Protein 5TT5 (pdb70)

InterPro domains:
  IPR001357 BRCT domain [PF00533] (596-668)
  IPR001357 BRCT domain [PS50172] (593-671)
  IPR001357 BRCT domain [SM00292] (595-670)
  IPR001679 NAD-dependent DNA ligase [MF_01588] (2-669)
  IPR001679 NAD-dependent DNA ligase [PIRSF001604] (2-669)
  IPR001679 NAD-dependent DNA ligase [TIGR00575] (11-665)
  IPR003583 Helix-hairpin-helix DNA-binding motif, class 1 [SM00278] (446-465)
  IPR003583 Helix-hairpin-helix DNA-binding motif, class 1 [SM00278] (480-499)
  IPR003583 Helix-hairpin-helix DNA-binding motif, class 1 [SM00278] (512-531)
  IPR003583 Helix-hairpin-helix DNA-binding motif, class 1 [SM00278] (544-563)
  IPR004149 Zinc-finger, NAD-dependent DNA ligase C4-type [PF03119] (407-434)
  IPR004150 NAD-dependent DNA ligase, OB-fold [PF03120] (322-398)
  IPR010994 RuvA domain 2-like [SSF47781] (403-583)
  IPR012340 Nucleic acid-binding, OB-fold [G3DSA:2.40.50.140] (317-390)
  IPR012340 Nucleic acid-binding, OB-fold [SSF50249] (318-400)
  IPR013839 NAD-dependent DNA ligase, adenylation [PF01653] (68-318)
  IPR013839 NAD-dependent DNA ligase, adenylation [cd00114] (6-317)
  IPR013840 NAD-dependent DNA ligase, N-terminal [SM00532] (3-448)
  IPR018239 NAD-dependent DNA ligase, active site [PS01055] (115-144)
  IPR033136 NAD-dependent DNA ligase, conserved site [PS01056] (331-346)

CATH classification: 1.10.287.610 (+3 more: 3.30.470.30, 1.10.150.20, 1.10.150.20)

Structure (mmCIF, N/CA/C/O backbone):
data_5TT5
#
_entry.id   5TT5
#
_cell.length_a   40.907
_cell.length_b   94.312
_cell.length_c   150.927
_cell.angle_alpha   90.00
_cell.angle_beta   90.00
_cell.angle_gamma   90.00
#
_symmetry.space_group_name_H-M   'P 21 21 21'
#
loop_
_entity.id
_entity.type
_entity.pdbx_description
1 polymer 'DNA ligase'
2 non-polymer NICOTINAMIDE-ADENINE-DINUCLEOTIDE
3 non-polymer 'ZINC ION'
4 non-polymer 'MAGNESIUM ION'
5 water water
#
loop_
_atom_site.group_PDB
_atom_site.id
_atom_site.type_symbol
_atom_site.label_atom_id
_atom_site.label_alt_id
_atom_site.label_comp_id
_atom_site.label_asym_id
_atom_site.label_entity_id
_atom_site.label_seq_id
_atom_site.pdbx_PDB_ins_code
_atom_site.Cartn_x
_atom_site.Cartn_y
_atom_site.Cartn_z
_atom_site.occupancy
_atom_site.B_iso_or_equiv
_atom_site.auth_seq_id
_atom_site.auth_comp_id
_atom_site.auth_asym_id
_atom_site.auth_atom_id
_atom_site.pdbx_PDB_model_num
ATOM 1 N N . MET A 1 21 ? -16.119 6.855 6.201 1.00 48.38 1 MET A N 1
ATOM 2 C CA . MET A 1 21 ? -17.280 7.626 6.636 1.00 48.40 1 MET A CA 1
ATOM 3 C C . MET A 1 21 ? -18.582 7.030 6.094 1.00 37.01 1 MET A C 1
ATOM 4 O O . MET A 1 21 ? -19.200 6.182 6.741 1.00 39.12 1 MET A O 1
ATOM 9 N N . GLU A 1 22 ? -19.005 7.476 4.915 1.00 33.67 2 GLU A N 1
ATOM 10 C CA . GLU A 1 22 ? -20.191 6.901 4.299 1.00 27.06 2 GLU A CA 1
ATOM 11 C C . GLU A 1 22 ? -19.916 5.457 3.880 1.00 26.21 2 GLU A C 1
ATOM 12 O O . GLU A 1 22 ? -18.764 5.018 3.797 1.00 28.92 2 GLU A O 1
ATOM 18 N N . SER A 1 23 ? -20.992 4.705 3.655 1.00 23.44 3 SER A N 1
ATOM 19 C CA . SER A 1 23 ? -20.857 3.334 3.174 1.00 22.48 3 SER A CA 1
ATOM 20 C C . SER A 1 23 ? -20.081 3.325 1.862 1.00 23.62 3 SER A C 1
ATOM 21 O O . SER A 1 23 ? -20.108 4.295 1.104 1.00 22.51 3 SER A O 1
ATOM 24 N N . ILE A 1 24 ? -19.363 2.224 1.607 1.00 24.91 4 ILE A N 1
ATOM 25 C CA . ILE A 1 24 ? -18.607 2.137 0.359 1.00 24.35 4 ILE A CA 1
ATOM 26 C C . ILE A 1 24 ? -19.546 2.207 -0.834 1.00 22.44 4 ILE A C 1
ATOM 27 O O . ILE A 1 24 ? -19.207 2.805 -1.862 1.00 21.04 4 ILE A O 1
ATOM 32 N N . GLU A 1 25 ? -20.751 1.641 -0.709 1.00 22.00 5 GLU A N 1
ATOM 33 C CA . GLU A 1 25 ? -21.724 1.718 -1.794 1.00 21.48 5 GLU A CA 1
ATOM 34 C C . GLU A 1 25 ? -22.152 3.155 -2.057 1.00 20.33 5 GLU A C 1
ATOM 35 O O . GLU A 1 25 ? -22.331 3.547 -3.218 1.00 21.73 5 GLU A O 1
ATOM 41 N N . GLN A 1 26 ? -22.351 3.948 -0.998 1.00 18.77 6 GLN A N 1
ATOM 42 C CA . GLN A 1 26 ? -22.705 5.348 -1.207 1.00 19.91 6 GLN A CA 1
ATOM 43 C C . GLN A 1 26 ? -21.529 6.124 -1.777 1.00 20.35 6 GLN A C 1
ATOM 44 O O . GLN A 1 26 ? -21.707 6.967 -2.665 1.00 19.49 6 GLN A O 1
ATOM 50 N N . GLN A 1 27 ? -20.323 5.868 -1.268 1.00 17.95 7 GLN A N 1
ATOM 51 C CA . GLN A 1 27 ? -19.141 6.539 -1.808 1.00 18.17 7 GLN A CA 1
ATOM 52 C C . GLN A 1 27 ? -18.994 6.270 -3.296 1.00 20.96 7 GLN A C 1
ATOM 53 O O . GLN A 1 27 ? -18.647 7.175 -4.068 1.00 20.40 7 GLN A O 1
ATOM 59 N N . LEU A 1 28 ? -19.247 5.022 -3.714 1.00 18.78 8 LEU A N 1
ATOM 60 C CA . LEU A 1 28 ? -19.076 4.662 -5.121 1.00 20.86 8 LEU A CA 1
ATOM 61 C C . LEU A 1 28 ? -20.084 5.379 -6.007 1.00 19.42 8 LEU A C 1
ATOM 62 O O . LEU A 1 28 ? -19.713 5.952 -7.041 1.00 19.78 8 LEU A O 1
ATOM 67 N N . THR A 1 29 ? -21.367 5.361 -5.630 1.00 18.62 9 THR A N 1
ATOM 68 C CA . THR A 1 29 ? -22.363 6.023 -6.469 1.00 18.29 9 THR A CA 1
ATOM 69 C C . THR A 1 29 ? -22.122 7.528 -6.523 1.00 21.07 9 THR A C 1
ATOM 70 O O . THR A 1 29 ? -22.290 8.155 -7.580 1.00 19.17 9 THR A O 1
ATOM 74 N N . GLU A 1 30 ? -21.690 8.123 -5.410 1.00 17.50 10 GLU A N 1
ATOM 75 C CA . GLU A 1 30 ? -21.407 9.552 -5.422 1.00 16.32 10 GLU A CA 1
ATOM 76 C C . GLU A 1 30 ? -20.236 9.867 -6.343 1.00 16.92 10 GLU A C 1
ATOM 77 O O . GLU A 1 30 ? -20.303 10.808 -7.137 1.00 16.85 10 GLU A O 1
ATOM 83 N N . LEU A 1 31 ? -19.161 9.083 -6.266 1.00 16.48 11 LEU A N 1
ATOM 84 C CA . LEU A 1 31 ? -18.008 9.371 -7.119 1.00 16.65 11 LEU A CA 1
ATOM 85 C C . LEU A 1 31 ? -18.327 9.140 -8.591 1.00 14.63 11 LEU A C 1
ATOM 86 O O . LEU A 1 31 ? -17.955 9.952 -9.444 1.00 15.18 11 LEU A O 1
ATOM 91 N N . ARG A 1 32 ? -19.014 8.041 -8.916 1.00 13.63 12 ARG A N 1
ATOM 92 C CA . ARG A 1 32 ? -19.325 7.774 -10.318 1.00 13.22 12 ARG A CA 1
ATOM 93 C C . ARG A 1 32 ? -20.229 8.853 -10.892 1.00 15.95 12 ARG A C 1
ATOM 94 O O . ARG A 1 32 ? -20.042 9.289 -12.037 1.00 13.95 12 ARG A O 1
ATOM 102 N N . THR A 1 33 ? -21.207 9.302 -10.104 1.00 14.36 13 THR A N 1
ATOM 103 C CA . THR A 1 33 ? -22.116 10.352 -10.554 1.00 12.39 13 THR A CA 1
ATOM 104 C C . THR A 1 33 ? -21.367 11.655 -10.773 1.00 12.93 13 THR A C 1
ATOM 105 O O . THR A 1 33 ? -21.524 12.312 -11.811 1.00 13.43 13 THR A O 1
ATOM 109 N N . THR A 1 34 ? -20.507 12.023 -9.821 1.00 14.83 14 THR A N 1
ATOM 110 C CA . THR A 1 34 ? -19.749 13.262 -9.952 1.00 13.06 14 THR A CA 1
ATOM 111 C C . THR A 1 34 ? -18.800 13.212 -11.140 1.00 13.48 14 THR A C 1
ATOM 112 O O . THR A 1 34 ? -18.680 14.192 -11.892 1.00 11.58 14 THR A O 1
ATOM 116 N N . LEU A 1 35 ? -18.120 12.085 -11.338 1.00 12.33 15 LEU A N 1
ATOM 117 C CA . LEU A 1 35 ? -17.170 12.011 -12.448 1.00 11.04 15 LEU A CA 1
ATOM 118 C C . LEU A 1 35 ? -17.880 12.123 -13.789 1.00 11.94 15 LEU A C 1
ATOM 119 O O . LEU A 1 35 ? -17.432 12.858 -14.677 1.00 11.87 15 LEU A O 1
ATOM 124 N N . ARG A 1 36 ? -19.005 11.426 -13.952 1.00 11.13 16 ARG A N 1
ATOM 125 C CA . ARG A 1 36 ? -19.740 11.549 -15.209 1.00 11.02 16 ARG A CA 1
ATOM 126 C C . ARG A 1 36 ? -20.294 12.955 -15.408 1.00 11.17 16 ARG A C 1
ATOM 127 O O . ARG A 1 36 ? -20.392 13.436 -16.552 1.00 11.46 16 ARG A O 1
ATOM 135 N N . HIS A 1 37 ? -20.724 13.603 -14.325 1.00 11.15 17 HIS A N 1
ATOM 136 C CA . HIS A 1 37 ? -21.218 14.970 -14.424 1.00 13.27 17 HIS A CA 1
ATOM 137 C C . HIS A 1 37 ? -20.181 15.865 -15.087 1.00 13.06 17 HIS A C 1
ATOM 138 O O . HIS A 1 37 ? -20.477 16.590 -16.044 1.00 13.19 17 HIS A O 1
ATOM 145 N N . HIS A 1 38 ? -18.947 15.812 -14.595 1.00 13.00 18 HIS A N 1
ATOM 146 C CA . HIS A 1 38 ? -17.919 16.701 -15.114 1.00 10.39 18 HIS A CA 1
ATOM 147 C C . HIS A 1 38 ? -17.375 16.231 -16.454 1.00 10.37 18 HIS A C 1
ATOM 148 O O . HIS A 1 38 ? -17.005 17.073 -17.280 1.00 13.29 18 HIS A O 1
ATOM 155 N N . GLU A 1 39 ? -17.346 14.919 -16.703 1.00 11.32 19 GLU A N 1
ATOM 156 C CA . GLU A 1 39 ? -16.999 14.432 -18.035 1.00 11.90 19 GLU A CA 1
ATOM 157 C C . GLU A 1 39 ? -17.931 15.011 -19.087 1.00 11.10 19 GLU A C 1
ATOM 158 O O . GLU A 1 39 ? -17.496 15.328 -20.204 1.00 11.97 19 GLU A O 1
ATOM 164 N N . TYR A 1 40 ? -19.227 15.122 -18.771 1.00 10.74 20 TYR A N 1
ATOM 165 C CA . TYR A 1 40 ? -20.166 15.705 -19.730 1.00 11.80 20 TYR A CA 1
ATOM 166 C C . TYR A 1 40 ? -19.814 17.158 -20.016 1.00 13.33 20 TYR A C 1
ATOM 167 O O . TYR A 1 40 ? -19.742 17.579 -21.178 1.00 13.00 20 TYR A O 1
ATOM 176 N N . LEU A 1 41 ? -19.577 17.939 -18.960 1.00 10.44 21 LEU A N 1
ATOM 177 C CA . LEU A 1 41 ? -19.253 19.346 -19.147 1.00 10.90 21 LEU A CA 1
ATOM 178 C C . LEU A 1 41 ? -17.951 19.517 -19.914 1.00 10.61 21 LEU A C 1
ATOM 179 O O . LEU A 1 41 ? -17.840 20.405 -20.758 1.00 12.34 21 LEU A O 1
ATOM 184 N N . TYR A 1 42 ? -16.974 18.652 -19.665 1.00 11.40 22 TYR A N 1
ATOM 185 C CA . TYR A 1 42 ? -15.671 18.789 -20.317 1.00 10.88 22 TYR A CA 1
ATOM 186 C C . TYR A 1 42 ? -15.668 18.213 -21.737 1.00 10.64 22 TYR A C 1
ATOM 187 O O . TYR A 1 42 ? -15.456 18.950 -22.709 1.00 11.75 22 TYR A O 1
ATOM 196 N N . HIS A 1 43 ? -15.922 16.905 -21.881 1.00 11.18 23 HIS A N 1
ATOM 197 C CA . HIS A 1 43 ? -15.802 16.263 -23.193 1.00 10.97 23 HIS A CA 1
ATOM 198 C C . HIS A 1 43 ? -16.937 16.635 -24.137 1.00 12.32 23 HIS A C 1
ATOM 199 O O . HIS A 1 43 ? -16.728 16.731 -25.355 1.00 13.10 23 HIS A O 1
ATOM 206 N N . VAL A 1 44 ? -18.157 16.776 -23.629 1.00 10.81 24 VAL A N 1
ATOM 207 C CA . VAL A 1 44 ? -19.270 17.062 -24.536 1.00 11.92 24 VAL A CA 1
ATOM 208 C C . VAL A 1 44 ? -19.434 18.556 -24.757 1.00 13.42 24 VAL A C 1
ATOM 209 O O . VAL A 1 44 ? -19.578 19.003 -25.902 1.00 14.52 24 VAL A O 1
ATOM 213 N N . MET A 1 45 ? -19.404 19.355 -23.684 1.00 12.82 25 MET A N 1
ATOM 214 C CA . MET A 1 45 ? -19.713 20.778 -23.801 1.00 14.92 25 MET A CA 1
ATOM 215 C C . MET A 1 45 ? -18.495 21.687 -23.914 1.00 12.15 25 MET A C 1
ATOM 216 O O . MET A 1 45 ? -18.678 22.881 -24.183 1.00 13.82 25 MET A O 1
ATOM 221 N N . ASP A 1 46 ? -17.275 21.180 -23.708 1.00 11.35 26 ASP A N 1
ATOM 222 C CA . ASP A 1 46 ? -16.083 22.043 -23.681 1.00 11.20 26 ASP A CA 1
ATOM 223 C C . ASP A 1 46 ? -16.287 23.231 -22.739 1.00 12.61 26 ASP A C 1
ATOM 224 O O . ASP A 1 46 ? -15.908 24.370 -23.032 1.00 13.56 26 ASP A O 1
ATOM 229 N N . ALA A 1 47 ? -16.899 22.955 -21.587 1.00 12.52 27 ALA A N 1
ATOM 230 C CA . ALA A 1 47 ? -17.272 23.983 -20.618 1.00 13.86 27 ALA A CA 1
ATOM 231 C C . ALA A 1 47 ? -17.225 23.417 -19.202 1.00 14.37 27 ALA A C 1
ATOM 232 O O . ALA A 1 47 ? -18.236 23.438 -18.478 1.00 14.00 27 ALA A O 1
ATOM 234 N N . PRO A 1 48 ? -16.067 22.940 -18.760 1.00 13.91 28 PRO A N 1
ATOM 235 C CA . PRO A 1 48 ? -15.959 22.411 -17.398 1.00 14.02 28 PRO A CA 1
ATOM 236 C C . PRO A 1 48 ? -16.167 23.498 -16.361 1.00 13.67 28 PRO A C 1
ATOM 237 O O . PRO A 1 48 ? -15.912 24.685 -16.599 1.00 15.03 28 PRO A O 1
ATOM 241 N N . GLU A 1 49 ? -16.648 23.067 -15.199 1.00 12.70 29 GLU A N 1
ATOM 242 C CA . GLU A 1 49 ? -16.830 23.923 -14.036 1.00 14.02 29 GLU A CA 1
ATOM 243 C C . GLU A 1 49 ? -15.715 23.786 -13.013 1.00 14.11 29 GLU A C 1
ATOM 244 O O . GLU A 1 49 ? -15.405 24.766 -12.318 1.00 14.13 29 GLU A O 1
ATOM 250 N N . ILE A 1 50 ? -15.107 22.609 -12.889 1.00 13.58 30 ILE A N 1
ATOM 251 C CA . ILE A 1 50 ? -14.026 22.380 -11.928 1.00 12.21 30 ILE A CA 1
ATOM 252 C C . ILE A 1 50 ? -12.698 22.277 -12.667 1.00 13.47 30 ILE A C 1
ATOM 253 O O . ILE A 1 50 ? -12.676 22.000 -13.876 1.00 14.11 30 ILE A O 1
ATOM 258 N N . PRO A 1 51 ? -11.575 22.490 -11.988 1.00 12.84 31 PRO A N 1
ATOM 259 C CA . PRO A 1 51 ? -10.271 22.333 -12.641 1.00 12.64 31 PRO A CA 1
ATOM 260 C C . PRO A 1 51 ? -10.014 20.881 -12.973 1.00 12.53 31 PRO A C 1
ATOM 261 O O . PRO A 1 51 ? -10.514 19.977 -12.302 1.00 12.57 31 PRO A O 1
ATOM 265 N N . ASP A 1 52 ? -9.208 20.672 -14.016 1.00 12.86 32 ASP A N 1
ATOM 266 C CA . ASP A 1 52 ? -8.729 19.328 -14.331 1.00 12.42 32 ASP A CA 1
ATOM 267 C C . ASP A 1 52 ? -8.142 18.644 -13.103 1.00 14.09 32 ASP A C 1
ATOM 268 O O . ASP A 1 52 ? -8.352 17.440 -12.890 1.00 13.53 32 ASP A O 1
ATOM 273 N N . ALA A 1 53 ? -7.399 19.399 -12.279 1.00 12.01 33 ALA A N 1
ATOM 274 C CA . ALA A 1 53 ? -6.784 18.807 -11.091 1.00 13.52 33 ALA A CA 1
ATOM 275 C C . ALA A 1 53 ? -7.820 18.257 -10.129 1.00 14.26 33 ALA A C 1
ATOM 276 O O . ALA A 1 53 ? -7.565 17.246 -9.463 1.00 15.31 33 ALA A O 1
ATOM 278 N N . GLU A 1 54 ? -8.991 18.892 -10.043 1.00 13.79 34 GLU A N 1
ATOM 279 C CA . GLU A 1 54 ? -10.029 18.353 -9.167 1.00 14.55 34 GLU A CA 1
ATOM 280 C C . GLU A 1 54 ? -10.647 17.087 -9.752 1.00 14.31 34 GLU A C 1
ATOM 281 O O . GLU A 1 54 ? -10.907 16.124 -9.026 1.00 13.40 34 GLU A O 1
ATOM 287 N N . TYR A 1 55 ? -10.898 17.063 -11.065 1.00 12.74 35 TYR A N 1
ATOM 288 C CA . TYR A 1 55 ? -11.346 15.825 -11.686 1.00 12.82 35 TYR A CA 1
ATOM 289 C C . TYR A 1 55 ? -10.331 14.713 -11.466 1.00 14.19 35 TYR A C 1
ATOM 290 O O . TYR A 1 55 ? -10.703 13.583 -11.122 1.00 13.11 35 TYR A O 1
ATOM 299 N N . ASP A 1 56 ? -9.040 15.014 -11.636 1.00 12.87 36 ASP A N 1
ATOM 300 C CA . ASP A 1 56 ? -8.023 13.985 -11.436 1.00 12.31 36 ASP A CA 1
ATOM 301 C C . ASP A 1 56 ? -8.022 13.485 -9.997 1.00 14.51 36 ASP A C 1
ATOM 302 O O . ASP A 1 56 ? -7.798 12.295 -9.755 1.00 16.19 36 ASP A O 1
ATOM 307 N N . ARG A 1 57 ? -8.260 14.384 -9.036 1.00 12.11 37 ARG A N 1
ATOM 308 C CA . ARG A 1 57 ? -8.352 13.988 -7.631 1.00 14.47 37 ARG A CA 1
ATOM 309 C C . ARG A 1 57 ? -9.509 13.023 -7.409 1.00 15.86 37 ARG A C 1
ATOM 310 O O . ARG A 1 57 ? -9.359 11.997 -6.731 1.00 17.26 37 ARG A O 1
ATOM 318 N N . LEU A 1 58 ? -10.675 13.332 -7.983 1.00 14.60 38 LEU A N 1
ATOM 319 C CA . LEU A 1 58 ? -11.835 12.459 -7.823 1.00 14.37 38 LEU A CA 1
ATOM 320 C C . LEU A 1 58 ? -11.601 11.103 -8.474 1.00 16.00 38 LEU A C 1
ATOM 321 O O . LEU A 1 58 ? -11.998 10.067 -7.929 1.00 16.14 38 LEU A O 1
ATOM 326 N N . MET A 1 59 ? -10.982 11.092 -9.655 1.00 14.12 39 MET A N 1
ATOM 327 C CA . MET A 1 59 ? -10.686 9.831 -10.323 1.00 13.22 39 MET A CA 1
ATOM 328 C C . MET A 1 59 ? -9.730 8.987 -9.491 1.00 16.69 39 MET A C 1
ATOM 329 O O . MET A 1 59 ? -9.930 7.776 -9.360 1.00 17.25 39 MET A O 1
ATOM 334 N N . ARG A 1 60 ? -8.710 9.614 -8.890 1.00 18.05 40 ARG A N 1
ATOM 335 C CA . ARG A 1 60 ? -7.809 8.869 -8.009 1.00 17.85 40 ARG A CA 1
ATOM 336 C C . ARG A 1 60 ? -8.568 8.267 -6.834 1.00 21.11 40 ARG A C 1
ATOM 337 O O . ARG A 1 60 ? -8.313 7.117 -6.449 1.00 21.90 40 ARG A O 1
ATOM 345 N N . GLU A 1 61 ? -9.506 9.025 -6.257 1.00 18.81 41 GLU A N 1
ATOM 346 C CA . GLU A 1 61 ? -10.296 8.507 -5.143 1.00 20.73 41 GLU A CA 1
ATOM 347 C C . GLU A 1 61 ? -11.113 7.295 -5.570 1.00 20.69 41 GLU A C 1
ATOM 348 O O . GLU A 1 61 ? -11.177 6.292 -4.847 1.00 19.73 41 GLU A O 1
ATOM 354 N N . LEU A 1 62 ? -11.760 7.369 -6.736 1.00 15.57 42 LEU A N 1
ATOM 355 C CA . LEU A 1 62 ? -12.513 6.217 -7.220 1.00 17.79 42 LEU A CA 1
ATOM 356 C C . LEU A 1 62 ? -11.597 5.026 -7.475 1.00 18.49 42 LEU A C 1
ATOM 357 O O . LEU A 1 62 ? -11.938 3.888 -7.129 1.00 19.21 42 LEU A O 1
ATOM 362 N N . ARG A 1 63 ? -10.431 5.264 -8.083 1.00 18.88 43 ARG A N 1
ATOM 363 C CA . ARG A 1 63 ? -9.500 4.169 -8.338 1.00 18.47 43 ARG A CA 1
ATOM 364 C C . ARG A 1 63 ? -9.068 3.494 -7.040 1.00 20.01 43 ARG A C 1
ATOM 365 O O . ARG A 1 63 ? -8.988 2.261 -6.975 1.00 21.56 43 ARG A O 1
ATOM 373 N N . GLU A 1 64 ? -8.804 4.289 -5.997 1.00 22.30 44 GLU A N 1
ATOM 374 C CA . GLU A 1 64 ? -8.400 3.727 -4.710 1.00 23.95 44 GLU A CA 1
ATOM 375 C C . GLU A 1 64 ? -9.512 2.890 -4.101 1.00 23.55 44 GLU A C 1
ATOM 376 O O . GLU A 1 64 ? -9.257 1.806 -3.557 1.00 24.06 44 GLU A O 1
ATOM 382 N N . LEU A 1 65 ? -10.748 3.382 -4.171 1.00 22.66 45 LEU A N 1
ATOM 383 C CA . LEU A 1 65 ? -11.879 2.625 -3.653 1.00 18.68 45 LEU A CA 1
ATOM 384 C C . LEU A 1 65 ? -12.046 1.310 -4.403 1.00 22.45 45 LEU A C 1
ATOM 385 O O . LEU A 1 65 ? -12.268 0.259 -3.788 1.00 22.31 45 LEU A O 1
ATOM 390 N N . GLU A 1 66 ? -11.957 1.348 -5.735 1.00 19.48 46 GLU A N 1
ATOM 391 C CA . GLU A 1 66 ? -12.127 0.133 -6.522 1.00 18.55 46 GLU A CA 1
ATOM 392 C C . GLU A 1 66 ? -10.968 -0.835 -6.325 1.00 22.82 46 GLU A C 1
ATOM 393 O O . GLU A 1 66 ? -11.154 -2.051 -6.450 1.00 24.85 46 GLU A O 1
ATOM 399 N N . THR A 1 67 ? -9.771 -0.324 -6.036 1.00 20.11 47 THR A N 1
ATOM 400 C CA . THR A 1 67 ? -8.649 -1.217 -5.749 1.00 24.10 47 THR A CA 1
ATOM 401 C C . THR A 1 67 ? -8.850 -1.936 -4.419 1.00 27.24 47 THR A C 1
ATOM 402 O O . THR A 1 67 ? -8.510 -3.119 -4.291 1.00 24.88 47 THR A O 1
ATOM 406 N N . LYS A 1 68 ? -9.424 -1.247 -3.430 1.00 24.39 48 LYS A N 1
ATOM 407 C CA . LYS A 1 68 ? -9.732 -1.890 -2.156 1.00 25.66 48 LYS A CA 1
ATOM 408 C C . LYS A 1 68 ? -10.935 -2.815 -2.250 1.00 28.02 48 LYS A C 1
ATOM 409 O O . LYS A 1 68 ? -11.017 -3.786 -1.490 1.00 30.62 48 LYS A O 1
ATOM 415 N N . HIS A 1 69 ? -11.866 -2.549 -3.164 1.00 23.56 49 HIS A N 1
ATOM 416 C CA . HIS A 1 69 ? -13.084 -3.349 -3.309 1.00 26.03 49 HIS A CA 1
ATOM 417 C C . HIS A 1 69 ? -13.299 -3.685 -4.780 1.00 27.24 49 HIS A C 1
ATOM 418 O O . HIS A 1 69 ? -14.239 -3.191 -5.415 1.00 24.63 49 HIS A O 1
ATOM 425 N N . PRO A 1 70 ? -12.448 -4.542 -5.351 1.00 27.48 50 PRO A N 1
ATOM 426 C CA . PRO A 1 70 ? -12.539 -4.819 -6.793 1.00 25.62 50 PRO A CA 1
ATOM 427 C C . PRO A 1 70 ? -13.849 -5.456 -7.209 1.00 27.41 50 PRO A C 1
ATOM 428 O O . PRO A 1 70 ? -14.243 -5.326 -8.375 1.00 27.37 50 PRO A O 1
ATOM 432 N N . GLU A 1 71 ? -14.539 -6.140 -6.296 1.00 30.41 51 GLU A N 1
ATOM 433 C CA . GLU A 1 71 ? -15.831 -6.725 -6.614 1.00 30.18 51 GLU A CA 1
ATOM 434 C C . GLU A 1 71 ? -16.885 -5.677 -6.927 1.00 27.39 51 GLU A C 1
ATOM 435 O O . GLU A 1 71 ? -17.956 -6.032 -7.430 1.00 32.88 51 GLU A O 1
ATOM 441 N N . LEU A 1 72 ? -16.612 -4.405 -6.641 1.00 26.05 52 LEU A N 1
ATOM 442 C CA . LEU A 1 72 ? -17.555 -3.323 -6.864 1.00 28.30 52 LEU A CA 1
ATOM 443 C C . LEU A 1 72 ? -17.276 -2.544 -8.147 1.00 25.10 52 LEU A C 1
ATOM 444 O O . LEU A 1 72 ? -18.009 -1.598 -8.459 1.00 22.66 52 LEU A O 1
ATOM 449 N N . ILE A 1 73 ? -16.258 -2.939 -8.912 1.00 21.71 53 ILE A N 1
ATOM 450 C CA . ILE A 1 73 ? -16.044 -2.376 -10.240 1.00 20.37 53 ILE A CA 1
ATOM 451 C C . ILE A 1 73 ? -17.120 -2.894 -11.186 1.00 23.19 53 ILE A C 1
ATOM 452 O O . ILE A 1 73 ? -17.383 -4.100 -11.250 1.00 25.02 53 ILE A O 1
ATOM 457 N N . THR A 1 74 ? -17.750 -1.988 -11.927 1.00 21.97 54 THR A N 1
ATOM 458 C CA . THR A 1 74 ? -18.706 -2.352 -12.959 1.00 19.99 54 THR A CA 1
ATOM 459 C C . THR A 1 74 ? -18.113 -2.094 -14.336 1.00 20.14 54 THR A C 1
ATOM 460 O O . THR A 1 74 ? -17.159 -1.320 -14.473 1.00 19.41 54 THR A O 1
ATOM 464 N N . PRO A 1 75 ? -18.625 -2.745 -15.384 1.00 20.95 55 PRO A N 1
ATOM 465 C CA . PRO A 1 75 ? -18.069 -2.503 -16.719 1.00 20.35 55 PRO A CA 1
ATOM 466 C C . PRO A 1 75 ? -18.246 -1.077 -17.181 1.00 18.38 55 PRO A C 1
ATOM 467 O O . PRO A 1 75 ? -17.502 -0.629 -18.059 1.00 20.53 55 PRO A O 1
ATOM 471 N N . ASP A 1 76 ? -19.207 -0.342 -16.623 1.00 16.74 56 ASP A N 1
ATOM 472 C CA . ASP A 1 76 ? -19.429 1.035 -17.044 1.00 12.97 56 ASP A CA 1
ATOM 473 C C . ASP A 1 76 ? -18.963 2.036 -15.995 1.00 14.53 56 ASP A C 1
ATOM 474 O O . ASP A 1 76 ? -19.402 3.192 -16.006 1.00 15.62 56 ASP A O 1
ATOM 479 N N . SER A 1 77 ? -18.058 1.622 -15.106 1.00 15.61 57 SER A N 1
ATOM 480 C CA . SER A 1 77 ? -17.422 2.566 -14.198 1.00 16.47 57 SER A CA 1
ATOM 481 C C . SER A 1 77 ? -16.574 3.550 -15.000 1.00 13.18 57 SER A C 1
ATOM 482 O O . SER A 1 77 ? -16.052 3.194 -16.055 1.00 13.73 57 SER A O 1
ATOM 485 N N . PRO A 1 78 ? -16.425 4.789 -14.519 1.00 13.69 58 PRO A N 1
ATOM 486 C CA . PRO A 1 78 ? -15.524 5.735 -15.206 1.00 13.69 58 PRO A CA 1
ATOM 487 C C . PRO A 1 78 ? -14.112 5.206 -15.376 1.00 14.67 58 PRO A C 1
ATOM 488 O O . PRO A 1 78 ? -13.415 5.620 -16.310 1.00 16.00 58 PRO A O 1
ATOM 492 N N . THR A 1 79 ? -13.652 4.312 -14.497 1.00 14.78 59 THR A N 1
ATOM 493 C CA . THR A 1 79 ? -12.307 3.762 -14.641 1.00 16.50 59 THR A CA 1
ATOM 494 C C . THR A 1 79 ? -12.197 2.759 -15.784 1.00 16.02 59 THR A C 1
ATOM 495 O O . THR A 1 79 ? -11.083 2.336 -16.122 1.00 17.34 59 THR A O 1
ATOM 499 N N . GLN A 1 80 ? -13.320 2.357 -16.378 1.00 14.26 60 GLN A N 1
ATOM 500 C CA . GLN A 1 80 ? -13.342 1.369 -17.446 1.00 15.42 60 GLN A CA 1
ATOM 501 C C . GLN A 1 80 ? -13.734 1.968 -18.787 1.00 14.86 60 GLN A C 1
ATOM 502 O O . GLN A 1 80 ? -13.913 1.228 -19.761 1.00 16.47 60 GLN A O 1
ATOM 508 N N . ARG A 1 81 ? -13.910 3.282 -18.855 1.00 11.61 61 ARG A N 1
ATOM 509 C CA . ARG A 1 81 ? -14.522 3.928 -20.001 1.00 13.11 61 ARG A CA 1
ATOM 510 C C . ARG A 1 81 ? -13.699 5.144 -20.399 1.00 13.26 61 ARG A C 1
ATOM 511 O O . ARG A 1 81 ? -12.846 5.617 -19.645 1.00 15.21 61 ARG A O 1
ATOM 519 N N . VAL A 1 82 ? -13.965 5.643 -21.607 1.00 12.85 62 VAL A N 1
ATOM 520 C CA . VAL A 1 82 ? -13.156 6.669 -22.257 1.00 14.72 62 VAL A CA 1
ATOM 521 C C . VAL A 1 82 ? -14.058 7.800 -22.729 1.00 12.26 62 VAL A C 1
ATOM 522 O O . VAL A 1 82 ? -15.080 7.553 -23.370 1.00 13.79 62 VAL A O 1
ATOM 526 N N . GLY A 1 83 ? -13.675 9.038 -22.434 1.00 12.49 63 GLY A N 1
ATOM 527 C CA . GLY A 1 83 ? -14.329 10.189 -23.050 1.00 14.35 63 GLY A CA 1
ATOM 528 C C . GLY A 1 83 ? -15.806 10.309 -22.730 1.00 14.85 63 GLY A C 1
ATOM 529 O O . GLY A 1 83 ? -16.233 10.206 -21.576 1.00 16.27 63 GLY A O 1
ATOM 530 N N . ALA A 1 84 ? -16.603 10.545 -23.775 1.00 13.23 64 ALA A N 1
ATOM 531 C CA . ALA A 1 84 ? -18.045 10.696 -23.635 1.00 12.33 64 ALA A CA 1
ATOM 532 C C . ALA A 1 84 ? -18.673 10.462 -24.996 1.00 15.70 64 ALA A C 1
ATOM 533 O O . ALA A 1 84 ? -18.016 10.597 -26.025 1.00 14.52 64 ALA A O 1
ATOM 535 N N . ALA A 1 85 ? -19.955 10.133 -24.997 1.00 13.80 65 ALA A N 1
ATOM 536 C CA . ALA A 1 85 ? -20.597 9.758 -26.246 1.00 15.52 65 ALA A CA 1
ATOM 537 C C . ALA A 1 85 ? -20.544 10.909 -27.252 1.00 13.69 65 ALA A C 1
ATOM 538 O O . ALA A 1 85 ? -20.715 12.077 -26.877 1.00 14.28 65 ALA A O 1
ATOM 540 N N . PRO A 1 86 ? -20.337 10.618 -28.532 1.00 14.65 66 PRO A N 1
ATOM 541 C CA . PRO A 1 86 ? -20.235 11.693 -29.525 1.00 13.18 66 PRO A CA 1
ATOM 542 C C . PRO A 1 86 ? -21.559 12.412 -29.712 1.00 14.61 66 PRO A C 1
ATOM 543 O O . PRO A 1 86 ? -22.638 11.825 -29.579 1.00 16.57 66 PRO A O 1
ATOM 547 N N . LEU A 1 87 ? -21.459 13.699 -30.040 1.00 14.90 67 LEU A N 1
ATOM 548 C CA . LEU A 1 87 ? -22.642 14.499 -30.324 1.00 14.61 67 LEU A CA 1
ATOM 549 C C . LEU A 1 87 ? -23.341 13.997 -31.581 1.00 18.12 67 LEU A C 1
ATOM 550 O O . LEU A 1 87 ? -22.725 13.868 -32.645 1.00 17.47 67 LEU A O 1
ATOM 555 N N . ALA A 1 88 ? -24.636 13.695 -31.452 1.00 14.36 68 ALA A N 1
ATOM 556 C CA . ALA A 1 88 ? -25.391 13.160 -32.580 1.00 15.66 68 ALA A CA 1
ATOM 557 C C . ALA A 1 88 ? -25.660 14.206 -33.653 1.00 17.36 68 ALA A C 1
ATOM 558 O O . ALA A 1 88 ? -26.051 13.839 -34.771 1.00 19.35 68 ALA A O 1
ATOM 560 N N . ALA A 1 89 ? -25.456 15.487 -33.351 1.00 16.25 69 ALA A N 1
ATOM 561 C CA . ALA A 1 89 ? -25.583 16.527 -34.368 1.00 19.76 69 ALA A CA 1
ATOM 562 C C . ALA A 1 89 ? -24.491 16.448 -35.431 1.00 17.40 69 ALA A C 1
ATOM 563 O O . ALA A 1 89 ? -24.653 17.033 -36.511 1.00 19.86 69 ALA A O 1
ATOM 565 N N . PHE A 1 90 ? -23.381 15.768 -35.144 1.00 17.09 70 PHE A N 1
ATOM 566 C CA . PHE A 1 90 ? -22.311 15.520 -36.101 1.00 15.92 70 PHE A CA 1
ATOM 567 C C . PHE A 1 90 ? -22.493 14.150 -36.735 1.00 16.36 70 PHE A C 1
ATOM 568 O O . PHE A 1 90 ? -23.022 13.224 -36.112 1.00 19.41 70 PHE A O 1
ATOM 576 N N . SER A 1 91 ? -22.058 14.016 -37.987 1.00 16.17 71 SER A N 1
ATOM 577 C CA . SER A 1 91 ? -21.904 12.673 -38.511 1.00 19.49 71 SER A CA 1
ATOM 578 C C . SER A 1 91 ? -20.858 11.956 -37.674 1.00 19.68 71 SER A C 1
ATOM 579 O O . SER A 1 91 ? -20.039 12.579 -36.988 1.00 19.59 71 SER A O 1
ATOM 582 N N . GLN A 1 92 ? -20.903 10.644 -37.697 1.00 21.65 72 GLN A N 1
ATOM 583 C CA . GLN A 1 92 ? -20.087 9.903 -36.759 1.00 22.99 72 GLN A CA 1
ATOM 584 C C . GLN A 1 92 ? -19.231 8.877 -37.466 1.00 24.08 72 GLN A C 1
ATOM 585 O O . GLN A 1 92 ? -19.633 8.295 -38.479 1.00 25.36 72 GLN A O 1
ATOM 591 N N . ILE A 1 93 ? -18.045 8.669 -36.912 1.00 16.43 73 ILE A N 1
ATOM 592 C CA . ILE A 1 93 ? -17.022 7.826 -37.503 1.00 17.20 73 ILE A CA 1
ATOM 593 C C . ILE A 1 93 ? -16.638 6.786 -36.467 1.00 18.05 73 ILE A C 1
ATOM 594 O O . ILE A 1 93 ? -16.264 7.133 -35.337 1.00 16.96 73 ILE A O 1
ATOM 599 N N . ARG A 1 94 ? -16.747 5.517 -36.839 1.00 17.68 74 ARG A N 1
ATOM 600 C CA . ARG A 1 94 ? -16.282 4.430 -35.986 1.00 18.00 74 ARG A CA 1
ATOM 601 C C . ARG A 1 94 ? -14.786 4.242 -36.193 1.00 17.70 74 ARG A C 1
ATOM 602 O O . ARG A 1 94 ? -14.344 3.877 -37.286 1.00 19.29 74 ARG A O 1
ATOM 610 N N . HIS A 1 95 ? -13.997 4.491 -35.149 1.00 17.59 75 HIS A N 1
ATOM 611 C CA . HIS A 1 95 ? -12.553 4.328 -35.295 1.00 16.42 75 HIS A CA 1
ATOM 612 C C . HIS A 1 95 ? -12.228 2.888 -35.671 1.00 17.46 75 HIS A C 1
ATOM 613 O O . HIS A 1 95 ? -12.824 1.944 -35.154 1.00 18.23 75 HIS A O 1
ATOM 620 N N . GLU A 1 96 ? -11.271 2.719 -36.578 1.00 19.09 76 GLU A N 1
ATOM 621 C CA . GLU A 1 96 ? -10.989 1.366 -37.041 1.00 18.59 76 GLU A CA 1
ATOM 622 C C . GLU A 1 96 ? -10.138 0.580 -36.058 1.00 20.67 76 GLU A C 1
ATOM 623 O O . GLU A 1 96 ? -10.102 -0.655 -36.140 1.00 19.40 76 GLU A O 1
ATOM 629 N N . VAL A 1 97 ? -9.463 1.265 -35.138 1.00 19.03 77 VAL A N 1
ATOM 630 C CA . VAL A 1 97 ? -8.887 0.692 -33.926 1.00 17.10 77 VAL A CA 1
ATOM 631 C C . VAL A 1 97 ? -9.385 1.574 -32.788 1.00 19.17 77 VAL A C 1
ATOM 632 O O . VAL A 1 97 ? -9.462 2.796 -32.960 1.00 18.71 77 VAL A O 1
ATOM 636 N N . PRO A 1 98 ? -9.742 1.010 -31.635 1.00 19.68 78 PRO A N 1
ATOM 637 C CA . PRO A 1 98 ? -10.228 1.836 -30.525 1.00 21.94 78 PRO A CA 1
ATOM 638 C C . PRO A 1 98 ? -9.238 2.923 -30.151 1.00 18.37 78 PRO A C 1
ATOM 639 O O . PRO A 1 98 ? -8.025 2.741 -30.222 1.00 21.03 78 PRO A O 1
ATOM 643 N N . MET A 1 99 ? -9.783 4.062 -29.739 1.00 13.74 79 MET A N 1
ATOM 644 C CA . MET A 1 99 ? -9.017 5.155 -29.161 1.00 16.71 79 MET A CA 1
ATOM 645 C C . MET A 1 99 ? -9.216 5.116 -27.655 1.00 22.76 79 MET A C 1
ATOM 646 O O . MET A 1 99 ? -10.317 4.844 -27.172 1.00 28.70 79 MET A O 1
ATOM 651 N N . LEU A 1 100 ? -8.152 5.329 -26.914 1.00 16.26 80 LEU A N 1
ATOM 652 C CA . LEU A 1 100 ? -8.261 5.167 -25.476 1.00 16.28 80 LEU A CA 1
ATOM 653 C C . LEU A 1 100 ? -7.797 6.428 -24.759 1.00 14.15 80 LEU A C 1
ATOM 654 O O . LEU A 1 100 ? -7.644 7.499 -25.350 1.00 15.14 80 LEU A O 1
ATOM 659 N N . SER A 1 101 ? -7.603 6.293 -23.458 1.00 13.75 81 SER A N 1
ATOM 660 C CA . SER A 1 101 ? -7.086 7.357 -22.627 1.00 12.58 81 SER A CA 1
ATOM 661 C C . SER A 1 101 ? -5.664 6.965 -22.207 1.00 12.50 81 SER A C 1
ATOM 662 O O . SER A 1 101 ? -5.027 6.125 -22.859 1.00 13.49 81 SER A O 1
ATOM 665 N N . LEU A 1 102 ? -5.163 7.591 -21.146 1.00 11.84 82 LEU A N 1
ATOM 666 C CA . LEU A 1 102 ? -3.876 7.254 -20.545 1.00 12.82 82 LEU A CA 1
ATOM 667 C C . LEU A 1 102 ? -4.053 7.213 -19.038 1.00 14.04 82 LEU A C 1
ATOM 668 O O . LEU A 1 102 ? -4.659 8.117 -18.459 1.00 14.35 82 LEU A O 1
ATOM 673 N N . ASP A 1 103 ? -3.505 6.193 -18.396 1.00 12.51 83 ASP A N 1
ATOM 674 C CA . ASP A 1 103 ? -3.427 6.258 -16.950 1.00 14.99 83 ASP A CA 1
ATOM 675 C C . ASP A 1 103 ? -2.294 7.203 -16.563 1.00 16.97 83 ASP A C 1
ATOM 676 O O . ASP A 1 103 ? -1.395 7.480 -17.364 1.00 15.96 83 ASP A O 1
ATOM 681 N N . ASN A 1 104 ? -2.359 7.753 -15.349 1.00 16.48 84 ASN A N 1
ATOM 682 C CA . ASN A 1 104 ? -1.458 8.851 -15.029 1.00 14.19 84 ASN A CA 1
ATOM 683 C C . ASN A 1 104 ? -0.778 8.654 -13.683 1.00 16.80 84 ASN A C 1
ATOM 684 O O . ASN A 1 104 ? -1.200 7.846 -12.848 1.00 17.29 84 ASN A O 1
ATOM 689 N N . VAL A 1 105 ? 0.334 9.372 -13.522 1.00 15.20 85 VAL A N 1
ATOM 690 C CA . VAL A 1 105 ? 1.027 9.489 -12.247 1.00 18.13 85 VAL A CA 1
ATOM 691 C C . VAL A 1 105 ? 1.384 10.952 -12.031 1.00 17.92 85 VAL A C 1
ATOM 692 O O . VAL A 1 105 ? 1.439 11.758 -12.968 1.00 15.30 85 VAL A O 1
ATOM 696 N N . PHE A 1 106 ? 1.612 11.292 -10.764 1.00 17.22 86 PHE A N 1
ATOM 697 C CA . PHE A 1 106 ? 1.810 12.673 -10.372 1.00 18.92 86 PHE A CA 1
ATOM 698 C C . PHE A 1 106 ? 3.116 12.910 -9.626 1.00 19.72 86 PHE A C 1
ATOM 699 O O . PHE A 1 106 ? 3.395 14.053 -9.255 1.00 21.54 86 PHE A O 1
ATOM 707 N N . ASP A 1 107 ? 3.941 11.882 -9.419 1.00 17.81 87 ASP A N 1
ATOM 708 C CA . ASP A 1 107 ? 5.213 12.077 -8.729 1.00 19.67 87 ASP A CA 1
ATOM 709 C C . ASP A 1 107 ? 6.242 11.074 -9.242 1.00 18.50 87 ASP A C 1
ATOM 710 O O . ASP A 1 107 ? 5.897 10.055 -9.850 1.00 17.90 87 ASP A O 1
ATOM 715 N N . GLU A 1 108 ? 7.524 11.386 -8.981 1.00 19.73 88 GLU A N 1
ATOM 716 C CA . GLU A 1 108 ? 8.625 10.533 -9.433 1.00 21.14 88 GLU A CA 1
ATOM 717 C C . GLU A 1 108 ? 8.497 9.114 -8.900 1.00 19.20 88 GLU A C 1
ATOM 718 O O . GLU A 1 108 ? 8.748 8.149 -9.628 1.00 19.31 88 GLU A O 1
ATOM 724 N N . GLU A 1 109 ? 8.141 8.964 -7.623 1.00 20.78 89 GLU A N 1
ATOM 725 C CA . GLU A 1 109 ? 8.052 7.633 -7.024 1.00 21.47 89 GLU A CA 1
ATOM 726 C C . GLU A 1 109 ? 7.030 6.766 -7.750 1.00 20.96 89 GLU A C 1
ATOM 727 O O . GLU A 1 109 ? 7.261 5.566 -7.978 1.00 19.56 89 GLU A O 1
ATOM 733 N N . SER A 1 110 ? 5.897 7.362 -8.137 1.00 18.65 90 SER A N 1
ATOM 734 C CA . SER A 1 110 ? 4.875 6.623 -8.865 1.00 18.50 90 SER A CA 1
ATOM 735 C C . SER A 1 110 ? 5.317 6.300 -10.284 1.00 18.77 90 SER A C 1
ATOM 736 O O . SER A 1 110 ? 4.958 5.238 -10.803 1.00 18.40 90 SER A O 1
ATOM 739 N N . PHE A 1 111 ? 6.079 7.188 -10.935 1.00 16.37 91 PHE A N 1
ATOM 740 C CA . PHE A 1 111 ? 6.613 6.806 -12.237 1.00 15.32 91 PHE A CA 1
ATOM 741 C C . PHE A 1 111 ? 7.569 5.628 -12.102 1.00 15.26 91 PHE A C 1
ATOM 742 O O . PHE A 1 111 ? 7.549 4.709 -12.928 1.00 16.83 91 PHE A O 1
ATOM 750 N N . LEU A 1 112 ? 8.441 5.660 -11.090 1.00 19.35 92 LEU A N 1
ATOM 751 C CA . LEU A 1 112 ? 9.392 4.566 -10.926 1.00 19.61 92 LEU A CA 1
ATOM 752 C C . LEU A 1 112 ? 8.668 3.255 -10.674 1.00 17.99 92 LEU A C 1
ATOM 753 O O . LEU A 1 112 ? 9.109 2.197 -11.140 1.00 19.98 92 LEU A O 1
ATOM 758 N N . ALA A 1 113 ? 7.550 3.306 -9.947 1.00 19.93 93 ALA A N 1
ATOM 759 C CA . ALA A 1 113 ? 6.764 2.099 -9.714 1.00 18.81 93 ALA A CA 1
ATOM 760 C C . ALA A 1 113 ? 6.210 1.552 -11.025 1.00 21.12 93 ALA A C 1
ATOM 761 O O . ALA A 1 113 ? 6.203 0.336 -11.248 1.00 19.60 93 ALA A O 1
ATOM 763 N N . PHE A 1 114 ? 5.738 2.440 -11.899 1.00 17.49 94 PHE A N 1
ATOM 764 C CA . PHE A 1 114 ? 5.297 2.031 -13.228 1.00 17.02 94 PHE A CA 1
ATOM 765 C C . PHE A 1 114 ? 6.442 1.420 -14.021 1.00 17.70 94 PHE A C 1
ATOM 766 O O . PHE A 1 114 ? 6.274 0.368 -14.658 1.00 18.35 94 PHE A O 1
ATOM 774 N N . ASN A 1 115 ? 7.620 2.057 -13.984 1.00 16.23 95 ASN A N 1
ATOM 775 C CA . ASN A 1 115 ? 8.782 1.505 -14.673 1.00 16.55 95 ASN A CA 1
ATOM 776 C C . ASN A 1 115 ? 9.060 0.080 -14.213 1.00 19.45 95 ASN A C 1
ATOM 777 O O . ASN A 1 115 ? 9.291 -0.810 -15.034 1.00 19.58 95 ASN A O 1
ATOM 782 N N . LYS A 1 116 ? 9.020 -0.153 -12.899 1.00 18.13 96 LYS A N 1
ATOM 783 C CA . LYS A 1 116 ? 9.288 -1.485 -12.362 1.00 18.76 96 LYS A CA 1
ATOM 784 C C . LYS A 1 116 ? 8.222 -2.490 -12.791 1.00 20.48 96 LYS A C 1
ATOM 785 O O . LYS A 1 116 ? 8.546 -3.637 -13.127 1.00 22.88 96 LYS A O 1
ATOM 791 N N . ARG A 1 117 ? 6.946 -2.098 -12.764 1.00 21.26 97 ARG A N 1
ATOM 792 C CA . ARG A 1 117 ? 5.898 -3.009 -13.222 1.00 20.46 97 ARG A CA 1
ATOM 793 C C . ARG A 1 117 ? 6.130 -3.426 -14.667 1.00 25.47 97 ARG A C 1
ATOM 794 O O . ARG A 1 117 ? 5.967 -4.601 -15.017 1.00 23.03 97 ARG A O 1
ATOM 802 N N . VAL A 1 118 ? 6.518 -2.472 -15.518 1.00 19.03 98 VAL A N 1
ATOM 803 C CA . VAL A 1 118 ? 6.735 -2.769 -16.930 1.00 18.31 98 VAL A CA 1
ATOM 804 C C . VAL A 1 118 ? 7.927 -3.695 -17.102 1.00 22.78 98 VAL A C 1
ATOM 805 O O . VAL A 1 118 ? 7.858 -4.690 -17.835 1.00 22.42 98 VAL A O 1
ATOM 809 N N . GLN A 1 119 ? 9.045 -3.370 -16.449 1.00 19.53 99 GLN A N 1
ATOM 810 C CA . GLN A 1 119 ? 10.237 -4.205 -16.564 1.00 25.30 99 GLN A CA 1
ATOM 811 C C . GLN A 1 119 ? 9.941 -5.632 -16.135 1.00 24.73 99 GLN A C 1
ATOM 812 O O . GLN A 1 119 ? 10.407 -6.589 -16.765 1.00 25.68 99 GLN A O 1
ATOM 818 N N . ASP A 1 120 ? 9.166 -5.799 -15.068 1.00 25.03 100 ASP A N 1
ATOM 819 C CA . ASP A 1 120 ? 8.940 -7.132 -14.528 1.00 26.40 100 ASP A CA 1
ATOM 820 C C . ASP A 1 120 ? 7.953 -7.958 -15.342 1.00 28.10 100 ASP A C 1
ATOM 821 O O . ASP A 1 120 ? 7.863 -9.171 -15.117 1.00 26.62 100 ASP A O 1
ATOM 826 N N . ARG A 1 121 ? 7.214 -7.357 -16.273 1.00 24.00 101 ARG A N 1
ATOM 827 C CA . ARG A 1 121 ? 6.253 -8.105 -17.076 1.00 23.94 101 ARG A CA 1
ATOM 828 C C . ARG A 1 121 ? 6.707 -8.326 -18.513 1.00 29.24 101 ARG A C 1
ATOM 829 O O . ARG A 1 121 ? 6.006 -9.012 -19.267 1.00 29.68 101 ARG A O 1
ATOM 837 N N . LEU A 1 122 ? 7.842 -7.768 -18.920 1.00 25.77 102 LEU A N 1
ATOM 838 C CA . LEU A 1 122 ? 8.339 -7.977 -20.279 1.00 29.62 102 LEU A CA 1
ATOM 839 C C . LEU A 1 122 ? 9.225 -9.219 -20.356 1.00 30.47 102 LEU A C 1
ATOM 840 O O . LEU A 1 122 ? 10.067 -9.439 -19.487 1.00 32.27 102 LEU A O 1
ATOM 845 N N . VAL A 1 128 ? 14.068 -2.360 -22.326 1.00 34.38 108 VAL A N 1
ATOM 846 C CA . VAL A 1 128 ? 13.056 -1.310 -22.439 1.00 26.16 108 VAL A CA 1
ATOM 847 C C . VAL A 1 128 ? 13.697 0.041 -22.707 1.00 23.19 108 VAL A C 1
ATOM 848 O O . VAL A 1 128 ? 14.614 0.462 -21.995 1.00 26.89 108 VAL A O 1
ATOM 852 N N . THR A 1 129 ? 13.220 0.698 -23.757 1.00 21.02 109 THR A N 1
ATOM 853 C CA . THR A 1 129 ? 13.561 2.071 -24.092 1.00 20.63 109 THR A CA 1
ATOM 854 C C . THR A 1 129 ? 12.269 2.869 -24.026 1.00 16.11 109 THR A C 1
ATOM 855 O O . THR A 1 129 ? 11.201 2.353 -24.372 1.00 19.65 109 THR A O 1
ATOM 859 N N . TRP A 1 130 ? 12.354 4.105 -23.555 1.00 14.73 110 TRP A N 1
ATOM 860 C CA . TRP A 1 130 ? 11.177 4.956 -23.420 1.00 14.81 110 TRP A CA 1
ATOM 861 C C . TRP A 1 130 ? 11.168 6.017 -24.508 1.00 16.87 110 TRP A C 1
ATOM 862 O O . TRP A 1 130 ? 12.162 6.729 -24.695 1.00 16.57 110 TRP A O 1
ATOM 873 N N . CYS A 1 131 ? 10.041 6.133 -25.213 1.00 11.99 111 CYS A N 1
ATOM 874 C CA . CYS A 1 131 ? 9.789 7.263 -26.099 1.00 12.67 111 CYS A CA 1
ATOM 875 C C . CYS A 1 131 ? 8.979 8.271 -25.296 1.00 13.94 111 CYS A C 1
ATOM 876 O O . CYS A 1 131 ? 7.900 7.939 -24.795 1.00 13.72 111 CYS A O 1
ATOM 879 N N . CYS A 1 132 ? 9.518 9.482 -25.140 1.00 13.13 112 CYS A N 1
ATOM 880 C CA . CYS A 1 132 ? 8.999 10.482 -24.213 1.00 13.66 112 CYS A CA 1
ATOM 881 C C . CYS A 1 132 ? 8.603 11.724 -24.985 1.00 13.92 112 CYS A C 1
ATOM 882 O O . CYS A 1 132 ? 9.390 12.235 -25.788 1.00 14.44 112 CYS A O 1
ATOM 885 N N . GLU A 1 133 ? 7.382 12.206 -24.745 1.00 12.96 113 GLU A N 1
ATOM 886 C CA . GLU A 1 133 ? 6.788 13.257 -25.553 1.00 13.12 113 GLU A CA 1
ATOM 887 C C . GLU A 1 133 ? 6.114 14.284 -24.658 1.00 12.56 113 GLU A C 1
ATOM 888 O O . GLU A 1 133 ? 5.597 13.938 -23.597 1.00 13.09 113 GLU A O 1
ATOM 894 N N . LEU A 1 134 ? 6.117 15.543 -25.090 1.00 12.51 114 LEU A N 1
ATOM 895 C CA . LEU A 1 134 ? 5.223 16.526 -24.492 1.00 10.95 114 LEU A CA 1
ATOM 896 C C . LEU A 1 134 ? 3.794 16.006 -24.503 1.00 12.18 114 LEU A C 1
ATOM 897 O O . LEU A 1 134 ? 3.305 15.515 -25.524 1.00 12.64 114 LEU A O 1
ATOM 902 N N . MET A 1 135 ? 3.121 16.130 -23.363 1.00 12.04 115 MET A N 1
ATOM 903 C CA . MET A 1 135 ? 1.692 15.830 -23.305 1.00 10.84 115 MET A CA 1
ATOM 904 C C . MET A 1 135 ? 0.948 17.110 -23.633 1.00 11.24 115 MET A C 1
ATOM 905 O O . MET A 1 135 ? 0.911 18.042 -22.825 1.00 12.77 115 MET A O 1
ATOM 910 N N . LEU A 1 136 ? 0.398 17.175 -24.844 1.00 11.27 116 LEU A N 1
ATOM 911 C CA . LEU A 1 136 ? -0.276 18.376 -25.325 1.00 9.99 116 LEU A CA 1
ATOM 912 C C . LEU A 1 136 ? -1.657 18.469 -24.703 1.00 11.85 116 LEU A C 1
ATOM 913 O O . LEU A 1 136 ? -2.394 17.481 -24.683 1.00 11.44 116 LEU A O 1
ATOM 918 N N . ASP A 1 137 ? -2.002 19.647 -24.178 1.00 12.42 117 ASP A N 1
ATOM 919 C CA . ASP A 1 137 ? -3.306 19.855 -23.542 1.00 11.77 117 ASP A CA 1
ATOM 920 C C . ASP A 1 137 ? -4.272 20.422 -24.586 1.00 11.56 117 ASP A C 1
ATOM 921 O O . ASP A 1 137 ? -4.552 21.623 -24.663 1.00 11.96 117 ASP A O 1
ATOM 926 N N . GLY A 1 138 ? -4.796 19.524 -25.413 1.00 9.78 118 GLY A N 1
ATOM 927 C CA . GLY A 1 138 ? -5.755 19.894 -26.446 1.00 10.67 118 GLY A CA 1
ATOM 928 C C . GLY A 1 138 ? -6.842 18.838 -26.522 1.00 9.76 118 GLY A C 1
ATOM 929 O O . GLY A 1 138 ? -7.304 18.368 -25.484 1.00 11.31 118 GLY A O 1
ATOM 930 N N . LEU A 1 139 ? -7.252 18.436 -27.723 1.00 10.02 119 LEU A N 1
ATOM 931 C CA . LEU A 1 139 ? -8.165 17.302 -27.837 1.00 10.59 119 LEU A CA 1
ATOM 932 C C . LEU A 1 139 ? -7.663 16.335 -28.900 1.00 11.92 119 LEU A C 1
ATOM 933 O O . LEU A 1 139 ? -6.959 16.721 -29.844 1.00 11.23 119 LEU A O 1
ATOM 938 N N . ALA A 1 140 ? -8.006 15.061 -28.704 1.00 10.55 120 ALA A N 1
ATOM 939 C CA . ALA A 1 140 ? -7.515 13.984 -29.554 1.00 11.42 120 ALA A CA 1
ATOM 940 C C . ALA A 1 140 ? -8.232 13.968 -30.893 1.00 9.95 120 ALA A C 1
ATOM 941 O O . ALA A 1 140 ? -9.444 14.173 -30.972 1.00 12.08 120 ALA A O 1
ATOM 943 N N . VAL A 1 141 ? -7.485 13.672 -31.950 1.00 9.70 121 VAL A N 1
ATOM 944 C CA . VAL A 1 141 ? -8.083 13.495 -33.265 1.00 11.40 121 VAL A CA 1
ATOM 945 C C . VAL A 1 141 ? -7.455 12.294 -33.952 1.00 12.67 121 VAL A C 1
ATOM 946 O O . VAL A 1 141 ? -6.273 11.988 -33.768 1.00 13.25 121 VAL A O 1
ATOM 950 N N . SER A 1 142 ? -8.266 11.624 -34.770 1.00 12.75 122 SER A N 1
ATOM 951 C CA . SER A 1 142 ? -7.846 10.480 -35.571 1.00 12.90 122 SER A CA 1
ATOM 952 C C . SER A 1 142 ? -8.075 10.813 -37.040 1.00 12.34 122 SER A C 1
ATOM 953 O O . SER A 1 142 ? -9.212 11.077 -37.439 1.00 13.13 122 SER A O 1
ATOM 956 N N . ILE A 1 143 ? -7.004 10.808 -37.835 1.00 12.97 123 ILE A N 1
ATOM 957 C CA . ILE A 1 143 ? -7.042 11.263 -39.224 1.00 12.97 123 ILE A CA 1
ATOM 958 C C . ILE A 1 143 ? -6.750 10.078 -40.134 1.00 12.22 123 ILE A C 1
ATOM 959 O O . ILE A 1 143 ? -5.673 9.486 -40.057 1.00 12.91 123 ILE A O 1
ATOM 964 N N . LEU A 1 144 ? -7.698 9.727 -40.992 1.00 13.45 124 LEU A N 1
ATOM 965 C CA . LEU A 1 144 ? -7.509 8.592 -41.894 1.00 13.47 124 LEU A CA 1
ATOM 966 C C . LEU A 1 144 ? -6.910 9.061 -43.213 1.00 12.88 124 LEU A C 1
ATOM 967 O O . LEU A 1 144 ? -7.495 9.909 -43.895 1.00 13.53 124 LEU A O 1
ATOM 972 N N . TYR A 1 145 ? -5.766 8.496 -43.575 1.00 13.32 125 TYR A N 1
ATOM 973 C CA . TYR A 1 145 ? -5.180 8.681 -44.899 1.00 14.50 125 TYR A CA 1
ATOM 974 C C . TYR A 1 145 ? -5.329 7.389 -45.692 1.00 16.46 125 TYR A C 1
ATOM 975 O O . TYR A 1 145 ? -4.931 6.318 -45.224 1.00 15.37 125 TYR A O 1
ATOM 984 N N . GLU A 1 146 ? -5.895 7.489 -46.889 1.00 16.39 126 GLU A N 1
ATOM 985 C CA . GLU A 1 146 ? -5.996 6.353 -47.801 1.00 16.79 126 GLU A CA 1
ATOM 986 C C . GLU A 1 146 ? -5.156 6.678 -49.023 1.00 17.37 126 GLU A C 1
ATOM 987 O O . GLU A 1 146 ? -5.376 7.712 -49.664 1.00 17.79 126 GLU A O 1
ATOM 993 N N . ASN A 1 147 ? -4.186 5.809 -49.325 1.00 18.00 127 ASN A N 1
ATOM 994 C CA . ASN A 1 147 ? -3.241 6.049 -50.417 1.00 22.00 127 ASN A CA 1
ATOM 995 C C . ASN A 1 147 ? -2.585 7.419 -50.266 1.00 20.96 127 ASN A C 1
ATOM 996 O O . ASN A 1 147 ? -2.393 8.151 -51.241 1.00 21.27 127 ASN A O 1
ATOM 1001 N N . GLY A 1 148 ? -2.301 7.795 -49.018 1.00 16.99 128 GLY A N 1
ATOM 1002 C CA . GLY A 1 148 ? -1.648 9.053 -48.720 1.00 17.43 128 GLY A CA 1
ATOM 1003 C C . GLY A 1 148 ? -2.511 10.293 -48.796 1.00 18.15 128 GLY A C 1
ATOM 1004 O O . GLY A 1 148 ? -1.969 11.397 -48.696 1.00 20.03 128 GLY A O 1
ATOM 1005 N N . VAL A 1 149 ? -3.826 10.153 -48.953 1.00 15.54 129 VAL A N 1
ATOM 1006 C CA . VAL A 1 149 ? -4.748 11.278 -49.099 1.00 17.77 129 VAL A CA 1
ATOM 1007 C C . VAL A 1 149 ? -5.609 11.350 -47.848 1.00 17.62 129 VAL A C 1
ATOM 1008 O O . VAL A 1 149 ? -6.201 10.345 -47.446 1.00 16.31 129 VAL A O 1
ATOM 1012 N N . LEU A 1 150 ? -5.700 12.531 -47.240 1.00 15.02 130 LEU A N 1
ATOM 1013 C CA . LEU A 1 150 ? -6.597 12.684 -46.095 1.00 15.03 130 LEU A CA 1
ATOM 1014 C C . LEU A 1 150 ? -8.034 12.500 -46.563 1.00 15.76 130 LEU A C 1
ATOM 1015 O O . LEU A 1 150 ? -8.497 13.234 -47.443 1.00 15.87 130 LEU A O 1
ATOM 1020 N N . VAL A 1 151 ? -8.751 11.538 -45.964 1.00 15.03 131 VAL A N 1
ATOM 1021 C CA . VAL A 1 151 ? -10.125 11.264 -46.383 1.00 14.35 131 VAL A CA 1
ATOM 1022 C C . VAL A 1 151 ? -11.146 11.484 -45.265 1.00 16.04 131 VAL A C 1
ATOM 1023 O O . VAL A 1 151 ? -12.317 11.759 -45.550 1.00 18.88 131 VAL A O 1
ATOM 1027 N N . SER A 1 152 ? -10.731 11.379 -43.998 1.00 15.41 132 SER A N 1
ATOM 1028 C CA . SER A 1 152 ? -11.643 11.705 -42.904 1.00 14.26 132 SER A CA 1
ATOM 1029 C C . SER A 1 152 ? -10.848 12.070 -41.657 1.00 12.21 132 SER A C 1
ATOM 1030 O O . SER A 1 152 ? -9.669 11.750 -41.533 1.00 14.33 132 SER A O 1
ATOM 1033 N N . ALA A 1 153 ? -11.528 12.720 -40.714 1.00 12.36 133 ALA A N 1
ATOM 1034 C CA . ALA A 1 153 ? -10.912 12.978 -39.417 1.00 12.44 133 ALA A CA 1
ATOM 1035 C C . ALA A 1 153 ? -12.015 12.998 -38.376 1.00 13.25 133 ALA A C 1
ATOM 1036 O O . ALA A 1 153 ? -13.125 13.471 -38.647 1.00 13.48 133 ALA A O 1
ATOM 1038 N N . ALA A 1 154 ? -11.706 12.477 -37.187 1.00 12.35 134 ALA A N 1
ATOM 1039 C CA . ALA A 1 154 ? -12.709 12.348 -36.139 1.00 13.00 134 ALA A CA 1
ATOM 1040 C C . ALA A 1 154 ? -12.130 12.766 -34.796 1.00 10.94 134 ALA A C 1
ATOM 1041 O O . ALA A 1 154 ? -10.944 12.554 -34.516 1.00 12.22 134 ALA A O 1
ATOM 1043 N N . THR A 1 155 ? -12.993 13.326 -33.948 1.00 10.68 135 THR A N 1
ATOM 1044 C CA . THR A 1 155 ? -12.674 13.402 -32.523 1.00 11.41 135 THR A CA 1
ATOM 1045 C C . THR A 1 155 ? -12.723 12.002 -31.913 1.00 11.73 135 THR A C 1
ATOM 1046 O O . THR A 1 155 ? -13.150 11.034 -32.543 1.00 12.35 135 THR A O 1
ATOM 1050 N N . ARG A 1 156 ? -12.322 11.897 -30.646 1.00 10.89 136 ARG A N 1
ATOM 1051 C CA . ARG A 1 156 ? -12.307 10.590 -30.004 1.00 12.14 136 ARG A CA 1
ATOM 1052 C C . ARG A 1 156 ? -13.703 10.114 -29.613 1.00 12.66 136 ARG A C 1
ATOM 1053 O O . ARG A 1 156 ? -13.975 8.910 -29.676 1.00 13.14 136 ARG A O 1
ATOM 1061 N N . GLY A 1 157 ? -14.584 11.017 -29.207 1.00 12.15 137 GLY A N 1
ATOM 1062 C CA . GLY A 1 157 ? -15.894 10.586 -28.740 1.00 12.58 137 GLY A CA 1
ATOM 1063 C C . GLY A 1 157 ? -15.751 9.714 -27.507 1.00 12.87 137 GLY A C 1
ATOM 1064 O O . GLY A 1 157 ? -15.118 10.096 -26.517 1.00 13.04 137 GLY A O 1
ATOM 1065 N N . ASP A 1 158 ? -16.333 8.516 -27.565 1.00 13.20 138 ASP A N 1
ATOM 1066 C CA . ASP A 1 158 ? -16.272 7.577 -26.457 1.00 13.27 138 ASP A CA 1
ATOM 1067 C C . ASP A 1 158 ? -15.185 6.526 -26.647 1.00 14.11 138 ASP A C 1
ATOM 1068 O O . ASP A 1 158 ? -15.190 5.509 -25.951 1.00 15.44 138 ASP A O 1
ATOM 1073 N N . GLY A 1 159 ? -14.267 6.739 -27.597 1.00 13.12 139 GLY A N 1
ATOM 1074 C CA . GLY A 1 159 ? -13.212 5.789 -27.877 1.00 15.04 139 GLY A CA 1
ATOM 1075 C C . GLY A 1 159 ? -13.564 4.777 -28.946 1.00 14.51 139 GLY A C 1
ATOM 1076 O O . GLY A 1 159 ? -12.662 4.179 -29.543 1.00 16.46 139 GLY A O 1
ATOM 1077 N N . THR A 1 160 ? -14.851 4.576 -29.196 1.00 13.03 140 THR A N 1
ATOM 1078 C CA . THR A 1 160 ? -15.336 3.704 -30.255 1.00 14.28 140 THR A CA 1
ATOM 1079 C C . THR A 1 160 ? -15.883 4.487 -31.436 1.00 15.64 140 THR A C 1
ATOM 1080 O O . THR A 1 160 ? -15.564 4.168 -32.585 1.00 16.24 140 THR A O 1
ATOM 1084 N N . THR A 1 161 ? -16.645 5.545 -31.161 1.00 13.74 141 THR A N 1
ATOM 1085 C CA . THR A 1 161 ? -17.264 6.385 -32.178 1.00 15.16 141 THR A CA 1
ATOM 1086 C C . THR A 1 161 ? -16.965 7.844 -31.876 1.00 13.87 141 THR A C 1
ATOM 1087 O O . THR A 1 161 ? -17.180 8.300 -30.750 1.00 12.44 141 THR A O 1
ATOM 1091 N N . GLY A 1 162 ? -16.476 8.573 -32.881 1.00 13.41 142 GLY A N 1
ATOM 1092 C CA . GLY A 1 162 ? -16.168 9.978 -32.746 1.00 14.29 142 GLY A CA 1
ATOM 1093 C C . GLY A 1 162 ? -17.028 10.836 -33.660 1.00 14.37 142 GLY A C 1
ATOM 1094 O O . GLY A 1 162 ? -17.837 10.336 -34.450 1.00 16.73 142 GLY A O 1
ATOM 1095 N N . GLU A 1 163 ? -16.833 12.150 -33.534 1.00 13.90 143 GLU A N 1
ATOM 1096 C CA . GLU A 1 163 ? -17.543 13.132 -34.345 1.00 12.93 143 GLU A CA 1
ATOM 1097 C C . GLU A 1 163 ? -16.735 13.429 -35.600 1.00 14.08 143 GLU A C 1
ATOM 1098 O O . GLU A 1 163 ? -15.525 13.663 -35.519 1.00 13.48 143 GLU A O 1
ATOM 1104 N N . ASP A 1 164 ? -17.405 13.417 -36.757 1.00 13.58 144 ASP A N 1
ATOM 1105 C CA . ASP A 1 164 ? -16.752 13.731 -38.032 1.00 14.67 144 ASP A CA 1
ATOM 1106 C C . ASP A 1 164 ? -16.420 15.220 -38.079 1.00 14.44 144 ASP A C 1
ATOM 1107 O O . ASP A 1 164 ? -17.323 16.067 -38.099 1.00 14.75 144 ASP A O 1
ATOM 1112 N N . ILE A 1 165 ? -15.120 15.531 -38.089 1.00 14.25 145 ILE A N 1
ATOM 1113 C CA . ILE A 1 165 ? -14.604 16.898 -38.149 1.00 14.33 145 ILE A CA 1
ATOM 1114 C C . ILE A 1 165 ? -13.680 17.037 -39.355 1.00 15.07 145 ILE A C 1
ATOM 1115 O O . ILE A 1 165 ? -12.721 17.816 -39.336 1.00 13.80 145 ILE A O 1
ATOM 1120 N N . THR A 1 166 ? -13.971 16.289 -40.418 1.00 13.65 146 THR A N 1
ATOM 1121 C CA . THR A 1 166 ? -13.117 16.316 -41.606 1.00 12.22 146 THR A CA 1
ATOM 1122 C C . THR A 1 166 ? -12.968 17.727 -42.172 1.00 14.55 146 THR A C 1
ATOM 1123 O O . THR A 1 166 ? -11.847 18.190 -42.409 1.00 14.14 146 THR A O 1
ATOM 1127 N N . SER A 1 167 ? -14.087 18.411 -42.433 1.00 15.26 147 SER A N 1
ATOM 1128 C CA . SER A 1 167 ? -14.005 19.751 -43.018 1.00 16.16 147 SER A CA 1
ATOM 1129 C C . SER A 1 167 ? -13.249 20.705 -42.099 1.00 14.25 147 SER A C 1
ATOM 1130 O O . SER A 1 167 ? -12.481 21.560 -42.563 1.00 15.23 147 SER A O 1
ATOM 1133 N N . ASN A 1 168 ? -13.443 20.565 -40.788 1.00 15.21 148 ASN A N 1
ATOM 1134 C CA . ASN A 1 168 ? -12.751 21.433 -39.844 1.00 14.17 148 ASN A CA 1
ATOM 1135 C C . ASN A 1 168 ? -11.251 21.192 -39.879 1.00 12.84 148 ASN A C 1
ATOM 1136 O O . ASN A 1 168 ? -10.459 22.141 -39.821 1.00 13.79 148 ASN A O 1
ATOM 1141 N N . VAL A 1 169 ? -10.844 19.925 -39.975 1.00 14.03 149 VAL A N 1
ATOM 1142 C CA . VAL A 1 169 ? -9.427 19.589 -39.954 1.00 14.68 149 VAL A CA 1
ATOM 1143 C C . VAL A 1 169 ? -8.716 20.102 -41.205 1.00 14.29 149 VAL A C 1
ATOM 1144 O O . VAL A 1 169 ? -7.537 20.458 -41.147 1.00 15.09 149 VAL A O 1
ATOM 1148 N N . ARG A 1 170 ? -9.408 20.174 -42.344 1.00 13.71 150 ARG A N 1
ATOM 1149 C CA . ARG A 1 170 ? -8.759 20.682 -43.549 1.00 15.42 150 ARG A CA 1
ATOM 1150 C C . ARG A 1 170 ? -8.433 22.166 -43.457 1.00 17.83 150 ARG A C 1
ATOM 1151 O O . ARG A 1 170 ? -7.641 22.658 -44.272 1.00 16.42 150 ARG A O 1
ATOM 1159 N N . THR A 1 171 ? -9.008 22.891 -42.488 1.00 14.94 151 THR A N 1
ATOM 1160 C CA . THR A 1 171 ? -8.651 24.291 -42.266 1.00 15.53 151 THR A CA 1
ATOM 1161 C C . THR A 1 171 ? -7.384 24.448 -41.431 1.00 16.25 151 THR A C 1
ATOM 1162 O O . THR A 1 171 ? -6.907 25.576 -41.266 1.00 17.09 151 THR A O 1
ATOM 1166 N N . ILE A 1 172 ? -6.821 23.359 -40.920 1.00 14.11 152 ILE A N 1
ATOM 1167 C CA . ILE A 1 172 ? -5.658 23.415 -40.047 1.00 14.42 152 ILE A CA 1
ATOM 1168 C C . ILE A 1 172 ? -4.415 23.204 -40.908 1.00 15.79 152 ILE A C 1
ATOM 1169 O O . ILE A 1 172 ? -4.149 22.080 -41.344 1.00 15.35 152 ILE A O 1
ATOM 1174 N N . ARG A 1 173 ? -3.641 24.285 -41.122 1.00 16.91 153 ARG A N 1
ATOM 1175 C CA . ARG A 1 173 ? -2.484 24.247 -42.025 1.00 20.32 153 ARG A CA 1
ATOM 1176 C C . ARG A 1 173 ? -1.450 23.217 -41.611 1.00 17.68 153 ARG A C 1
ATOM 1177 O O . ARG A 1 173 ? -0.769 22.645 -42.466 1.00 18.05 153 ARG A O 1
ATOM 1185 N N . ALA A 1 174 ? -1.289 22.990 -40.307 1.00 13.67 154 ALA A N 1
ATOM 1186 C CA . ALA A 1 174 ? -0.269 22.070 -39.842 1.00 17.80 154 ALA A CA 1
ATOM 1187 C C . ALA A 1 174 ? -0.579 20.622 -40.212 1.00 14.21 154 ALA A C 1
ATOM 1188 O O . ALA A 1 174 ? 0.341 19.797 -40.208 1.00 16.89 154 ALA A O 1
ATOM 1190 N N . ILE A 1 175 ? -1.824 20.299 -40.527 1.00 12.64 155 ILE A N 1
ATOM 1191 C CA . ILE A 1 175 ? -2.219 18.926 -40.889 1.00 12.36 155 ILE A CA 1
ATOM 1192 C C . ILE A 1 175 ? -2.139 18.803 -42.402 1.00 14.01 155 ILE A C 1
ATOM 1193 O O . ILE A 1 175 ? -2.929 19.453 -43.108 1.00 14.98 155 ILE A O 1
ATOM 1198 N N . PRO A 1 176 ? -1.244 17.979 -42.950 1.00 15.35 156 PRO A N 1
ATOM 1199 C CA . PRO A 1 176 ? -1.148 17.850 -44.408 1.00 14.31 156 PRO A CA 1
ATOM 1200 C C . PRO A 1 176 ? -2.333 17.102 -44.996 1.00 16.08 156 PRO A C 1
ATOM 1201 O O . PRO A 1 176 ? -2.880 16.180 -44.382 1.00 16.52 156 PRO A O 1
ATOM 1205 N N . LEU A 1 177 ? -2.730 17.516 -46.202 1.00 14.23 157 LEU A N 1
ATOM 1206 C CA . LEU A 1 177 ? -3.799 16.838 -46.916 1.00 13.59 157 LEU A CA 1
ATOM 1207 C C . LEU A 1 177 ? -3.285 15.659 -47.723 1.00 14.68 157 LEU A C 1
ATOM 1208 O O . LEU A 1 177 ? -4.080 14.795 -48.111 1.00 16.22 157 LEU A O 1
ATOM 1213 N N . LYS A 1 178 ? -1.976 15.601 -47.963 1.00 15.24 158 LYS A N 1
ATOM 1214 C CA . LYS A 1 178 ? -1.354 14.492 -48.668 1.00 16.72 158 LYS A CA 1
ATOM 1215 C C . LYS A 1 178 ? -0.051 14.138 -47.975 1.00 16.20 158 LYS A C 1
ATOM 1216 O O . LYS A 1 178 ? 0.658 15.021 -47.488 1.00 19.30 158 LYS A O 1
ATOM 1222 N N . LEU A 1 179 ? 0.267 12.848 -47.936 1.00 16.54 159 LEU A N 1
ATOM 1223 C CA . LEU A 1 179 ? 1.550 12.384 -47.438 1.00 17.40 159 LEU A CA 1
ATOM 1224 C C . LEU A 1 179 ? 2.469 12.129 -48.625 1.00 16.26 159 LEU A C 1
ATOM 1225 O O . LEU A 1 179 ? 2.022 11.644 -49.669 1.00 18.66 159 LEU A O 1
ATOM 1230 N N . HIS A 1 180 ? 3.744 12.472 -48.469 1.00 17.65 160 HIS A N 1
ATOM 1231 C CA . HIS A 1 180 ? 4.707 12.408 -49.566 1.00 18.44 160 HIS A CA 1
ATOM 1232 C C . HIS A 1 180 ? 5.911 11.567 -49.186 1.00 18.81 160 HIS A C 1
ATOM 1233 O O . HIS A 1 180 ? 6.634 11.902 -48.244 1.00 21.73 160 HIS A O 1
ATOM 1240 N N . GLY A 1 181 ? 6.148 10.513 -49.950 1.00 21.89 161 GLY A N 1
ATOM 1241 C CA . GLY A 1 181 ? 7.259 9.628 -49.686 1.00 26.86 161 GLY A CA 1
ATOM 1242 C C . GLY A 1 181 ? 7.002 8.261 -50.287 1.00 24.86 161 GLY A C 1
ATOM 1243 O O . GLY A 1 181 ? 6.008 8.030 -50.980 1.00 24.09 161 GLY A O 1
ATOM 1244 N N . GLU A 1 182 ? 7.939 7.368 -50.021 1.00 30.00 162 GLU A N 1
ATOM 1245 C CA . GLU A 1 182 ? 7.776 5.977 -50.391 1.00 29.13 162 GLU A CA 1
ATOM 1246 C C . GLU A 1 182 ? 7.275 5.203 -49.179 1.00 28.43 162 GLU A C 1
ATOM 1247 O O . GLU A 1 182 ? 7.357 5.667 -48.035 1.00 32.98 162 GLU A O 1
ATOM 1253 N N . ASN A 1 183 ? 6.734 4.023 -49.452 1.00 28.02 163 ASN A N 1
ATOM 1254 C CA . ASN A 1 183 ? 6.307 3.086 -48.423 1.00 26.97 163 ASN A CA 1
ATOM 1255 C C . ASN A 1 183 ? 5.096 3.579 -47.647 1.00 24.82 163 ASN A C 1
ATOM 1256 O O . ASN A 1 183 ? 4.854 3.119 -46.530 1.00 25.36 163 ASN A O 1
ATOM 1261 N N . ILE A 1 184 ? 4.328 4.513 -48.199 1.00 20.92 164 ILE A N 1
ATOM 1262 C CA . ILE A 1 184 ? 3.129 4.980 -47.502 1.00 23.98 164 ILE A CA 1
ATOM 1263 C C . ILE A 1 184 ? 2.099 3.858 -47.518 1.00 23.38 164 ILE A C 1
ATOM 1264 O O . ILE A 1 184 ? 1.727 3.366 -48.596 1.00 22.35 164 ILE A O 1
ATOM 1269 N N . PRO A 1 185 ? 1.614 3.422 -46.358 1.00 21.86 165 PRO A N 1
ATOM 1270 C CA . PRO A 1 185 ? 0.634 2.334 -46.341 1.00 20.63 165 PRO A CA 1
ATOM 1271 C C . PRO A 1 185 ? -0.663 2.731 -47.030 1.00 22.70 165 PRO A C 1
ATOM 1272 O O . PRO A 1 185 ? -1.033 3.907 -47.094 1.00 22.03 165 PRO A O 1
ATOM 1276 N N . ALA A 1 186 ? -1.367 1.724 -47.546 1.00 20.70 166 ALA A N 1
ATOM 1277 C CA . ALA A 1 186 ? -2.611 1.990 -48.254 1.00 20.83 166 ALA A CA 1
ATOM 1278 C C . ALA A 1 186 ? -3.644 2.649 -47.346 1.00 18.31 166 ALA A C 1
ATOM 1279 O O . ALA A 1 186 ? -4.446 3.474 -47.804 1.00 19.32 166 ALA A O 1
ATOM 1281 N N . ARG A 1 187 ? -3.678 2.261 -46.071 1.00 18.74 167 ARG A N 1
ATOM 1282 C CA . ARG A 1 187 ? -4.650 2.804 -45.124 1.00 19.43 167 ARG A CA 1
ATOM 1283 C C . ARG A 1 187 ? -3.967 3.047 -43.786 1.00 16.70 167 ARG A C 1
ATOM 1284 O O . ARG A 1 187 ? -3.336 2.143 -43.232 1.00 16.97 167 ARG A O 1
ATOM 1292 N N . LEU A 1 188 ? -4.099 4.270 -43.263 1.00 17.27 168 LEU A N 1
ATOM 1293 C CA . LEU A 1 188 ? -3.386 4.662 -42.050 1.00 17.49 168 LEU A CA 1
ATOM 1294 C C . LEU A 1 188 ? -4.213 5.674 -41.274 1.00 16.17 168 LEU A C 1
ATOM 1295 O O . LEU A 1 188 ? -4.576 6.714 -41.825 1.00 17.30 168 LEU A O 1
ATOM 1300 N N . GLU A 1 189 ? -4.518 5.382 -40.005 1.00 17.20 169 GLU A N 1
ATOM 1301 C CA . GLU A 1 189 ? -5.027 6.397 -39.087 1.00 15.43 169 GLU A CA 1
ATOM 1302 C C . GLU A 1 189 ? -3.850 7.021 -38.336 1.00 15.79 169 GLU A C 1
ATOM 1303 O O . GLU A 1 189 ? -3.093 6.319 -37.651 1.00 15.14 169 GLU A O 1
ATOM 1309 N N . VAL A 1 190 ? -3.666 8.328 -38.504 1.00 12.94 170 VAL A N 1
ATOM 1310 C CA . VAL A 1 190 ? -2.700 9.097 -37.729 1.00 14.04 170 VAL A CA 1
ATOM 1311 C C . VAL A 1 190 ? -3.439 9.729 -36.557 1.00 11.80 170 VAL A C 1
ATOM 1312 O O . VAL A 1 190 ? -4.483 10.363 -36.745 1.00 14.14 170 VAL A O 1
ATOM 1316 N N . ARG A 1 191 ? -2.912 9.550 -35.345 1.00 12.75 171 ARG A N 1
ATOM 1317 C CA . ARG A 1 191 ? -3.520 10.127 -34.154 1.00 13.15 171 ARG A CA 1
ATOM 1318 C C . ARG A 1 191 ? -2.630 11.224 -33.596 1.00 13.61 171 ARG A C 1
ATOM 1319 O O . ARG A 1 191 ? -1.403 11.126 -33.633 1.00 13.71 171 ARG A O 1
ATOM 1327 N N . GLY A 1 192 ? -3.262 12.267 -33.089 1.00 11.97 172 GLY A N 1
ATOM 1328 C CA . GLY A 1 192 ? -2.501 13.361 -32.528 1.00 13.32 172 GLY A CA 1
ATOM 1329 C C . GLY A 1 192 ? -3.411 14.296 -31.771 1.00 12.42 172 GLY A C 1
ATOM 1330 O O . GLY A 1 192 ? -4.601 14.027 -31.596 1.00 12.49 172 GLY A O 1
ATOM 1331 N N . GLU A 1 193 ? -2.830 15.397 -31.309 1.00 10.31 173 GLU A N 1
ATOM 1332 C CA . GLU A 1 193 ? -3.553 16.388 -30.529 1.00 9.95 173 GLU A CA 1
ATOM 1333 C C . GLU A 1 193 ? -3.720 17.653 -31.352 1.00 11.86 173 GLU A C 1
ATOM 1334 O O . GLU A 1 193 ? -2.724 18.220 -31.821 1.00 12.28 173 GLU A O 1
ATOM 1340 N N . VAL A 1 194 ? -4.965 18.096 -31.517 1.00 11.27 174 VAL A N 1
ATOM 1341 C CA . VAL A 1 194 ? -5.231 19.458 -31.976 1.00 11.09 174 VAL A CA 1
ATOM 1342 C C . VAL A 1 194 ? -5.194 20.368 -30.755 1.00 10.46 174 VAL A C 1
ATOM 1343 O O . VAL A 1 194 ? -5.759 20.042 -29.706 1.00 11.43 174 VAL A O 1
ATOM 1347 N N . PHE A 1 195 ? -4.543 21.525 -30.884 1.00 11.30 175 PHE A N 1
ATOM 1348 C CA . PHE A 1 195 ? -4.430 22.434 -29.756 1.00 12.54 175 PHE A CA 1
ATOM 1349 C C . PHE A 1 195 ? -4.331 23.851 -30.277 1.00 13.70 175 PHE A C 1
ATOM 1350 O O . PHE A 1 195 ? -4.136 24.086 -31.467 1.00 13.18 175 PHE A O 1
ATOM 1358 N N . LEU A 1 196 ? -4.483 24.797 -29.354 1.00 12.91 176 LEU A N 1
ATOM 1359 C CA . LEU A 1 196 ? -4.574 26.217 -29.664 1.00 14.61 176 LEU A CA 1
ATOM 1360 C C . LEU A 1 196 ? -3.533 26.924 -28.812 1.00 15.22 176 LEU A C 1
ATOM 1361 O O . LEU A 1 196 ? -3.645 26.898 -27.568 1.00 17.15 176 LEU A O 1
ATOM 1366 N N . PRO A 1 197 ? -2.525 27.565 -29.411 1.00 16.59 177 PRO A N 1
ATOM 1367 C CA . PRO A 1 197 ? -1.494 28.233 -28.606 1.00 14.48 177 PRO A CA 1
ATOM 1368 C C . PRO A 1 197 ? -2.078 29.305 -27.700 1.00 14.13 177 PRO A C 1
ATOM 1369 O O . PRO A 1 197 ? -3.159 29.848 -27.938 1.00 14.64 177 PRO A O 1
ATOM 1373 N N . GLN A 1 198 ? -1.307 29.605 -26.647 1.00 14.79 178 GLN A N 1
ATOM 1374 C CA . GLN A 1 198 ? -1.770 30.481 -25.579 1.00 15.53 178 GLN A CA 1
ATOM 1375 C C . GLN A 1 198 ? -2.144 31.857 -26.106 1.00 16.60 178 GLN A C 1
ATOM 1376 O O . GLN A 1 198 ? -3.171 32.411 -25.706 1.00 17.91 178 GLN A O 1
ATOM 1382 N N . ALA A 1 199 ? -1.345 32.414 -27.023 1.00 17.71 179 ALA A N 1
ATOM 1383 C CA . ALA A 1 199 ? -1.662 33.746 -27.535 1.00 19.92 179 ALA A CA 1
ATOM 1384 C C . ALA A 1 199 ? -3.001 33.752 -28.262 1.00 19.53 179 ALA A C 1
ATOM 1385 O O . ALA A 1 199 ? -3.796 34.692 -28.106 1.00 21.13 179 ALA A O 1
ATOM 1387 N N . GLY A 1 200 ? -3.283 32.694 -29.036 1.00 19.61 180 GLY A N 1
ATOM 1388 C CA . GLY A 1 200 ? -4.575 32.594 -29.698 1.00 19.35 180 GLY A CA 1
ATOM 1389 C C . GLY A 1 200 ? -5.720 32.446 -28.713 1.00 19.04 180 GLY A C 1
ATOM 1390 O O . GLY A 1 200 ? -6.791 33.029 -28.896 1.00 22.01 180 GLY A O 1
ATOM 1391 N N . PHE A 1 201 ? -5.506 31.649 -27.663 1.00 16.45 181 PHE A N 1
ATOM 1392 C CA . PHE A 1 201 ? -6.486 31.521 -26.585 1.00 16.45 181 PHE A CA 1
ATOM 1393 C C . PHE A 1 201 ? -6.802 32.866 -25.938 1.00 19.19 181 PHE A C 1
ATOM 1394 O O . PHE A 1 201 ? -7.973 33.191 -25.704 1.00 17.81 181 PHE A O 1
ATOM 1402 N N . GLU A 1 202 ? -5.766 33.637 -25.582 1.00 19.05 182 GLU A N 1
ATOM 1403 C CA . GLU A 1 202 ? -6.005 34.889 -24.858 1.00 19.82 182 GLU A CA 1
ATOM 1404 C C . GLU A 1 202 ? -6.779 35.869 -25.724 1.00 24.21 182 GLU A C 1
ATOM 1405 O O . GLU A 1 202 ? -7.626 36.626 -25.228 1.00 24.64 182 GLU A O 1
ATOM 1411 N N . LYS A 1 203 ? -6.501 35.865 -27.025 1.00 20.76 183 LYS A N 1
ATOM 1412 C CA . LYS A 1 203 ? -7.229 36.725 -27.946 1.00 24.64 183 LYS A CA 1
ATOM 1413 C C . LYS A 1 203 ? -8.697 36.326 -28.004 1.00 26.89 183 LYS A C 1
ATOM 1414 O O . LYS A 1 203 ? -9.588 37.175 -27.891 1.00 24.42 183 LYS A O 1
ATOM 1420 N N . ILE A 1 204 ? -8.964 35.026 -28.133 1.00 20.87 184 ILE A N 1
ATOM 1421 C CA . ILE A 1 204 ? -10.343 34.548 -28.193 1.00 21.99 184 ILE A CA 1
ATOM 1422 C C . ILE A 1 204 ? -11.114 34.965 -26.947 1.00 21.21 184 ILE A C 1
ATOM 1423 O O . ILE A 1 204 ? -12.274 35.391 -27.032 1.00 24.56 184 ILE A O 1
ATOM 1428 N N . ASN A 1 205 ? -10.484 34.870 -25.775 1.00 21.71 185 ASN A N 1
ATOM 1429 C CA . ASN A 1 205 ? -11.193 35.170 -24.533 1.00 19.35 185 ASN A CA 1
ATOM 1430 C C . ASN A 1 205 ? -11.365 36.668 -24.312 1.00 24.11 185 ASN A C 1
ATOM 1431 O O . ASN A 1 205 ? -12.408 37.103 -23.805 1.00 24.70 185 ASN A O 1
ATOM 1436 N N . GLU A 1 206 ? -10.348 37.466 -24.655 1.00 23.77 186 GLU A N 1
ATOM 1437 C CA . GLU A 1 206 ? -10.486 38.918 -24.562 1.00 25.55 186 GLU A CA 1
ATOM 1438 C C . GLU A 1 206 ? -11.594 39.414 -25.478 1.00 27.33 186 GLU A C 1
ATOM 1439 O O . GLU A 1 206 ? -12.422 40.241 -25.074 1.00 27.79 186 GLU A O 1
ATOM 1445 N N . ASP A 1 207 ? -11.629 38.915 -26.717 1.00 23.11 187 ASP A N 1
ATOM 1446 C CA . ASP A 1 207 ? -12.733 39.240 -27.615 1.00 24.81 187 ASP A CA 1
ATOM 1447 C C . ASP A 1 207 ? -14.073 38.799 -27.043 1.00 30.04 187 ASP A C 1
ATOM 1448 O O . ASP A 1 207 ? -15.060 39.539 -27.117 1.00 28.78 187 ASP A O 1
ATOM 1453 N N . ALA A 1 208 ? -14.137 37.588 -26.484 1.00 26.02 188 ALA A N 1
ATOM 1454 C CA . ALA A 1 208 ? -15.418 37.080 -25.998 1.00 26.32 188 ALA A CA 1
ATOM 1455 C C . ALA A 1 208 ? -15.912 37.883 -24.802 1.00 25.99 188 ALA A C 1
ATOM 1456 O O . ALA A 1 208 ? -17.116 38.144 -24.676 1.00 30.09 188 ALA A O 1
ATOM 1458 N N . ARG A 1 209 ? -15.000 38.289 -23.916 1.00 25.98 189 ARG A N 1
ATOM 1459 C CA . ARG A 1 209 ? -15.403 39.104 -22.777 1.00 26.55 189 ARG A CA 1
ATOM 1460 C C . ARG A 1 209 ? -16.011 40.427 -23.227 1.00 32.95 189 ARG A C 1
ATOM 1461 O O . ARG A 1 209 ? -16.923 40.942 -22.570 1.00 34.77 189 ARG A O 1
ATOM 1469 N N . ARG A 1 210 ? -15.550 40.976 -24.347 1.00 31.88 190 ARG A N 1
ATOM 1470 C CA . ARG A 1 210 ? -16.050 42.270 -24.790 1.00 34.53 190 ARG A CA 1
ATOM 1471 C C . ARG A 1 210 ? -17.195 42.178 -25.793 1.00 36.79 190 ARG A C 1
ATOM 1472 O O . ARG A 1 210 ? -17.830 43.203 -26.063 1.00 43.54 190 ARG A O 1
ATOM 1480 N N . THR A 1 211 ? -17.493 40.995 -26.342 1.00 34.53 191 THR A N 1
ATOM 1481 C CA . THR A 1 211 ? -18.578 40.859 -27.311 1.00 31.70 191 THR A CA 1
ATOM 1482 C C . THR A 1 211 ? -19.734 39.977 -26.854 1.00 34.76 191 THR A C 1
ATOM 1483 O O . THR A 1 211 ? -20.738 39.888 -27.570 1.00 38.69 191 THR A O 1
ATOM 1487 N N . GLY A 1 212 ? -19.636 39.324 -25.702 1.00 35.11 192 GLY A N 1
ATOM 1488 C CA . GLY A 1 212 ? -20.705 38.455 -25.252 1.00 32.91 192 GLY A CA 1
ATOM 1489 C C . GLY A 1 212 ? -20.662 37.036 -25.776 1.00 33.21 192 GLY A C 1
ATOM 1490 O O . GLY A 1 212 ? -21.657 36.312 -25.636 1.00 31.68 192 GLY A O 1
ATOM 1491 N N . GLY A 1 213 ? -19.553 36.613 -26.377 1.00 28.20 193 GLY A N 1
ATOM 1492 C CA . GLY A 1 213 ? -19.406 35.245 -26.823 1.00 25.20 193 GLY A CA 1
ATOM 1493 C C . GLY A 1 213 ? -18.978 34.325 -25.694 1.00 22.59 193 GLY A C 1
ATOM 1494 O O . GLY A 1 213 ? -18.906 34.706 -24.525 1.00 23.97 193 GLY A O 1
ATOM 1495 N N . LYS A 1 214 ? -18.687 33.080 -26.062 1.00 21.33 194 LYS A N 1
ATOM 1496 C CA . LYS A 1 214 ? -18.274 32.101 -25.062 1.00 18.08 194 LYS A CA 1
ATOM 1497 C C . LYS A 1 214 ? -16.844 32.367 -24.613 1.00 19.11 194 LYS A C 1
ATOM 1498 O O . LYS A 1 214 ? -15.928 32.447 -25.436 1.00 20.60 194 LYS A O 1
ATOM 1504 N N . VAL A 1 215 ? -16.655 32.475 -23.300 1.00 18.22 195 VAL A N 1
ATOM 1505 C CA . VAL A 1 215 ? -15.342 32.636 -22.685 1.00 16.38 195 VAL A CA 1
ATOM 1506 C C . VAL A 1 215 ? -14.890 31.257 -22.220 1.00 16.83 195 VAL A C 1
ATOM 1507 O O . VAL A 1 215 ? -15.567 30.619 -21.403 1.00 17.79 195 VAL A O 1
ATOM 1511 N N . PHE A 1 216 ? -13.757 30.792 -22.743 1.00 15.54 196 PHE A N 1
ATOM 1512 C CA . PHE A 1 216 ? -13.296 29.431 -22.486 1.00 14.31 196 PHE A CA 1
ATOM 1513 C C . PHE A 1 216 ? -12.450 29.347 -21.218 1.00 15.41 196 PHE A C 1
ATOM 1514 O O . PHE A 1 216 ? -11.753 30.290 -20.836 1.00 16.26 196 PHE A O 1
ATOM 1522 N N . ALA A 1 217 ? -12.493 28.182 -20.574 1.00 14.26 197 ALA A N 1
ATOM 1523 C CA . ALA A 1 217 ? -11.721 28.008 -19.348 1.00 13.84 197 ALA A CA 1
ATOM 1524 C C . ALA A 1 217 ? -10.225 28.084 -19.607 1.00 14.86 197 ALA A C 1
ATOM 1525 O O . ALA A 1 217 ? -9.474 28.634 -18.792 1.00 14.46 197 ALA A O 1
ATOM 1527 N N . ASN A 1 218 ? -9.769 27.527 -20.712 1.00 11.40 198 ASN A N 1
ATOM 1528 C CA . ASN A 1 218 ? -8.340 27.385 -20.964 1.00 13.04 198 ASN A CA 1
ATOM 1529 C C . ASN A 1 218 ? -8.123 27.028 -22.430 1.00 12.98 198 ASN A C 1
ATOM 1530 O O . ASN A 1 218 ? -9.104 26.802 -23.164 1.00 12.53 198 ASN A O 1
ATOM 1535 N N . PRO A 1 219 ? -6.867 26.986 -22.899 1.00 12.28 199 PRO A N 1
ATOM 1536 C CA . PRO A 1 219 ? -6.618 26.597 -24.296 1.00 11.13 199 PRO A CA 1
ATOM 1537 C C . PRO A 1 219 ? -7.220 25.253 -24.688 1.00 12.29 199 PRO A C 1
ATOM 1538 O O . PRO A 1 219 ? -7.669 25.122 -25.827 1.00 12.79 199 PRO A O 1
ATOM 1542 N N . ARG A 1 220 ? -7.238 24.249 -23.803 1.00 11.26 200 ARG A N 1
ATOM 1543 C CA . ARG A 1 220 ? -7.833 22.975 -24.196 1.00 9.77 200 ARG A CA 1
ATOM 1544 C C . ARG A 1 220 ? -9.263 23.179 -24.652 1.00 10.61 200 ARG A C 1
ATOM 1545 O O . ARG A 1 220 ? -9.678 22.684 -25.707 1.00 11.70 200 ARG A O 1
ATOM 1553 N N . ASN A 1 221 ? -10.039 23.897 -23.857 1.00 11.46 201 ASN A N 1
ATOM 1554 C CA . ASN A 1 221 ? -11.447 24.014 -24.177 1.00 11.25 201 ASN A CA 1
ATOM 1555 C C . ASN A 1 221 ? -11.687 24.962 -25.344 1.00 11.67 201 ASN A C 1
ATOM 1556 O O . ASN A 1 221 ? -12.602 24.724 -26.141 1.00 11.88 201 ASN A O 1
ATOM 1561 N N . ALA A 1 222 ? -10.874 26.015 -25.479 1.00 13.20 202 ALA A N 1
ATOM 1562 C CA . ALA A 1 222 ? -10.964 26.859 -26.661 1.00 12.13 202 ALA A CA 1
ATOM 1563 C C . ALA A 1 222 ? -10.619 26.082 -27.930 1.00 13.38 202 ALA A C 1
ATOM 1564 O O . ALA A 1 222 ? -11.239 26.298 -28.977 1.00 14.17 202 ALA A O 1
ATOM 1566 N N . ALA A 1 223 ? -9.629 25.183 -27.866 1.00 12.10 203 ALA A N 1
ATOM 1567 C CA . ALA A 1 223 ? -9.299 24.378 -29.047 1.00 11.03 203 ALA A CA 1
ATOM 1568 C C . ALA A 1 223 ? -10.457 23.455 -29.400 1.00 12.03 203 ALA A C 1
ATOM 1569 O O . ALA A 1 223 ? -10.871 23.363 -30.563 1.00 11.56 203 ALA A O 1
ATOM 1571 N N . ALA A 1 224 ? -11.004 22.779 -28.388 1.00 11.86 204 ALA A N 1
ATOM 1572 C CA . ALA A 1 224 ? -12.104 21.844 -28.605 1.00 12.01 204 ALA A CA 1
ATOM 1573 C C . ALA A 1 224 ? -13.334 22.545 -29.163 1.00 12.63 204 ALA A C 1
ATOM 1574 O O . ALA A 1 224 ? -13.966 22.057 -30.109 1.00 13.20 204 ALA A O 1
ATOM 1576 N N . GLY A 1 225 ? -13.700 23.688 -28.578 1.00 12.97 205 GLY A N 1
ATOM 1577 C CA . GLY A 1 225 ? -14.853 24.416 -29.073 1.00 13.62 205 GLY A CA 1
ATOM 1578 C C . GLY A 1 225 ? -14.633 24.959 -30.462 1.00 14.59 205 GLY A C 1
ATOM 1579 O O . GLY A 1 225 ? -15.570 25.039 -31.261 1.00 15.10 205 GLY A O 1
ATOM 1580 N N . SER A 1 226 ? -13.399 25.349 -30.764 1.00 12.37 206 SER A N 1
ATOM 1581 C CA . SER A 1 226 ? -13.085 25.859 -32.093 1.00 14.10 206 SER A CA 1
ATOM 1582 C C . SER A 1 226 ? -13.143 24.758 -33.137 1.00 15.44 206 SER A C 1
ATOM 1583 O O . SER A 1 226 ? -13.556 24.999 -34.279 1.00 14.51 206 SER A O 1
ATOM 1586 N N . LEU A 1 227 ? -12.703 23.552 -32.774 1.00 13.26 207 LEU A N 1
ATOM 1587 C CA . LEU A 1 227 ? -12.658 22.447 -33.722 1.00 12.68 207 LEU A CA 1
ATOM 1588 C C . LEU A 1 227 ? -14.028 21.826 -33.948 1.00 12.57 207 LEU A C 1
ATOM 1589 O O . LEU A 1 227 ? -14.366 21.470 -35.086 1.00 13.32 207 LEU A O 1
ATOM 1594 N N . ARG A 1 228 ? -14.818 21.680 -32.881 1.00 13.02 208 ARG A N 1
ATOM 1595 C CA . ARG A 1 228 ? -16.080 20.935 -32.927 1.00 12.80 208 ARG A CA 1
ATOM 1596 C C . ARG A 1 228 ? -17.213 21.887 -33.308 1.00 14.68 208 ARG A C 1
ATOM 1597 O O . ARG A 1 228 ? -18.127 22.183 -32.539 1.00 15.62 208 ARG A O 1
ATOM 1605 N N . GLN A 1 229 ? -17.137 22.357 -34.550 1.00 14.70 209 GLN A N 1
ATOM 1606 C CA . GLN A 1 229 ? -18.111 23.284 -35.112 1.00 16.24 209 GLN A CA 1
ATOM 1607 C C . GLN A 1 229 ? -18.812 22.607 -36.283 1.00 17.11 209 GLN A C 1
ATOM 1608 O O . GLN A 1 229 ? -18.156 22.015 -37.145 1.00 16.16 209 GLN A O 1
ATOM 1614 N N . LEU A 1 230 ? -20.144 22.686 -36.316 1.00 15.82 210 LEU A N 1
ATOM 1615 C CA . LEU A 1 230 ? -20.854 22.210 -37.499 1.00 16.78 210 LEU A CA 1
ATOM 1616 C C . LEU A 1 230 ? -20.445 23.001 -38.736 1.00 18.05 210 LEU A C 1
ATOM 1617 O O . LEU A 1 230 ? -20.356 22.441 -39.835 1.00 16.85 210 LEU A O 1
ATOM 1622 N N . ASP A 1 231 ? -20.182 24.301 -38.574 1.00 18.65 211 ASP A N 1
ATOM 1623 C CA . ASP A 1 231 ? -19.795 25.170 -39.680 1.00 18.06 211 ASP A CA 1
ATOM 1624 C C . ASP A 1 231 ? -18.280 25.285 -39.691 1.00 15.57 211 ASP A C 1
ATOM 1625 O O . ASP A 1 231 ? -17.717 25.968 -38.817 1.00 19.23 211 ASP A O 1
ATOM 1630 N N . PRO A 1 232 ? -17.576 24.648 -40.629 1.00 15.60 212 PRO A N 1
ATOM 1631 C CA . PRO A 1 232 ? -16.107 24.681 -40.589 1.00 16.26 212 PRO A CA 1
ATOM 1632 C C . PRO A 1 232 ? -15.526 26.043 -40.880 1.00 16.35 212 PRO A C 1
ATOM 1633 O O . PRO A 1 232 ? -14.326 26.244 -40.649 1.00 15.71 212 PRO A O 1
ATOM 1637 N N . ARG A 1 233 ? -16.323 26.974 -41.404 1.00 16.76 213 ARG A N 1
ATOM 1638 C CA . ARG A 1 233 ? -15.815 28.317 -41.617 1.00 16.74 213 ARG A CA 1
ATOM 1639 C C . ARG A 1 233 ? -15.491 28.988 -40.294 1.00 16.80 213 ARG A C 1
ATOM 1640 O O . ARG A 1 233 ? -14.614 29.860 -40.239 1.00 19.64 213 ARG A O 1
ATOM 1648 N N . ILE A 1 234 ? -16.160 28.573 -39.218 1.00 14.63 214 ILE A N 1
ATOM 1649 C CA . ILE A 1 234 ? -15.834 29.104 -37.898 1.00 15.76 214 ILE A CA 1
ATOM 1650 C C . ILE A 1 234 ? -14.478 28.580 -37.443 1.00 15.99 214 ILE A C 1
ATOM 1651 O O . ILE A 1 234 ? -13.622 29.346 -36.979 1.00 17.14 214 ILE A O 1
ATOM 1656 N N . THR A 1 235 ? -14.255 27.271 -37.599 1.00 14.81 215 THR A N 1
ATOM 1657 C CA . THR A 1 235 ? -12.960 26.681 -37.273 1.00 15.13 215 THR A CA 1
ATOM 1658 C C . THR A 1 235 ? -11.832 27.369 -38.025 1.00 13.60 215 THR A C 1
ATOM 1659 O O . THR A 1 235 ? -10.747 27.582 -37.470 1.00 15.04 215 THR A O 1
ATOM 1663 N N . ALA A 1 236 ? -12.068 27.726 -39.292 1.00 13.50 216 ALA A N 1
ATOM 1664 C CA . ALA A 1 236 ? -10.979 28.242 -40.117 1.00 14.43 216 ALA A CA 1
ATOM 1665 C C . ALA A 1 236 ? -10.431 29.557 -39.594 1.00 15.61 216 ALA A C 1
ATOM 1666 O O . ALA A 1 236 ? -9.275 29.887 -39.868 1.00 17.95 216 ALA A O 1
ATOM 1668 N N . LYS A 1 237 ? -11.224 30.305 -38.837 1.00 16.41 217 LYS A N 1
ATOM 1669 C CA . LYS A 1 237 ? -10.777 31.577 -38.292 1.00 17.23 217 LYS A CA 1
ATOM 1670 C C . LYS A 1 237 ? -10.049 31.440 -36.965 1.00 19.94 217 LYS A C 1
ATOM 1671 O O . LYS A 1 237 ? -9.614 32.453 -36.405 1.00 23.98 217 LYS A O 1
ATOM 1677 N N . ARG A 1 238 ? -9.906 30.220 -36.450 1.00 18.25 218 ARG A N 1
ATOM 1678 C CA . ARG A 1 238 ? -9.237 29.981 -35.182 1.00 16.83 218 ARG A CA 1
ATOM 1679 C C . ARG A 1 238 ? -7.868 29.373 -35.439 1.00 17.49 218 ARG A C 1
ATOM 1680 O O . ARG A 1 238 ? -7.758 28.458 -36.265 1.00 17.95 218 ARG A O 1
ATOM 1688 N N . PRO A 1 239 ? -6.773 29.865 -34.762 1.00 17.11 219 PRO A N 1
ATOM 1689 C CA . PRO A 1 239 ? -5.404 29.431 -35.099 1.00 18.00 219 PRO A CA 1
ATOM 1690 C C . PRO A 1 239 ? -5.029 28.076 -34.501 1.00 16.22 219 PRO A C 1
ATOM 1691 O O . PRO A 1 239 ? -4.033 27.928 -33.788 1.00 18.15 219 PRO A O 1
ATOM 1695 N N . LEU A 1 240 ? -5.825 27.065 -34.828 1.00 13.51 220 LEU A N 1
ATOM 1696 C CA . LEU A 1 240 ? -5.551 25.703 -34.390 1.00 13.27 220 LEU A CA 1
ATOM 1697 C C . LEU A 1 240 ? -4.291 25.139 -35.048 1.00 14.26 220 LEU A C 1
ATOM 1698 O O . LEU A 1 240 ? -3.935 25.498 -36.175 1.00 13.85 220 LEU A O 1
ATOM 1703 N N . THR A 1 241 ? -3.609 24.248 -34.326 1.00 13.82 221 THR A N 1
ATOM 1704 C CA . THR A 1 241 ? -2.460 23.534 -34.860 1.00 15.37 221 THR A CA 1
ATOM 1705 C C . THR A 1 241 ? -2.520 22.101 -34.331 1.00 13.75 221 THR A C 1
ATOM 1706 O O . THR A 1 241 ? -3.496 21.706 -33.688 1.00 12.80 221 THR A O 1
ATOM 1710 N N . PHE A 1 242 ? -1.488 21.315 -34.625 1.00 12.64 222 PHE A N 1
ATOM 1711 C CA . PHE A 1 242 ? -1.543 19.873 -34.428 1.00 12.44 222 PHE A CA 1
ATOM 1712 C C . PHE A 1 242 ? -0.132 19.322 -34.316 1.00 14.53 222 PHE A C 1
ATOM 1713 O O . PHE A 1 242 ? 0.790 19.810 -34.979 1.00 13.77 222 PHE A O 1
ATOM 1721 N N . PHE A 1 243 ? 0.022 18.291 -33.477 1.00 12.69 223 PHE A N 1
ATOM 1722 C CA . PHE A 1 243 ? 1.188 17.413 -33.488 1.00 11.57 223 PHE A CA 1
ATOM 1723 C C . PHE A 1 243 ? 0.703 15.973 -33.503 1.00 15.34 223 PHE A C 1
ATOM 1724 O O . PHE A 1 243 ? -0.260 15.633 -32.801 1.00 13.47 223 PHE A O 1
ATOM 1732 N N . CYS A 1 244 ? 1.391 15.124 -34.265 1.00 15.65 224 CYS A N 1
ATOM 1733 C CA . CYS A 1 244 ? 1.154 13.684 -34.209 1.00 15.19 224 CYS A CA 1
ATOM 1734 C C . CYS A 1 244 ? 1.656 13.084 -32.909 1.00 15.51 224 CYS A C 1
ATOM 1735 O O . CYS A 1 244 ? 2.646 13.539 -32.327 1.00 14.64 224 CYS A O 1
ATOM 1738 N N . TYR A 1 245 ? 1.009 11.999 -32.483 1.00 12.58 225 TYR A N 1
ATOM 1739 C CA . TYR A 1 245 ? 1.582 11.230 -31.383 1.00 13.26 225 TYR A CA 1
ATOM 1740 C C . TYR A 1 245 ? 1.418 9.725 -31.511 1.00 14.41 225 TYR A C 1
ATOM 1741 O O . TYR A 1 245 ? 1.992 9.008 -30.686 1.00 14.92 225 TYR A O 1
ATOM 1750 N N . GLY A 1 246 ? 0.671 9.212 -32.483 1.00 13.94 226 GLY A N 1
ATOM 1751 C CA . GLY A 1 246 ? 0.464 7.778 -32.497 1.00 14.90 226 GLY A CA 1
ATOM 1752 C C . GLY A 1 246 ? -0.283 7.313 -33.725 1.00 12.46 226 GLY A C 1
ATOM 1753 O O . GLY A 1 246 ? -0.485 8.067 -34.680 1.00 14.88 226 GLY A O 1
ATOM 1754 N N . VAL A 1 247 ? -0.673 6.035 -33.692 1.00 14.90 227 VAL A N 1
ATOM 1755 C CA . VAL A 1 247 ? -1.196 5.333 -34.861 1.00 14.84 227 VAL A CA 1
ATOM 1756 C C . VAL A 1 247 ? -2.489 4.620 -34.490 1.00 16.03 227 VAL A C 1
ATOM 1757 O O . VAL A 1 247 ? -2.596 4.041 -33.403 1.00 19.00 227 VAL A O 1
ATOM 1761 N N . GLY A 1 248 ? -3.457 4.655 -35.399 1.00 14.65 228 GLY A N 1
ATOM 1762 C CA . GLY A 1 248 ? -4.620 3.794 -35.286 1.00 15.40 228 GLY A CA 1
ATOM 1763 C C . GLY A 1 248 ? -4.495 2.608 -36.227 1.00 16.35 228 GLY A C 1
ATOM 1764 O O . GLY A 1 248 ? -3.540 1.822 -36.128 1.00 16.23 228 GLY A O 1
ATOM 1765 N N . VAL A 1 249 ? -5.457 2.463 -37.137 1.00 15.66 229 VAL A N 1
ATOM 1766 C CA . VAL A 1 249 ? -5.424 1.349 -38.076 1.00 17.30 229 VAL A CA 1
ATOM 1767 C C . VAL A 1 249 ? -4.223 1.462 -39.016 1.00 16.65 229 VAL A C 1
ATOM 1768 O O . VAL A 1 249 ? -3.735 2.554 -39.339 1.00 17.21 229 VAL A O 1
ATOM 1772 N N . LEU A 1 250 ? -3.720 0.307 -39.436 1.00 18.11 230 LEU A N 1
ATOM 1773 C CA . LEU A 1 250 ? -2.628 0.228 -40.395 1.00 15.74 230 LEU A CA 1
ATOM 1774 C C . LEU A 1 250 ? -2.910 -0.961 -41.291 1.00 18.04 230 LEU A C 1
ATOM 1775 O O . LEU A 1 250 ? -2.957 -2.097 -40.808 1.00 21.21 230 LEU A O 1
ATOM 1780 N N . GLU A 1 251 ? -3.131 -0.704 -42.576 1.00 20.63 231 GLU A N 1
ATOM 1781 C CA . GLU A 1 251 ? -3.440 -1.765 -43.522 1.00 20.15 231 GLU A CA 1
ATOM 1782 C C . GLU A 1 251 ? -2.703 -1.504 -44.823 1.00 20.97 231 GLU A C 1
ATOM 1783 O O . GLU A 1 251 ? -2.455 -0.355 -45.195 1.00 21.53 231 GLU A O 1
ATOM 1789 N N . GLY A 1 252 ? -2.355 -2.585 -45.517 1.00 18.51 232 GLY A N 1
ATOM 1790 C CA . GLY A 1 252 ? -1.720 -2.431 -46.818 1.00 22.33 232 GLY A CA 1
ATOM 1791 C C . GLY A 1 252 ? -0.369 -1.751 -46.767 1.00 18.35 232 GLY A C 1
ATOM 1792 O O . GLY A 1 252 ? -0.063 -0.911 -47.621 1.00 20.59 232 GLY A O 1
ATOM 1793 N N . GLY A 1 253 ? 0.443 -2.097 -45.786 1.00 22.79 233 GLY A N 1
ATOM 1794 C CA . GLY A 1 253 ? 1.754 -1.506 -45.643 1.00 22.32 233 GLY A CA 1
ATOM 1795 C C . GLY A 1 253 ? 2.290 -1.764 -44.252 1.00 23.93 233 GLY A C 1
ATOM 1796 O O . GLY A 1 253 ? 1.632 -2.373 -43.408 1.00 25.39 233 GLY A O 1
ATOM 1797 N N . GLU A 1 254 ? 3.507 -1.272 -44.035 1.00 24.30 234 GLU A N 1
ATOM 1798 C CA . GLU A 1 254 ? 4.241 -1.470 -42.793 1.00 25.95 234 GLU A CA 1
ATOM 1799 C C . GLU A 1 254 ? 4.694 -0.130 -42.228 1.00 22.81 234 GLU A C 1
ATOM 1800 O O . GLU A 1 254 ? 4.782 0.874 -42.938 1.00 24.36 234 GLU A O 1
ATOM 1806 N N . LEU A 1 255 ? 4.989 -0.127 -40.939 1.00 21.24 235 LEU A N 1
ATOM 1807 C CA . LEU A 1 255 ? 5.571 1.015 -40.251 1.00 21.50 235 LEU A CA 1
ATOM 1808 C C . LEU A 1 255 ? 6.805 0.559 -39.492 1.00 18.77 235 LEU A C 1
ATOM 1809 O O . LEU A 1 255 ? 6.992 -0.643 -39.269 1.00 22.52 235 LEU A O 1
ATOM 1814 N N . PRO A 1 256 ? 7.666 1.491 -39.069 1.00 19.86 236 PRO A N 1
ATOM 1815 C CA . PRO A 1 256 ? 8.836 1.112 -38.265 1.00 18.49 236 PRO A CA 1
ATOM 1816 C C . PRO A 1 256 ? 8.460 0.356 -36.996 1.00 18.69 236 PRO A C 1
ATOM 1817 O O . PRO A 1 256 ? 7.317 0.384 -36.534 1.00 20.17 236 PRO A O 1
ATOM 1821 N N . ASP A 1 257 ? 9.448 -0.342 -36.430 1.00 17.48 237 ASP A N 1
ATOM 1822 C CA . ASP A 1 257 ? 9.198 -1.217 -35.287 1.00 18.17 237 ASP A CA 1
ATOM 1823 C C . ASP A 1 257 ? 9.437 -0.553 -33.937 1.00 16.74 237 ASP A C 1
ATOM 1824 O O . ASP A 1 257 ? 9.421 -1.248 -32.915 1.00 18.25 237 ASP A O 1
ATOM 1829 N N . THR A 1 258 ? 9.640 0.766 -33.897 1.00 16.74 238 THR A N 1
ATOM 1830 C CA . THR A 1 258 ? 9.655 1.495 -32.638 1.00 17.04 238 THR A CA 1
ATOM 1831 C C . THR A 1 258 ? 8.731 2.694 -32.752 1.00 15.60 238 THR A C 1
ATOM 1832 O O . THR A 1 258 ? 8.472 3.204 -33.845 1.00 16.09 238 THR A O 1
ATOM 1836 N N . HIS A 1 259 ? 8.246 3.151 -31.598 1.00 15.24 239 HIS A N 1
ATOM 1837 C CA . HIS A 1 259 ? 7.337 4.289 -31.605 1.00 15.48 239 HIS A CA 1
ATOM 1838 C C . HIS A 1 259 ? 8.020 5.549 -32.136 1.00 16.04 239 HIS A C 1
ATOM 1839 O O . HIS A 1 259 ? 7.463 6.261 -32.975 1.00 15.82 239 HIS A O 1
ATOM 1846 N N . LEU A 1 260 ? 9.229 5.849 -31.654 1.00 15.81 240 LEU A N 1
ATOM 1847 C CA . LEU A 1 260 ? 9.933 7.010 -32.186 1.00 17.01 240 LEU A CA 1
ATOM 1848 C C . LEU A 1 260 ? 10.198 6.849 -33.677 1.00 18.73 240 LEU A C 1
ATOM 1849 O O . LEU A 1 260 ? 10.030 7.800 -34.448 1.00 17.80 240 LEU A O 1
ATOM 1854 N N . GLY A 1 261 ? 10.599 5.641 -34.103 1.00 15.74 241 GLY A N 1
ATOM 1855 C CA . GLY A 1 261 ? 10.752 5.374 -35.529 1.00 17.28 241 GLY A CA 1
ATOM 1856 C C . GLY A 1 261 ? 9.511 5.710 -36.335 1.00 17.28 241 GLY A C 1
ATOM 1857 O O . GLY A 1 261 ? 9.602 6.253 -37.438 1.00 20.33 241 GLY A O 1
ATOM 1858 N N . ARG A 1 262 ? 8.332 5.394 -35.794 1.00 17.03 242 ARG A N 1
ATOM 1859 C CA . ARG A 1 262 ? 7.090 5.740 -36.472 1.00 14.98 242 ARG A CA 1
ATOM 1860 C C . ARG A 1 262 ? 6.896 7.245 -36.542 1.00 16.45 242 ARG A C 1
ATOM 1861 O O . ARG A 1 262 ? 6.490 7.775 -37.583 1.00 17.36 242 ARG A O 1
ATOM 1869 N N . LEU A 1 263 ? 7.140 7.949 -35.434 1.00 17.29 243 LEU A N 1
ATOM 1870 C CA . LEU A 1 263 ? 6.991 9.399 -35.454 1.00 15.47 243 LEU A CA 1
ATOM 1871 C C . LEU A 1 263 ? 7.941 10.037 -36.461 1.00 16.83 243 LEU A C 1
ATOM 1872 O O . LEU A 1 263 ? 7.550 10.954 -37.195 1.00 16.10 243 LEU A O 1
ATOM 1877 N N . LEU A 1 264 ? 9.186 9.542 -36.526 1.00 18.21 244 LEU A N 1
ATOM 1878 C CA . LEU A 1 264 ? 10.155 10.108 -37.465 1.00 17.47 244 LEU A CA 1
ATOM 1879 C C . LEU A 1 264 ? 9.782 9.808 -38.911 1.00 22.11 244 LEU A C 1
ATOM 1880 O O . LEU A 1 264 ? 10.035 10.636 -39.798 1.00 19.55 244 LEU A O 1
ATOM 1885 N N . GLN A 1 265 ? 9.176 8.644 -39.168 1.00 16.00 245 GLN A N 1
ATOM 1886 C CA . GLN A 1 265 ? 8.622 8.372 -40.488 1.00 20.04 245 GLN A CA 1
ATOM 1887 C C . GLN A 1 265 ? 7.466 9.317 -40.807 1.00 20.01 245 GLN A C 1
ATOM 1888 O O . GLN A 1 265 ? 7.365 9.826 -41.926 1.00 19.33 245 GLN A O 1
ATOM 1894 N N . PHE A 1 266 ? 6.576 9.557 -39.837 1.00 17.34 246 PHE A N 1
ATOM 1895 C CA . PHE A 1 266 ? 5.495 10.509 -40.054 1.00 15.97 246 PHE A CA 1
ATOM 1896 C C . PHE A 1 266 ? 6.050 11.880 -40.414 1.00 16.20 246 PHE A C 1
ATOM 1897 O O . PHE A 1 266 ? 5.509 12.574 -41.283 1.00 16.46 246 PHE A O 1
ATOM 1905 N N . LYS A 1 267 ? 7.118 12.287 -39.735 1.00 16.99 247 LYS A N 1
ATOM 1906 C CA . LYS A 1 267 ? 7.748 13.573 -40.012 1.00 16.65 247 LYS A CA 1
ATOM 1907 C C . LYS A 1 267 ? 8.246 13.634 -41.448 1.00 18.64 247 LYS A C 1
ATOM 1908 O O . LYS A 1 267 ? 8.034 14.632 -42.146 1.00 22.38 247 LYS A O 1
ATOM 1914 N N . LYS A 1 268 ? 8.912 12.566 -41.905 1.00 20.86 248 LYS A N 1
ATOM 1915 C CA . LYS A 1 268 ? 9.405 12.533 -43.281 1.00 20.07 248 LYS A CA 1
ATOM 1916 C C . LYS A 1 268 ? 8.272 12.664 -44.290 1.00 23.98 248 LYS A C 1
ATOM 1917 O O . LYS A 1 268 ? 8.461 13.260 -45.356 1.00 22.68 248 LYS A O 1
ATOM 1923 N N . TRP A 1 269 ? 7.092 12.123 -43.974 1.00 19.68 249 TRP A N 1
ATOM 1924 C CA . TRP A 1 269 ? 5.944 12.177 -44.875 1.00 19.12 249 TRP A CA 1
ATOM 1925 C C . TRP A 1 269 ? 5.236 13.526 -44.854 1.00 17.36 249 TRP A C 1
ATOM 1926 O O . TRP A 1 269 ? 4.352 13.762 -45.687 1.00 21.02 249 TRP A O 1
ATOM 1937 N N . GLY A 1 270 ? 5.613 14.416 -43.941 1.00 21.21 250 GLY A N 1
ATOM 1938 C CA . GLY A 1 270 ? 5.077 15.758 -43.896 1.00 19.61 250 GLY A CA 1
ATOM 1939 C C . GLY A 1 270 ? 4.191 16.036 -42.705 1.00 19.13 250 GLY A C 1
ATOM 1940 O O . GLY A 1 270 ? 3.631 17.133 -42.611 1.00 17.94 250 GLY A O 1
ATOM 1941 N N . LEU A 1 271 ? 4.051 15.086 -41.799 1.00 17.97 251 LEU A N 1
ATOM 1942 C CA . LEU A 1 271 ? 3.220 15.313 -40.632 1.00 16.83 251 LEU A CA 1
ATOM 1943 C C . LEU A 1 271 ? 4.023 16.040 -39.556 1.00 16.83 251 LEU A C 1
ATOM 1944 O O . LEU A 1 271 ? 5.237 15.841 -39.434 1.00 19.15 251 LEU A O 1
ATOM 1949 N N . PRO A 1 272 ? 3.370 16.899 -38.770 1.00 15.39 252 PRO A N 1
ATOM 1950 C CA . PRO A 1 272 ? 4.098 17.704 -37.784 1.00 15.29 252 PRO A CA 1
ATOM 1951 C C . PRO A 1 272 ? 4.438 16.880 -36.552 1.00 16.14 252 PRO A C 1
ATOM 1952 O O . PRO A 1 272 ? 3.566 16.260 -35.943 1.00 17.37 252 PRO A O 1
ATOM 1956 N N . VAL A 1 273 ? 5.711 16.887 -36.192 1.00 17.06 253 VAL A N 1
ATOM 1957 C CA . VAL A 1 273 ? 6.231 16.139 -35.059 1.00 16.68 253 VAL A CA 1
ATOM 1958 C C . VAL A 1 273 ? 7.004 17.103 -34.173 1.00 17.76 253 VAL A C 1
ATOM 1959 O O . VAL A 1 273 ? 7.836 17.872 -34.666 1.00 17.76 253 VAL A O 1
ATOM 1963 N N . SER A 1 274 ? 6.728 17.068 -32.870 1.00 15.52 254 SER A N 1
ATOM 1964 C CA . SER A 1 274 ? 7.401 17.960 -31.933 1.00 17.59 254 SER A CA 1
ATOM 1965 C C . SER A 1 274 ? 8.906 17.702 -31.904 1.00 19.10 254 SER A C 1
ATOM 1966 O O . SER A 1 274 ? 9.356 16.554 -31.890 1.00 17.19 254 SER A O 1
ATOM 1969 N N . ASP A 1 275 ? 9.692 18.785 -31.853 1.00 18.49 255 ASP A N 1
ATOM 1970 C CA . ASP A 1 275 ? 11.141 18.654 -31.740 1.00 17.80 255 ASP A CA 1
ATOM 1971 C C . ASP A 1 275 ? 11.605 18.313 -30.328 1.00 20.12 255 ASP A C 1
ATOM 1972 O O . ASP A 1 275 ? 12.814 18.322 -30.066 1.00 22.79 255 ASP A O 1
ATOM 1977 N N . ARG A 1 276 ? 10.685 18.019 -29.408 1.00 16.89 256 ARG A N 1
ATOM 1978 C CA . ARG A 1 276 ? 11.037 17.596 -28.062 1.00 16.71 256 ARG A CA 1
ATOM 1979 C C . ARG A 1 276 ? 10.826 16.106 -27.834 1.00 15.69 256 ARG A C 1
ATOM 1980 O O . ARG A 1 276 ? 11.078 15.624 -26.724 1.00 17.33 256 ARG A O 1
ATOM 1988 N N . VAL A 1 277 ? 10.352 15.357 -28.836 1.00 14.49 257 VAL A N 1
ATOM 1989 C CA . VAL A 1 277 ? 10.241 13.913 -28.665 1.00 15.03 257 VAL A CA 1
ATOM 1990 C C . VAL A 1 277 ? 11.627 13.347 -28.382 1.00 14.47 257 VAL A C 1
ATOM 1991 O O . VAL A 1 277 ? 12.616 13.725 -29.027 1.00 17.48 257 VAL A O 1
ATOM 1995 N N . THR A 1 278 ? 11.713 12.469 -27.380 1.00 15.98 258 THR A N 1
ATOM 1996 C CA . THR A 1 278 ? 12.988 12.139 -26.754 1.00 15.92 258 THR A CA 1
ATOM 1997 C C . THR A 1 278 ? 13.052 10.657 -26.405 1.00 15.65 258 THR A C 1
ATOM 1998 O O . THR A 1 278 ? 12.084 10.091 -25.890 1.00 19.31 258 THR A O 1
ATOM 2002 N N . LEU A 1 279 ? 14.199 10.029 -26.666 1.00 13.37 259 LEU A N 1
ATOM 2003 C CA . LEU A 1 279 ? 14.449 8.677 -26.185 1.00 13.52 259 LEU A CA 1
ATOM 2004 C C . LEU A 1 279 ? 15.161 8.717 -24.841 1.00 15.22 259 LEU A C 1
ATOM 2005 O O . LEU A 1 279 ? 16.043 9.555 -24.618 1.00 14.77 259 LEU A O 1
ATOM 2010 N N . CYS A 1 280 ? 14.769 7.803 -23.950 1.00 14.31 260 CYS A N 1
ATOM 2011 C CA . CYS A 1 280 ? 15.392 7.624 -22.644 1.00 14.91 260 CYS A CA 1
ATOM 2012 C C . CYS A 1 280 ? 15.654 6.139 -22.426 1.00 18.69 260 CYS A C 1
ATOM 2013 O O . CYS A 1 280 ? 14.758 5.317 -22.634 1.00 19.18 260 CYS A O 1
ATOM 2016 N N . GLU A 1 281 ? 16.872 5.793 -22.003 1.00 16.16 261 GLU A N 1
ATOM 2017 C CA . GLU A 1 281 ? 17.271 4.399 -21.838 1.00 18.83 261 GLU A CA 1
ATOM 2018 C C . GLU A 1 281 ? 17.334 3.971 -20.381 1.00 18.43 261 GLU A C 1
ATOM 2019 O O . GLU A 1 281 ? 17.952 2.945 -20.064 1.00 21.31 261 GLU A O 1
ATOM 2025 N N . SER A 1 282 ? 16.746 4.751 -19.486 1.00 15.74 262 SER A N 1
ATOM 2026 C CA . SER A 1 282 ? 16.667 4.414 -18.077 1.00 15.32 262 SER A CA 1
ATOM 2027 C C . SER A 1 282 ? 15.532 5.238 -17.493 1.00 15.83 262 SER A C 1
ATOM 2028 O O . SER A 1 282 ? 15.141 6.264 -18.055 1.00 14.50 262 SER A O 1
ATOM 2031 N N . ALA A 1 283 ? 15.019 4.788 -16.349 1.00 15.26 263 ALA A N 1
ATOM 2032 C CA . ALA A 1 283 ? 13.990 5.575 -15.673 1.00 14.94 263 ALA A CA 1
ATOM 2033 C C . ALA A 1 283 ? 14.535 6.928 -15.227 1.00 14.99 263 ALA A C 1
ATOM 2034 O O . ALA A 1 283 ? 13.811 7.934 -15.239 1.00 14.13 263 ALA A O 1
ATOM 2036 N N . GLU A 1 284 ? 15.816 6.984 -14.867 1.00 14.24 264 GLU A N 1
ATOM 2037 C CA . GLU A 1 284 ? 16.370 8.238 -14.392 1.00 13.47 264 GLU A CA 1
ATOM 2038 C C . GLU A 1 284 ? 16.519 9.248 -15.518 1.00 13.47 264 GLU A C 1
ATOM 2039 O O . GLU A 1 284 ? 16.395 10.451 -15.279 1.00 12.82 264 GLU A O 1
ATOM 2045 N N . GLU A 1 285 ? 16.770 8.781 -16.745 1.00 12.43 265 GLU A N 1
ATOM 2046 C CA . GLU A 1 285 ? 16.735 9.672 -17.900 1.00 11.30 265 GLU A CA 1
ATOM 2047 C C . GLU A 1 285 ? 15.345 10.254 -18.096 1.00 13.37 265 GLU A C 1
ATOM 2048 O O . GLU A 1 285 ? 15.203 11.442 -18.410 1.00 13.22 265 GLU A O 1
ATOM 2054 N N . VAL A 1 286 ? 14.302 9.434 -17.908 1.00 13.64 266 VAL A N 1
ATOM 2055 C CA . VAL A 1 286 ? 12.942 9.961 -18.017 1.00 12.43 266 VAL A CA 1
ATOM 2056 C C . VAL A 1 286 ? 12.739 11.097 -17.026 1.00 12.04 266 VAL A C 1
ATOM 2057 O O . VAL A 1 286 ? 12.206 12.157 -17.376 1.00 12.90 266 VAL A O 1
ATOM 2061 N N . LEU A 1 287 ? 13.170 10.904 -15.778 1.00 12.85 267 LEU A N 1
ATOM 2062 C CA . LEU A 1 287 ? 12.998 11.966 -14.790 1.00 13.28 267 LEU A CA 1
ATOM 2063 C C . LEU A 1 287 ? 13.742 13.233 -15.193 1.00 13.28 267 LEU A C 1
ATOM 2064 O O . LEU A 1 287 ? 13.251 14.346 -14.966 1.00 13.93 267 LEU A O 1
ATOM 2069 N N . ALA A 1 288 ? 14.951 13.087 -15.763 1.00 12.64 268 ALA A N 1
ATOM 2070 C CA . ALA A 1 288 ? 15.695 14.270 -16.187 1.00 15.12 268 ALA A CA 1
ATOM 2071 C C . ALA A 1 288 ? 14.941 15.043 -17.264 1.00 13.44 268 ALA A C 1
ATOM 2072 O O . ALA A 1 288 ? 14.897 16.277 -17.238 1.00 14.88 268 ALA A O 1
ATOM 2074 N N . PHE A 1 289 ? 14.337 14.330 -18.220 1.00 12.73 269 PHE A N 1
ATOM 2075 C CA . PHE A 1 289 ? 13.557 14.960 -19.276 1.00 14.12 269 PHE A CA 1
ATOM 2076 C C . PHE A 1 289 ? 12.319 15.634 -18.705 1.00 15.09 269 PHE A C 1
ATOM 2077 O O . PHE A 1 289 ? 12.014 16.780 -19.051 1.00 14.61 269 PHE A O 1
ATOM 2085 N N . TYR A 1 290 ? 11.597 14.931 -17.826 1.00 13.71 270 TYR A N 1
ATOM 2086 C CA . TYR A 1 290 ? 10.415 15.500 -17.188 1.00 14.46 270 TYR A CA 1
ATOM 2087 C C . TYR A 1 290 ? 10.734 16.826 -16.509 1.00 15.21 270 TYR A C 1
ATOM 2088 O O . TYR A 1 290 ? 10.019 17.822 -16.687 1.00 14.22 270 TYR A O 1
ATOM 2097 N N . HIS A 1 291 ? 11.832 16.871 -15.758 1.00 15.05 271 HIS A N 1
ATOM 2098 C CA . HIS A 1 291 ? 12.135 18.079 -15.001 1.00 16.74 271 HIS A CA 1
ATOM 2099 C C . HIS A 1 291 ? 12.572 19.222 -15.909 1.00 17.45 271 HIS A C 1
ATOM 2100 O O . HIS A 1 291 ? 12.215 20.381 -15.666 1.00 16.19 271 HIS A O 1
ATOM 2107 N N . LYS A 1 292 ? 13.317 18.928 -16.970 1.00 14.23 272 LYS A N 1
ATOM 2108 C CA . LYS A 1 292 ? 13.684 19.999 -17.889 1.00 16.22 272 LYS A CA 1
ATOM 2109 C C . LYS A 1 292 ? 12.464 20.522 -18.630 1.00 16.43 272 LYS A C 1
ATOM 2110 O O . LYS A 1 292 ? 12.324 21.731 -18.840 1.00 16.00 272 LYS A O 1
ATOM 2116 N N . VAL A 1 293 ? 11.550 19.635 -19.018 1.00 14.16 273 VAL A N 1
ATOM 2117 C CA . VAL A 1 293 ? 10.340 20.103 -19.685 1.00 14.70 273 VAL A CA 1
ATOM 2118 C C . VAL A 1 293 ? 9.518 20.980 -18.744 1.00 16.33 273 VAL A C 1
ATOM 2119 O O . VAL A 1 293 ? 8.977 22.015 -19.156 1.00 16.76 273 VAL A O 1
ATOM 2123 N N . GLU A 1 294 ? 9.442 20.608 -17.463 1.00 14.75 274 GLU A N 1
ATOM 2124 C CA . GLU A 1 294 ? 8.692 21.435 -16.521 1.00 15.49 274 GLU A CA 1
ATOM 2125 C C . GLU A 1 294 ? 9.316 22.815 -16.402 1.00 18.46 274 GLU A C 1
ATOM 2126 O O . GLU A 1 294 ? 8.608 23.830 -16.372 1.00 20.93 274 GLU A O 1
ATOM 2132 N N . GLU A 1 295 ? 10.648 22.871 -16.375 1.00 18.83 275 GLU A N 1
ATOM 2133 C CA . GLU A 1 295 ? 11.346 24.149 -16.311 1.00 21.71 275 GLU A CA 1
ATOM 2134 C C . GLU A 1 295 ? 11.078 24.997 -17.552 1.00 20.17 275 GLU A C 1
ATOM 2135 O O . GLU A 1 295 ? 10.939 26.224 -17.458 1.00 21.64 275 GLU A O 1
ATOM 2141 N N . ASP A 1 296 ? 10.993 24.362 -18.723 1.00 18.20 276 ASP A N 1
ATOM 2142 C CA . ASP A 1 296 ? 10.837 25.067 -19.988 1.00 19.24 276 ASP A CA 1
ATOM 2143 C C . ASP A 1 296 ? 9.386 25.370 -20.324 1.00 20.51 276 ASP A C 1
ATOM 2144 O O . ASP A 1 296 ? 9.118 26.089 -21.296 1.00 23.28 276 ASP A O 1
ATOM 2149 N N . ARG A 1 297 ? 8.460 24.859 -19.525 1.00 18.87 277 ARG A N 1
ATOM 2150 C CA . ARG A 1 297 ? 7.029 25.030 -19.756 1.00 19.13 277 ARG A CA 1
ATOM 2151 C C . ARG A 1 297 ? 6.603 26.469 -20.037 1.00 21.81 277 ARG A C 1
ATOM 2152 O O . ARG A 1 297 ? 5.878 26.693 -21.021 1.00 22.36 277 ARG A O 1
ATOM 2160 N N . PRO A 1 298 ? 7.016 27.478 -19.262 1.00 22.93 278 PRO A N 1
ATOM 2161 C CA . PRO A 1 298 ? 6.520 28.842 -19.518 1.00 28.59 278 PRO A CA 1
ATOM 2162 C C . PRO A 1 298 ? 6.975 29.439 -20.842 1.00 27.30 278 PRO A C 1
ATOM 2163 O O . PRO A 1 298 ? 6.410 30.460 -21.255 1.00 33.54 278 PRO A O 1
ATOM 2167 N N . THR A 1 299 ? 7.944 28.835 -21.530 1.00 29.41 279 THR A N 1
ATOM 2168 C CA . THR A 1 299 ? 8.501 29.380 -22.762 1.00 27.58 279 THR A CA 1
ATOM 2169 C C . THR A 1 299 ? 7.916 28.761 -24.024 1.00 29.80 279 THR A C 1
ATOM 2170 O O . THR A 1 299 ? 8.255 29.199 -25.127 1.00 27.37 279 THR A O 1
ATOM 2174 N N . LEU A 1 300 ? 7.050 27.754 -23.903 1.00 24.36 280 LEU A N 1
ATOM 2175 C CA . LEU A 1 300 ? 6.680 26.986 -25.086 1.00 19.90 280 LEU A CA 1
ATOM 2176 C C . LEU A 1 300 ? 5.642 27.692 -25.952 1.00 20.00 280 LEU A C 1
ATOM 2177 O O . LEU A 1 300 ? 5.609 27.484 -27.171 1.00 20.71 280 LEU A O 1
ATOM 2182 N N . GLY A 1 301 ? 4.776 28.496 -25.354 1.00 19.58 281 GLY A N 1
ATOM 2183 C CA . GLY A 1 301 ? 3.730 29.140 -26.107 1.00 18.29 281 GLY A CA 1
ATOM 2184 C C . GLY A 1 301 ? 2.450 28.344 -26.199 1.00 16.57 281 GLY A C 1
ATOM 2185 O O . GLY A 1 301 ? 1.483 28.826 -26.800 1.00 15.33 281 GLY A O 1
ATOM 2186 N N . PHE A 1 302 ? 2.416 27.144 -25.624 1.00 14.90 282 PHE A N 1
ATOM 2187 C CA . PHE A 1 302 ? 1.211 26.327 -25.632 1.00 14.87 282 PHE A CA 1
ATOM 2188 C C . PHE A 1 302 ? 1.178 25.495 -24.357 1.00 15.23 282 PHE A C 1
ATOM 2189 O O . PHE A 1 302 ? 2.218 25.185 -23.770 1.00 15.95 282 PHE A O 1
ATOM 2197 N N . ASP A 1 303 ? -0.034 25.142 -23.936 1.00 13.58 283 ASP A N 1
ATOM 2198 C CA . ASP A 1 303 ? -0.218 24.381 -22.706 1.00 13.15 283 ASP A CA 1
ATOM 2199 C C . ASP A 1 303 ? 0.203 22.925 -22.873 1.00 12.68 283 ASP A C 1
ATOM 2200 O O . ASP A 1 303 ? -0.170 22.256 -23.844 1.00 13.76 283 ASP A O 1
ATOM 2205 N N . ILE A 1 304 ? 0.915 22.413 -21.882 1.00 13.84 284 ILE A N 1
ATOM 2206 C CA . ILE A 1 304 ? 1.195 20.986 -21.788 1.00 12.28 284 ILE A CA 1
ATOM 2207 C C . ILE A 1 304 ? 0.843 20.543 -20.376 1.00 15.37 284 ILE A C 1
ATOM 2208 O O . ILE A 1 304 ? 1.164 21.233 -19.399 1.00 17.23 284 ILE A O 1
ATOM 2213 N N . ASP A 1 305 ? 0.147 19.414 -20.256 1.00 12.79 285 ASP A N 1
ATOM 2214 C CA . ASP A 1 305 ? -0.232 18.983 -18.920 1.00 12.65 285 ASP A CA 1
ATOM 2215 C C . ASP A 1 305 ? 0.733 17.971 -18.327 1.00 13.78 285 ASP A C 1
ATOM 2216 O O . ASP A 1 305 ? 0.542 17.564 -17.181 1.00 14.24 285 ASP A O 1
ATOM 2221 N N . GLY A 1 306 ? 1.816 17.639 -19.023 1.00 14.96 286 GLY A N 1
ATOM 2222 C CA . GLY A 1 306 ? 2.746 16.649 -18.504 1.00 15.02 286 GLY A CA 1
ATOM 2223 C C . GLY A 1 306 ? 3.650 16.153 -19.621 1.00 13.63 286 GLY A C 1
ATOM 2224 O O . GLY A 1 306 ? 3.839 16.834 -20.628 1.00 13.07 286 GLY A O 1
ATOM 2225 N N . VAL A 1 307 ? 4.182 14.947 -19.423 1.00 12.64 287 VAL A N 1
ATOM 2226 C CA . VAL A 1 307 ? 4.890 14.238 -20.488 1.00 12.99 287 VAL A CA 1
ATOM 2227 C C . VAL A 1 307 ? 4.311 12.836 -20.592 1.00 13.89 287 VAL A C 1
ATOM 2228 O O . VAL A 1 307 ? 3.959 12.220 -19.580 1.00 14.78 287 VAL A O 1
ATOM 2232 N N . VAL A 1 308 ? 4.200 12.323 -21.813 1.00 11.93 288 VAL A N 1
ATOM 2233 C CA . VAL A 1 308 ? 3.745 10.950 -22.004 1.00 12.11 288 VAL A CA 1
ATOM 2234 C C . VAL A 1 308 ? 4.968 10.078 -22.226 1.00 12.37 288 VAL A C 1
ATOM 2235 O O . VAL A 1 308 ? 5.814 10.382 -23.081 1.00 13.66 288 VAL A O 1
ATOM 2239 N N . ILE A 1 309 ? 5.055 8.991 -21.469 1.00 11.03 289 ILE A N 1
ATOM 2240 C CA . ILE A 1 309 ? 6.202 8.085 -21.495 1.00 12.55 289 ILE A CA 1
ATOM 2241 C C . ILE A 1 309 ? 5.718 6.743 -22.028 1.00 12.91 289 ILE A C 1
ATOM 2242 O O . ILE A 1 309 ? 4.841 6.121 -21.422 1.00 13.27 289 ILE A O 1
ATOM 2247 N N . LYS A 1 310 ? 6.290 6.292 -23.143 1.00 11.84 290 LYS A N 1
ATOM 2248 C CA . LYS A 1 310 ? 5.802 5.124 -23.868 1.00 11.59 290 LYS A CA 1
ATOM 2249 C C . LYS A 1 310 ? 6.916 4.102 -24.058 1.00 14.90 290 LYS A C 1
ATOM 2250 O O . LYS A 1 310 ? 8.034 4.464 -24.422 1.00 14.92 290 LYS A O 1
ATOM 2256 N N . VAL A 1 311 ? 6.605 2.824 -23.843 1.00 13.49 291 VAL A N 1
ATOM 2257 C CA . VAL A 1 311 ? 7.510 1.765 -24.278 1.00 14.39 291 VAL A CA 1
ATOM 2258 C C . VAL A 1 311 ? 7.788 1.946 -25.761 1.00 14.02 291 VAL A C 1
ATOM 2259 O O . VAL A 1 311 ? 6.859 2.065 -26.565 1.00 13.78 291 VAL A O 1
ATOM 2263 N N . ASN A 1 312 ? 9.075 1.994 -26.136 1.00 14.37 292 ASN A N 1
ATOM 2264 C CA . ASN A 1 312 ? 9.408 2.343 -27.517 1.00 14.90 292 ASN A CA 1
ATOM 2265 C C . ASN A 1 312 ? 9.250 1.158 -28.471 1.00 15.34 292 ASN A C 1
ATOM 2266 O O . ASN A 1 312 ? 8.832 1.338 -29.615 1.00 16.21 292 ASN A O 1
ATOM 2271 N N . SER A 1 313 ? 9.572 -0.055 -28.029 1.00 14.35 293 SER A N 1
ATOM 2272 C CA . SER A 1 313 ? 9.466 -1.227 -28.894 1.00 14.33 293 SER A CA 1
ATOM 2273 C C . SER A 1 313 ? 8.005 -1.572 -29.169 1.00 15.58 293 SER A C 1
ATOM 2274 O O . SER A 1 313 ? 7.230 -1.782 -28.231 1.00 16.03 293 SER A O 1
ATOM 2277 N N . LEU A 1 314 ? 7.635 -1.654 -30.450 1.00 16.37 294 LEU A N 1
ATOM 2278 C CA . LEU A 1 314 ? 6.275 -2.064 -30.786 1.00 16.45 294 LEU A CA 1
ATOM 2279 C C . LEU A 1 314 ? 6.007 -3.484 -30.321 1.00 17.58 294 LEU A C 1
ATOM 2280 O O . LEU A 1 314 ? 4.895 -3.799 -29.878 1.00 17.52 294 LEU A O 1
ATOM 2285 N N . ALA A 1 315 ? 7.010 -4.361 -30.424 1.00 16.50 295 ALA A N 1
ATOM 2286 C CA . ALA A 1 315 ? 6.822 -5.728 -29.947 1.00 16.29 295 ALA A CA 1
ATOM 2287 C C . ALA A 1 315 ? 6.477 -5.745 -28.466 1.00 18.99 295 ALA A C 1
ATOM 2288 O O . ALA A 1 315 ? 5.601 -6.500 -28.034 1.00 20.99 295 ALA A O 1
ATOM 2290 N N . GLN A 1 316 ? 7.149 -4.910 -27.676 1.00 17.61 296 GLN A N 1
ATOM 2291 C CA . GLN A 1 316 ? 6.866 -4.840 -26.247 1.00 15.35 296 GLN A CA 1
ATOM 2292 C C . GLN A 1 316 ? 5.520 -4.180 -25.982 1.00 17.39 296 GLN A C 1
ATOM 2293 O O . GLN A 1 316 ? 4.800 -4.588 -25.060 1.00 19.40 296 GLN A O 1
ATOM 2299 N N . GLN A 1 317 ? 5.174 -3.144 -26.762 1.00 16.99 297 GLN A N 1
ATOM 2300 C CA . GLN A 1 317 ? 3.838 -2.559 -26.653 1.00 15.33 297 GLN A CA 1
ATOM 2301 C C . GLN A 1 317 ? 2.770 -3.605 -26.904 1.00 18.31 297 GLN A C 1
ATOM 2302 O O . GLN A 1 317 ? 1.756 -3.654 -26.199 1.00 20.01 297 GLN A O 1
ATOM 2308 N N . GLU A 1 318 ? 2.968 -4.428 -27.932 1.00 19.55 298 GLU A N 1
ATOM 2309 C CA . GLU A 1 318 ? 1.940 -5.391 -28.311 1.00 21.64 298 GLU A CA 1
ATOM 2310 C C . GLU A 1 318 ? 1.834 -6.513 -27.297 1.00 20.71 298 GLU A C 1
ATOM 2311 O O . GLU A 1 318 ? 0.740 -7.047 -27.082 1.00 24.14 298 GLU A O 1
ATOM 2317 N N . GLN A 1 319 ? 2.948 -6.873 -26.658 1.00 20.14 299 GLN A N 1
ATOM 2318 C CA . GLN A 1 319 ? 2.904 -7.843 -25.568 1.00 23.27 299 GLN A CA 1
ATOM 2319 C C . GLN A 1 319 ? 2.104 -7.310 -24.389 1.00 24.85 299 GLN A C 1
ATOM 2320 O O . GLN A 1 319 ? 1.276 -8.024 -23.811 1.00 24.33 299 GLN A O 1
ATOM 2326 N N . LEU A 1 320 ? 2.353 -6.057 -24.003 1.00 16.74 300 LEU A N 1
ATOM 2327 C CA . LEU A 1 320 ? 1.684 -5.515 -22.823 1.00 16.41 300 LEU A CA 1
ATOM 2328 C C . LEU A 1 320 ? 0.217 -5.220 -23.101 1.00 16.62 300 LEU A C 1
ATOM 2329 O O . LEU A 1 320 ? -0.642 -5.455 -22.241 1.00 18.76 300 LEU A O 1
ATOM 2334 N N . GLY A 1 321 ? -0.093 -4.703 -24.283 1.00 16.60 301 GLY A N 1
ATOM 2335 C CA . GLY A 1 321 ? -1.486 -4.502 -24.627 1.00 19.04 301 GLY A CA 1
ATOM 2336 C C . GLY A 1 321 ? -2.137 -3.404 -23.800 1.00 18.96 301 GLY A C 1
ATOM 2337 O O . GLY A 1 321 ? -1.486 -2.467 -23.328 1.00 17.59 301 GLY A O 1
ATOM 2338 N N . PHE A 1 322 ? -3.444 -3.562 -23.588 1.00 18.75 302 PHE A N 1
ATOM 2339 C CA . PHE A 1 322 ? -4.304 -2.511 -23.064 1.00 17.33 302 PHE A CA 1
ATOM 2340 C C . PHE A 1 322 ? -5.207 -3.061 -21.967 1.00 19.77 302 PHE A C 1
ATOM 2341 O O .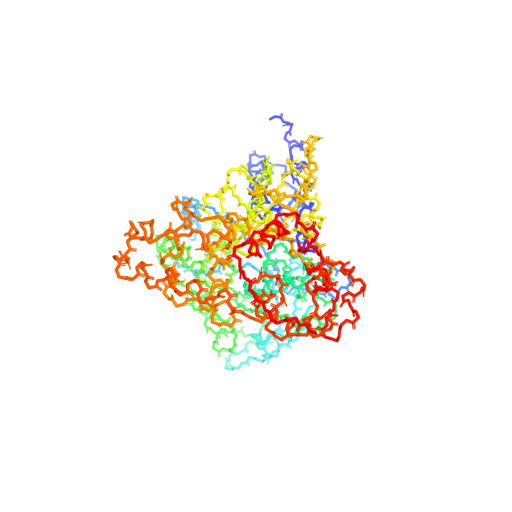 PHE A 1 322 ? -5.493 -4.261 -21.902 1.00 20.06 302 PHE A O 1
ATOM 2349 N N . VAL A 1 323 ? -5.664 -2.156 -21.104 1.00 18.49 303 VAL A N 1
ATOM 2350 C CA . VAL A 1 323 ? -6.856 -2.415 -20.300 1.00 17.73 303 VAL A CA 1
ATOM 2351 C C . VAL A 1 323 ? -7.974 -1.592 -20.922 1.00 17.28 303 VAL A C 1
ATOM 2352 O O . VAL A 1 323 ? -7.771 -0.929 -21.943 1.00 17.93 303 VAL A O 1
ATOM 2356 N N . ALA A 1 324 ? -9.164 -1.642 -20.320 1.00 19.10 304 ALA A N 1
ATOM 2357 C CA . ALA A 1 324 ? -10.334 -1.071 -20.973 1.00 18.16 304 ALA A CA 1
ATOM 2358 C C . ALA A 1 324 ? -10.120 0.391 -21.330 1.00 17.56 304 ALA A C 1
ATOM 2359 O O . ALA A 1 324 ? -10.560 0.846 -22.392 1.00 17.55 304 ALA A O 1
ATOM 2361 N N . ARG A 1 325 ? -9.438 1.136 -20.461 1.00 15.77 305 ARG A N 1
ATOM 2362 C CA . ARG A 1 325 ? -9.362 2.584 -20.591 1.00 16.25 305 ARG A CA 1
ATOM 2363 C C . ARG A 1 325 ? -8.043 3.084 -21.162 1.00 15.31 305 ARG A C 1
ATOM 2364 O O . ARG A 1 325 ? -7.983 4.244 -21.587 1.00 13.36 305 ARG A O 1
ATOM 2372 N N . ALA A 1 326 ? -6.993 2.271 -21.208 1.00 15.45 306 ALA A N 1
ATOM 2373 C CA . ALA A 1 326 ? -5.681 2.860 -21.459 1.00 14.59 306 ALA A CA 1
ATOM 2374 C C . ALA A 1 326 ? -4.693 1.760 -21.817 1.00 16.85 306 ALA A C 1
ATOM 2375 O O . ALA A 1 326 ? -4.886 0.602 -21.438 1.00 15.91 306 ALA A O 1
ATOM 2377 N N . PRO A 1 327 ? -3.607 2.112 -22.510 1.00 13.84 307 PRO A N 1
ATOM 2378 C CA . PRO A 1 327 ? -2.531 1.143 -22.721 1.00 15.91 307 PRO A CA 1
ATOM 2379 C C . PRO A 1 327 ? -1.845 0.764 -21.422 1.00 16.36 307 PRO A C 1
ATOM 2380 O O . PRO A 1 327 ? -1.780 1.535 -20.465 1.00 15.20 307 PRO A O 1
ATOM 2384 N N . ARG A 1 328 ? -1.307 -0.447 -21.400 1.00 13.50 308 ARG A N 1
ATOM 2385 C CA . ARG A 1 328 ? -0.465 -0.855 -20.295 1.00 14.19 308 ARG A CA 1
ATOM 2386 C C . ARG A 1 328 ? 0.994 -0.484 -20.521 1.00 13.78 308 ARG A C 1
ATOM 2387 O O . ARG A 1 328 ? 1.826 -0.703 -19.629 1.00 17.77 308 ARG A O 1
ATOM 2395 N N . TRP A 1 329 ? 1.314 0.093 -21.678 1.00 12.88 309 TRP A N 1
ATOM 2396 C CA . TRP A 1 329 ? 2.698 0.377 -22.053 1.00 14.49 309 TRP A CA 1
ATOM 2397 C C . TRP A 1 329 ? 3.025 1.866 -22.051 1.00 14.72 309 TRP A C 1
ATOM 2398 O O . TRP A 1 329 ? 4.091 2.259 -22.536 1.00 14.10 309 TRP A O 1
ATOM 2409 N N . ALA A 1 330 ? 2.150 2.700 -21.496 1.00 12.27 310 ALA A N 1
ATOM 2410 C CA . ALA A 1 330 ? 2.398 4.133 -21.465 1.00 12.80 310 ALA A CA 1
ATOM 2411 C C . ALA A 1 330 ? 1.819 4.716 -20.188 1.00 12.43 310 ALA A C 1
ATOM 2412 O O . ALA A 1 330 ? 0.886 4.164 -19.590 1.00 14.30 310 ALA A O 1
ATOM 2414 N N . VAL A 1 331 ? 2.351 5.870 -19.801 1.00 12.09 311 VAL A N 1
ATOM 2415 C CA . VAL A 1 331 ? 1.823 6.600 -18.657 1.00 11.75 311 VAL A CA 1
ATOM 2416 C C . VAL A 1 331 ? 1.914 8.088 -18.934 1.00 13.31 311 VAL A C 1
ATOM 2417 O O . VAL A 1 331 ? 2.865 8.559 -19.569 1.00 12.46 311 VAL A O 1
ATOM 2421 N N . ALA A 1 332 ? 0.897 8.826 -18.485 1.00 12.83 312 ALA A N 1
ATOM 2422 C CA . ALA A 1 332 ? 0.922 10.284 -18.498 1.00 13.12 312 ALA A CA 1
ATOM 2423 C C . ALA A 1 332 ? 1.502 10.753 -17.170 1.00 13.42 312 ALA A C 1
ATOM 2424 O O . ALA A 1 332 ? 0.881 10.571 -16.126 1.00 13.53 312 ALA A O 1
ATOM 2426 N N . PHE A 1 333 ? 2.707 11.316 -17.198 1.00 12.76 313 PHE A N 1
ATOM 2427 C CA . PHE A 1 333 ? 3.333 11.858 -15.994 1.00 14.21 313 PHE A CA 1
ATOM 2428 C C . PHE A 1 333 ? 2.945 13.331 -15.954 1.00 15.15 313 PHE A C 1
ATOM 2429 O O . PHE A 1 333 ? 3.522 14.158 -16.668 1.00 14.56 313 PHE A O 1
ATOM 2437 N N . LYS A 1 334 ? 1.947 13.647 -15.132 1.00 13.79 314 LYS A N 1
ATOM 2438 C CA . LYS A 1 334 ? 1.342 14.973 -15.113 1.00 13.10 314 LYS A CA 1
ATOM 2439 C C . LYS A 1 334 ? 2.198 15.961 -14.332 1.00 15.33 314 LYS A C 1
ATOM 2440 O O . LYS A 1 334 ? 2.860 15.601 -13.359 1.00 16.54 314 LYS A O 1
ATOM 2446 N N . PHE A 1 335 ? 2.173 17.228 -14.768 1.00 13.99 315 PHE A N 1
ATOM 2447 C CA . PHE A 1 335 ? 2.746 18.340 -14.020 1.00 14.05 315 PHE A CA 1
ATOM 2448 C C . PHE A 1 335 ? 1.730 18.892 -13.033 1.00 17.19 315 PHE A C 1
ATOM 2449 O O . PHE A 1 335 ? 0.527 18.671 -13.179 1.00 14.45 315 PHE A O 1
ATOM 2457 N N . PRO A 1 336 ? 2.184 19.655 -12.037 1.00 14.00 316 PRO A N 1
ATOM 2458 C CA . PRO A 1 336 ? 1.256 20.485 -11.262 1.00 16.42 316 PRO A CA 1
ATOM 2459 C C . PRO A 1 336 ? 0.411 21.339 -12.198 1.00 15.50 316 PRO A C 1
ATOM 2460 O O . PRO A 1 336 ? 0.925 21.958 -13.132 1.00 15.14 316 PRO A O 1
ATOM 2464 N N . ALA A 1 337 ? -0.899 21.354 -11.962 1.00 15.15 317 ALA A N 1
ATOM 2465 C CA . ALA A 1 337 ? -1.818 21.883 -12.957 1.00 13.83 317 ALA A CA 1
ATOM 2466 C C . ALA A 1 337 ? -1.896 23.402 -12.920 1.00 14.34 317 ALA A C 1
ATOM 2467 O O . ALA A 1 337 ? -1.735 24.036 -11.870 1.00 16.51 317 ALA A O 1
ATOM 2469 N N . GLN A 1 338 ? -2.183 23.972 -14.092 1.00 13.73 318 GLN A N 1
ATOM 2470 C CA . GLN A 1 338 ? -2.263 25.410 -14.286 1.00 14.70 318 GLN A CA 1
ATOM 2471 C C . GLN A 1 338 ? -3.584 26.007 -13.831 1.00 14.87 318 GLN A C 1
ATOM 2472 O O . GLN A 1 338 ? -3.677 27.230 -13.755 1.00 14.80 318 GLN A O 1
ATOM 2478 N N . GLU A 1 339 ? -4.605 25.195 -13.546 1.00 14.12 319 GLU A N 1
ATOM 2479 C CA . GLU A 1 339 ? -5.828 25.670 -12.900 1.00 13.49 319 GLU A CA 1
ATOM 2480 C C . GLU A 1 339 ? -6.004 24.951 -11.570 1.00 14.81 319 GLU A C 1
ATOM 2481 O O . GLU A 1 339 ? -5.695 23.759 -11.456 1.00 15.37 319 GLU A O 1
ATOM 2487 N N . GLN A 1 340 ? -6.490 25.684 -10.561 1.00 13.76 320 GLN A N 1
ATOM 2488 C CA . GLN A 1 340 ? -6.804 25.127 -9.251 1.00 14.10 320 GLN A CA 1
ATOM 2489 C C . GLN A 1 340 ? -8.042 25.827 -8.708 1.00 16.20 320 GLN A C 1
ATOM 2490 O O . GLN A 1 340 ? -8.402 26.904 -9.184 1.00 15.82 320 GLN A O 1
ATOM 2496 N N . MET A 1 341 ? -8.699 25.223 -7.707 1.00 16.04 321 MET A N 1
ATOM 2497 C CA . MET A 1 341 ? -9.819 25.895 -7.045 1.00 16.92 321 MET A CA 1
ATOM 2498 C C . MET A 1 341 ? -9.399 26.435 -5.694 1.00 17.62 321 MET A C 1
ATOM 2499 O O . MET A 1 341 ? -8.573 25.836 -5.000 1.00 18.34 321 MET A O 1
ATOM 2504 N N . THR A 1 342 ? -10.032 27.531 -5.298 1.00 15.32 322 THR A N 1
ATOM 2505 C CA . THR A 1 342 ? -9.860 28.064 -3.955 1.00 15.41 322 THR A CA 1
ATOM 2506 C C . THR A 1 342 ? -11.013 29.021 -3.662 1.00 15.98 322 THR A C 1
ATOM 2507 O O . THR A 1 342 ? -11.869 29.278 -4.509 1.00 19.35 322 THR A O 1
ATOM 2511 N N . PHE A 1 343 ? -11.042 29.551 -2.443 1.00 17.93 323 PHE A N 1
ATOM 2512 C CA . PHE A 1 343 ? -12.124 30.448 -2.057 1.00 18.21 323 PHE A CA 1
ATOM 2513 C C . PHE A 1 343 ? -11.709 31.908 -2.198 1.00 17.35 323 PHE A C 1
ATOM 2514 O O . PHE A 1 343 ? -10.549 32.270 -1.980 1.00 19.24 323 PHE A O 1
ATOM 2522 N N . VAL A 1 344 ? -12.680 32.739 -2.568 1.00 17.52 324 VAL A N 1
ATOM 2523 C CA . VAL A 1 344 ? -12.523 34.191 -2.572 1.00 17.25 324 VAL A CA 1
ATOM 2524 C C . VAL A 1 344 ? -12.837 34.710 -1.175 1.00 19.30 324 VAL A C 1
ATOM 2525 O O . VAL A 1 344 ? -13.970 34.572 -0.697 1.00 23.32 324 VAL A O 1
ATOM 2529 N N . ARG A 1 345 ? -11.836 35.304 -0.524 1.00 19.68 325 ARG A N 1
ATOM 2530 C CA . ARG A 1 345 ? -12.014 35.885 0.805 1.00 22.38 325 ARG A CA 1
ATOM 2531 C C . ARG A 1 345 ? -12.399 37.354 0.759 1.00 22.54 325 ARG A C 1
ATOM 2532 O O . ARG A 1 345 ? -13.090 37.838 1.668 1.00 22.92 325 ARG A O 1
ATOM 2540 N N . ASP A 1 346 ? -11.998 38.068 -0.287 1.00 18.95 326 ASP A N 1
ATOM 2541 C CA . ASP A 1 346 ? -12.236 39.498 -0.377 1.00 18.99 326 ASP A CA 1
ATOM 2542 C C . ASP A 1 346 ? -11.993 39.908 -1.821 1.00 21.95 326 ASP A C 1
ATOM 2543 O O . ASP A 1 346 ? -11.460 39.138 -2.622 1.00 20.21 326 ASP A O 1
ATOM 2548 N N . VAL A 1 347 ? -12.373 41.135 -2.144 1.00 19.38 327 VAL A N 1
ATOM 2549 C CA . VAL A 1 347 ? -12.011 41.736 -3.421 1.00 19.87 327 VAL A CA 1
ATOM 2550 C C . VAL A 1 347 ? -11.411 43.098 -3.123 1.00 20.90 327 VAL A C 1
ATOM 2551 O O . VAL A 1 347 ? -12.055 43.935 -2.479 1.00 25.83 327 VAL A O 1
ATOM 2555 N N . GLU A 1 348 ? -10.172 43.303 -3.552 1.00 20.93 328 GLU A N 1
ATOM 2556 C CA . GLU A 1 348 ? -9.529 44.601 -3.453 1.00 20.13 328 GLU A CA 1
ATOM 2557 C C . GLU A 1 348 ? -9.605 45.290 -4.810 1.00 22.72 328 GLU A C 1
ATOM 2558 O O . GLU A 1 348 ? -9.738 44.648 -5.853 1.00 23.08 328 GLU A O 1
ATOM 2564 N N . PHE A 1 349 ? -9.550 46.612 -4.789 1.00 22.17 329 PHE A N 1
ATOM 2565 C CA . PHE A 1 349 ? -9.726 47.402 -6.002 1.00 19.85 329 PHE A CA 1
ATOM 2566 C C . PHE A 1 349 ? -8.460 48.228 -6.183 1.00 19.04 329 PHE A C 1
ATOM 2567 O O . PHE A 1 349 ? -8.274 49.245 -5.511 1.00 24.28 329 PHE A O 1
ATOM 2575 N N . GLN A 1 350 ? -7.575 47.754 -7.055 1.00 20.98 330 GLN A N 1
ATOM 2576 C CA . GLN A 1 350 ? -6.270 48.366 -7.240 1.00 17.55 330 GLN A CA 1
ATOM 2577 C C . GLN A 1 350 ? -6.387 49.562 -8.180 1.00 18.94 330 GLN A C 1
ATOM 2578 O O . GLN A 1 350 ? -7.048 49.489 -9.216 1.00 20.54 330 GLN A O 1
ATOM 2584 N N . VAL A 1 351 ? -5.759 50.672 -7.809 1.00 16.90 331 VAL A N 1
ATOM 2585 C CA . VAL A 1 351 ? -5.804 51.889 -8.610 1.00 18.30 331 VAL A CA 1
ATOM 2586 C C . VAL A 1 351 ? -4.464 52.040 -9.303 1.00 21.06 331 VAL A C 1
ATOM 2587 O O . VAL A 1 351 ? -3.419 52.128 -8.644 1.00 22.77 331 VAL A O 1
ATOM 2591 N N . GLY A 1 352 ? -4.502 52.062 -10.632 1.00 20.63 332 GLY A N 1
ATOM 2592 C CA . GLY A 1 352 ? -3.306 52.151 -11.439 1.00 22.53 332 GLY A CA 1
ATOM 2593 C C . GLY A 1 352 ? -2.789 53.568 -11.579 1.00 24.62 332 GLY A C 1
ATOM 2594 O O . GLY A 1 352 ? -3.381 54.540 -11.107 1.00 23.81 332 GLY A O 1
ATOM 2595 N N . ARG A 1 353 ? -1.651 53.670 -12.273 1.00 25.30 333 ARG A N 1
ATOM 2596 C CA . ARG A 1 353 ? -0.937 54.937 -12.407 1.00 29.17 333 ARG A CA 1
ATOM 2597 C C . ARG A 1 353 ? -1.745 55.998 -13.141 1.00 27.87 333 ARG A C 1
ATOM 2598 O O . ARG A 1 353 ? -1.472 57.193 -12.974 1.00 26.79 333 ARG A O 1
ATOM 2606 N N . THR A 1 354 ? -2.699 55.598 -13.984 1.00 27.21 334 THR A N 1
ATOM 2607 C CA . THR A 1 354 ? -3.566 56.557 -14.657 1.00 28.18 334 THR A CA 1
ATOM 2608 C C . THR A 1 354 ? -5.024 56.392 -14.249 1.00 29.02 334 THR A C 1
ATOM 2609 O O . THR A 1 354 ? -5.927 56.800 -14.987 1.00 27.33 334 THR A O 1
ATOM 2613 N N . GLY A 1 355 ? -5.273 55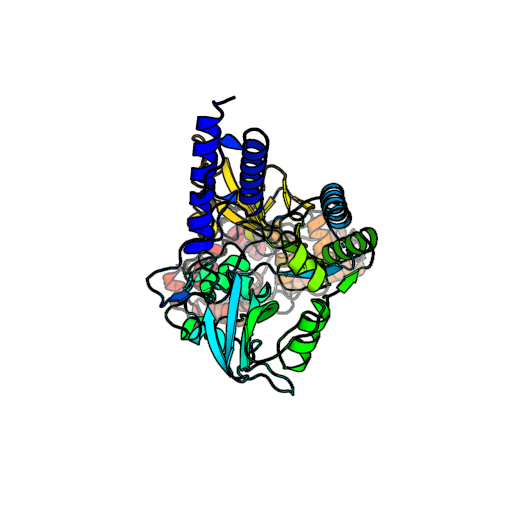.801 -13.082 1.00 23.33 335 GLY A N 1
ATOM 2614 C CA . GLY A 1 355 ? -6.594 55.814 -12.496 1.00 23.76 335 GLY A CA 1
ATOM 2615 C C . GLY A 1 355 ? -7.477 54.622 -12.781 1.00 20.94 335 GLY A C 1
ATOM 2616 O O . GLY A 1 355 ? -8.601 54.579 -12.272 1.00 19.71 335 GLY A O 1
ATOM 2617 N N . ALA A 1 356 ? -7.011 53.647 -13.550 1.00 19.29 336 ALA A N 1
ATOM 2618 C CA . ALA A 1 356 ? -7.821 52.461 -13.786 1.00 19.49 336 ALA A CA 1
ATOM 2619 C C . ALA A 1 356 ? -7.978 51.674 -12.492 1.00 19.62 336 ALA A C 1
ATOM 2620 O O . ALA A 1 356 ? -7.028 51.528 -11.720 1.00 21.84 336 ALA A O 1
ATOM 2622 N N . ILE A 1 357 ? -9.185 51.168 -12.248 1.00 20.89 337 ILE A N 1
ATOM 2623 C CA . ILE A 1 357 ? -9.491 50.444 -11.016 1.00 18.62 337 ILE A CA 1
ATOM 2624 C C . ILE A 1 357 ? -9.700 48.983 -11.386 1.00 22.30 337 ILE A C 1
ATOM 2625 O O . ILE A 1 357 ? -10.717 48.622 -11.994 1.00 25.51 337 ILE A O 1
ATOM 2630 N N . THR A 1 358 ? -8.723 48.145 -11.035 1.00 19.80 338 THR A N 1
ATOM 2631 C CA . THR A 1 358 ? -8.755 46.737 -11.385 1.00 19.16 338 THR A CA 1
ATOM 2632 C C . THR A 1 358 ? -9.214 45.939 -10.179 1.00 18.15 338 THR A C 1
ATOM 2633 O O . THR A 1 358 ? -8.535 45.966 -9.139 1.00 19.99 338 THR A O 1
ATOM 2637 N N . PRO A 1 359 ? -10.329 45.218 -10.267 1.00 20.59 339 PRO A N 1
ATOM 2638 C CA . PRO A 1 359 ? -10.722 44.331 -9.164 1.00 16.99 339 PRO A CA 1
ATOM 2639 C C . PRO A 1 359 ? -9.804 43.118 -9.113 1.00 18.56 339 PRO A C 1
ATOM 2640 O O . PRO A 1 359 ? -9.538 42.482 -10.135 1.00 18.21 339 PRO A O 1
ATOM 2644 N N . VAL A 1 360 ? -9.305 42.811 -7.915 1.00 18.24 340 VAL A N 1
ATOM 2645 C CA . VAL A 1 360 ? -8.395 41.687 -7.701 1.00 18.65 340 VAL A CA 1
ATOM 2646 C C . VAL A 1 360 ? -8.919 40.881 -6.525 1.00 17.88 340 VAL A C 1
ATOM 2647 O O . VAL A 1 360 ? -9.104 41.422 -5.430 1.00 19.57 340 VAL A O 1
ATOM 2651 N N . ALA A 1 361 ? -9.163 39.595 -6.748 1.00 16.43 341 ALA A N 1
ATOM 2652 C CA . ALA A 1 361 ? -9.681 38.739 -5.692 1.00 18.10 341 ALA A CA 1
ATOM 2653 C C . ALA A 1 361 ? -8.550 38.374 -4.745 1.00 17.82 341 ALA A C 1
ATOM 2654 O O . ALA A 1 361 ? -7.453 38.030 -5.185 1.00 15.61 341 ALA A O 1
ATOM 2656 N N . ARG A 1 362 ? -8.799 38.490 -3.437 1.00 18.92 342 ARG A N 1
ATOM 2657 C CA . ARG A 1 362 ? -7.911 37.914 -2.440 1.00 17.39 342 ARG A CA 1
ATOM 2658 C C . ARG A 1 362 ? -8.413 36.512 -2.128 1.00 15.89 342 ARG A C 1
ATOM 2659 O O . ARG A 1 362 ? -9.612 36.317 -1.918 1.00 18.71 342 ARG A O 1
ATOM 2667 N N . LEU A 1 363 ? -7.504 35.546 -2.140 1.00 17.31 343 LEU A N 1
ATOM 2668 C CA . LEU A 1 363 ? -7.847 34.134 -2.138 1.00 16.65 343 LEU A CA 1
ATOM 2669 C C . LEU A 1 363 ? -7.252 33.412 -0.942 1.00 17.93 343 LEU A C 1
ATOM 2670 O O . LEU A 1 363 ? -6.232 33.826 -0.389 1.00 21.32 343 LEU A O 1
ATOM 2675 N N . GLU A 1 364 ? -7.878 32.298 -0.575 1.00 19.28 344 GLU A N 1
ATOM 2676 C CA . GLU A 1 364 ? -7.173 31.333 0.251 1.00 18.89 344 GLU A CA 1
ATOM 2677 C C . GLU A 1 364 ? -5.977 30.842 -0.556 1.00 21.26 344 GLU A C 1
ATOM 2678 O O . GLU A 1 364 ? -6.153 30.440 -1.718 1.00 19.95 344 GLU A O 1
ATOM 2684 N N . PRO A 1 365 ? -4.757 30.907 -0.023 1.00 19.80 345 PRO A N 1
ATOM 2685 C CA . PRO A 1 365 ? -3.574 30.574 -0.832 1.00 20.89 345 PRO A CA 1
ATOM 2686 C C . PRO A 1 365 ? -3.630 29.158 -1.386 1.00 20.29 345 PRO A C 1
ATOM 2687 O O . PRO A 1 365 ? -4.090 28.228 -0.725 1.00 23.79 345 PRO A O 1
ATOM 2691 N N . VAL A 1 366 ? -3.153 29.009 -2.623 1.00 19.48 346 VAL A N 1
ATOM 2692 C CA . VAL A 1 366 ? -3.156 27.727 -3.318 1.00 17.90 346 VAL A CA 1
ATOM 2693 C C . VAL A 1 366 ? -1.967 27.706 -4.269 1.00 18.83 346 VAL A C 1
ATOM 2694 O O . VAL A 1 366 ? -1.593 28.734 -4.839 1.00 20.71 346 VAL A O 1
ATOM 2698 N N . HIS A 1 367 ? -1.370 26.526 -4.449 1.00 19.52 347 HIS A N 1
ATOM 2699 C CA . HIS A 1 367 ? -0.289 26.372 -5.414 1.00 18.63 347 HIS A CA 1
ATOM 2700 C C . HIS A 1 367 ? -0.863 26.131 -6.803 1.00 17.75 347 HIS A C 1
ATOM 2701 O O . HIS A 1 367 ? -1.658 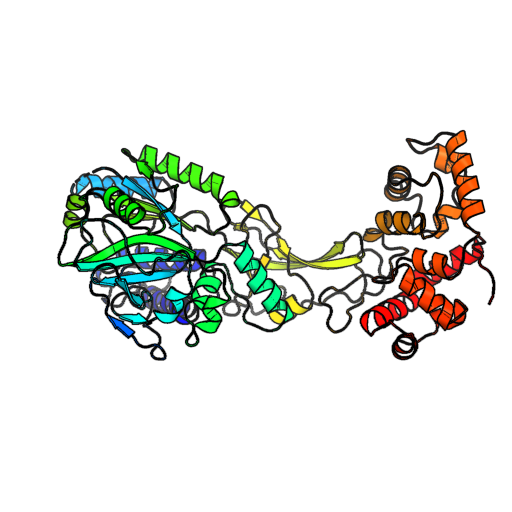25.205 -6.996 1.00 19.49 347 HIS A O 1
ATOM 2708 N N . VAL A 1 368 ? -0.453 26.951 -7.770 1.00 16.56 348 VAL A N 1
ATOM 2709 C CA . VAL A 1 368 ? -0.881 26.814 -9.158 1.00 19.87 348 VAL A CA 1
ATOM 2710 C C . VAL A 1 368 ? 0.360 26.594 -10.006 1.00 21.36 348 VAL A C 1
ATOM 2711 O O . VAL A 1 368 ? 1.267 27.433 -10.010 1.00 18.96 348 VAL A O 1
ATOM 2715 N N . ALA A 1 369 ? 0.389 25.485 -10.752 1.00 19.41 349 ALA A N 1
ATOM 2716 C CA . ALA A 1 369 ? 1.576 25.113 -11.521 1.00 17.60 349 ALA A CA 1
ATOM 2717 C C . ALA A 1 369 ? 2.800 25.074 -10.613 1.00 19.60 349 ALA A C 1
ATOM 2718 O O . ALA A 1 369 ? 3.920 25.371 -11.029 1.00 22.50 349 ALA A O 1
ATOM 2720 N N . GLY A 1 370 ? 2.571 24.706 -9.353 1.00 18.78 350 GLY A N 1
ATOM 2721 C CA . GLY A 1 370 ? 3.633 24.571 -8.381 1.00 21.04 350 GLY A CA 1
ATOM 2722 C C . GLY A 1 370 ? 4.006 25.837 -7.646 1.00 23.11 350 GLY A C 1
ATOM 2723 O O . GLY A 1 370 ? 4.853 25.777 -6.745 1.00 27.84 350 GLY A O 1
ATOM 2724 N N . VAL A 1 371 ? 3.409 26.977 -7.991 1.00 21.25 351 VAL A N 1
ATOM 2725 C CA . VAL A 1 371 ? 3.767 28.271 -7.414 1.00 23.08 351 VAL A CA 1
ATOM 2726 C C . VAL A 1 371 ? 2.643 28.737 -6.493 1.00 23.15 351 VAL A C 1
ATOM 2727 O O . VAL A 1 371 ? 1.470 28.741 -6.884 1.00 21.66 351 VAL A O 1
ATOM 2731 N N . LEU A 1 372 ? 3.005 29.138 -5.275 1.00 21.19 352 LEU A N 1
ATOM 2732 C CA . LEU A 1 372 ? 2.022 29.587 -4.296 1.00 21.48 352 LEU A CA 1
ATOM 2733 C C . LEU A 1 372 ? 1.493 30.962 -4.680 1.00 23.81 352 LEU A C 1
ATOM 2734 O O . LEU A 1 372 ? 2.273 31.909 -4.817 1.00 25.29 352 LEU A O 1
ATOM 2739 N N . VAL A 1 373 ? 0.172 31.075 -4.845 1.00 21.44 353 VAL A N 1
ATOM 2740 C CA . VAL A 1 373 ? -0.478 32.331 -5.199 1.00 22.36 353 VAL A CA 1
ATOM 2741 C C . VAL A 1 373 ? -1.665 32.565 -4.280 1.00 23.50 353 VAL A C 1
ATOM 2742 O O . VAL A 1 373 ? -2.306 31.620 -3.804 1.00 23.26 353 VAL A O 1
ATOM 2746 N N . SER A 1 374 ? -1.977 33.847 -4.044 1.00 20.24 354 SER A N 1
ATOM 2747 C CA . SER A 1 374 ? -3.124 34.152 -3.198 1.00 18.23 354 SER A CA 1
ATOM 2748 C C . SER A 1 374 ? -3.922 35.347 -3.706 1.00 17.00 354 SER A C 1
ATOM 2749 O O . SER A 1 374 ? -4.754 35.884 -2.970 1.00 16.71 354 SER A O 1
ATOM 2752 N N . ASN A 1 375 ? -3.740 35.753 -4.959 1.00 18.38 355 ASN A N 1
ATOM 2753 C CA . ASN A 1 375 ? -4.651 36.712 -5.559 1.00 17.57 355 ASN A CA 1
ATOM 2754 C C . ASN A 1 375 ? -4.866 36.340 -7.019 1.00 17.37 355 ASN A C 1
ATOM 2755 O O . ASN A 1 375 ? -4.184 35.468 -7.574 1.00 19.93 355 ASN A O 1
ATOM 2760 N N . ALA A 1 376 ? -5.869 36.969 -7.625 1.00 15.85 356 ALA A N 1
ATOM 2761 C CA . ALA A 1 376 ? -6.149 36.736 -9.035 1.00 16.39 356 ALA A CA 1
ATOM 2762 C C . ALA A 1 376 ? -6.937 37.916 -9.561 1.00 16.90 356 ALA A C 1
ATOM 2763 O O . ALA A 1 376 ? -7.832 38.421 -8.881 1.00 17.70 356 ALA A O 1
ATOM 2765 N N . THR A 1 377 ? -6.641 38.322 -10.788 1.00 16.72 357 THR A N 1
ATOM 2766 C CA . THR A 1 377 ? -7.368 39.451 -11.339 1.00 18.28 357 THR A CA 1
ATOM 2767 C C . THR A 1 377 ? -8.798 39.060 -11.716 1.00 16.25 357 THR A C 1
ATOM 2768 O O . THR A 1 377 ? -9.093 37.918 -12.104 1.00 17.71 357 THR A O 1
ATOM 2772 N N . LEU A 1 378 ? -9.702 40.022 -11.553 1.00 17.62 358 LEU A N 1
ATOM 2773 C CA . LEU A 1 378 ? -11.079 39.911 -12.010 1.00 18.26 358 LEU A CA 1
ATOM 2774 C C . LEU A 1 378 ? -11.341 40.782 -13.229 1.00 19.59 358 LEU A C 1
ATOM 2775 O O . LEU A 1 378 ? -12.499 40.936 -13.625 1.00 19.10 358 LEU A O 1
ATOM 2780 N N . HIS A 1 379 ? -10.288 41.364 -13.804 1.00 20.60 359 HIS A N 1
ATOM 2781 C CA . HIS A 1 379 ? -10.339 42.151 -15.035 1.00 22.77 359 HIS A CA 1
ATOM 2782 C C . HIS A 1 379 ? -11.063 43.482 -14.827 1.00 22.09 359 HIS A C 1
ATOM 2783 O O . HIS A 1 379 ? -10.421 44.540 -14.853 1.00 28.70 359 HIS A O 1
ATOM 2790 N N . ASN A 1 380 ? -12.376 43.464 -14.621 1.00 21.92 360 ASN A N 1
ATOM 2791 C CA . ASN A 1 380 ? -13.143 44.711 -14.559 1.00 25.14 360 ASN A CA 1
ATOM 2792 C C . ASN A 1 380 ? -14.532 44.414 -14.005 1.00 26.09 360 ASN A C 1
ATOM 2793 O O . ASN A 1 380 ? -14.861 43.272 -13.674 1.00 24.12 360 ASN A O 1
ATOM 2798 N N . ALA A 1 381 ? -15.361 45.462 -13.914 1.00 27.49 361 ALA A N 1
ATOM 2799 C CA . ALA A 1 381 ? -16.675 45.306 -13.297 1.00 23.15 361 ALA A CA 1
ATOM 2800 C C . ALA A 1 381 ? -17.610 44.455 -14.149 1.00 26.34 361 ALA A C 1
ATOM 2801 O O . ALA A 1 381 ? -18.418 43.690 -13.610 1.00 28.72 361 ALA A O 1
ATOM 2803 N N . ASP A 1 382 ? -17.531 44.581 -15.480 1.00 24.80 362 ASP A N 1
ATOM 2804 C CA . ASP A 1 382 ? -18.358 43.743 -16.343 1.00 27.73 362 ASP A CA 1
ATOM 2805 C C . ASP A 1 382 ? -18.016 42.275 -16.156 1.00 24.45 362 ASP A C 1
ATOM 2806 O O . ASP A 1 382 ? -18.900 41.414 -16.183 1.00 29.49 362 ASP A O 1
ATOM 2811 N N . GLU A 1 383 ? -16.734 41.980 -15.954 1.00 24.17 363 GLU A N 1
ATOM 2812 C CA . GLU A 1 383 ? -16.314 40.595 -15.796 1.00 21.67 363 GLU A CA 1
ATOM 2813 C C . GLU A 1 383 ? -16.781 40.019 -14.461 1.00 23.38 363 GLU A C 1
ATOM 2814 O O . GLU A 1 383 ? -17.159 38.848 -14.392 1.00 23.52 363 GLU A O 1
ATOM 2820 N N . ILE A 1 384 ? -16.771 40.821 -13.393 1.00 23.27 364 ILE A N 1
ATOM 2821 C CA . ILE A 1 384 ? -17.357 40.363 -12.133 1.00 22.51 364 ILE A CA 1
ATOM 2822 C C . ILE A 1 384 ? -18.807 39.951 -12.347 1.00 25.62 364 ILE A C 1
ATOM 2823 O O . ILE A 1 384 ? -19.249 38.894 -11.880 1.00 25.38 364 ILE A O 1
ATOM 2828 N N . GLU A 1 385 ? -19.566 40.778 -13.069 1.00 25.66 365 GLU A N 1
ATOM 2829 C CA . GLU A 1 385 ? -20.974 40.474 -13.305 1.00 30.19 365 GLU A CA 1
ATOM 2830 C C . GLU A 1 385 ? -21.138 39.260 -14.211 1.00 28.74 365 GLU A C 1
ATOM 2831 O O . GLU A 1 385 ? -22.024 38.428 -13.983 1.00 28.10 365 GLU A O 1
ATOM 2837 N N . ARG A 1 386 ? -20.289 39.132 -15.239 1.00 25.42 366 ARG A N 1
ATOM 2838 C CA . ARG A 1 386 ? -20.374 37.974 -16.122 1.00 27.68 366 ARG A CA 1
ATOM 2839 C C . ARG A 1 386 ? -20.105 36.687 -15.352 1.00 24.45 366 ARG A C 1
ATOM 2840 O O . ARG A 1 386 ? -20.758 35.664 -15.587 1.00 28.31 366 ARG A O 1
ATOM 2848 N N . LEU A 1 387 ? -19.150 36.729 -14.420 1.00 24.31 367 LEU A N 1
ATOM 2849 C CA . LEU A 1 387 ? -18.819 35.551 -13.624 1.00 21.89 367 LEU A CA 1
ATOM 2850 C C . LEU A 1 387 ? -19.923 35.194 -12.645 1.00 24.63 367 LEU A C 1
ATOM 2851 O O . LEU A 1 387 ? -20.059 34.023 -12.275 1.00 23.79 367 LEU A O 1
ATOM 2856 N N . GLY A 1 388 ? -20.703 36.179 -12.203 1.00 26.41 368 GLY A N 1
ATOM 2857 C CA . GLY A 1 388 ? -21.610 35.963 -11.093 1.00 27.05 368 GLY A CA 1
ATOM 2858 C C . GLY A 1 388 ? -20.916 35.837 -9.756 1.00 23.14 368 GLY A C 1
ATOM 2859 O O . GLY A 1 388 ? -21.470 35.243 -8.832 1.00 27.91 368 GLY A O 1
ATOM 2860 N N . LEU A 1 389 ? -19.722 36.405 -9.630 1.00 23.01 369 LEU A N 1
ATOM 2861 C CA . LEU A 1 389 ? -18.878 36.204 -8.464 1.00 22.50 369 LEU A CA 1
ATOM 2862 C C . LEU A 1 389 ? -19.444 36.898 -7.233 1.00 24.39 369 LEU A C 1
ATOM 2863 O O . LEU A 1 389 ? -19.887 38.049 -7.294 1.00 28.44 369 LEU A O 1
ATOM 2868 N N . ARG A 1 390 ? -19.403 36.191 -6.107 1.00 22.34 370 ARG A N 1
ATOM 2869 C CA . ARG A 1 390 ? -19.697 36.755 -4.800 1.00 24.87 370 ARG A CA 1
ATOM 2870 C C . ARG A 1 390 ? -18.551 36.434 -3.855 1.00 23.26 370 ARG A C 1
ATOM 2871 O O . ARG A 1 390 ? -17.863 35.423 -4.005 1.00 21.38 370 ARG A O 1
ATOM 2879 N N . ILE A 1 391 ? -18.325 37.314 -2.881 1.00 23.40 371 ILE A N 1
ATOM 2880 C CA . ILE A 1 391 ? -17.323 37.018 -1.873 1.00 19.63 371 ILE A CA 1
ATOM 2881 C C . ILE A 1 391 ? -17.741 35.765 -1.119 1.00 24.06 371 ILE A C 1
ATOM 2882 O O . ILE A 1 391 ? -18.908 35.612 -0.740 1.00 25.79 371 ILE A O 1
ATOM 2887 N N . GLY A 1 392 ? -16.794 34.844 -0.925 1.00 20.49 372 GLY A N 1
ATOM 2888 C CA . GLY A 1 392 ? -17.074 33.538 -0.366 1.00 24.32 372 GLY A CA 1
ATOM 2889 C C . GLY A 1 392 ? -17.206 32.423 -1.390 1.00 21.44 372 GLY A C 1
ATOM 2890 O O . GLY A 1 392 ? -17.168 31.244 -1.007 1.00 22.19 372 GLY A O 1
ATOM 2891 N N . ASP A 1 393 ? -17.351 32.762 -2.669 1.00 18.03 373 ASP A N 1
ATOM 2892 C CA . ASP A 1 393 ? -17.427 31.745 -3.716 1.00 18.14 373 ASP A CA 1
ATOM 2893 C C . ASP A 1 393 ? -16.146 30.920 -3.796 1.00 17.52 373 ASP A C 1
ATOM 2894 O O . ASP A 1 393 ? -15.044 31.397 -3.523 1.00 17.28 373 ASP A O 1
ATOM 2899 N N . LYS A 1 394 ? -16.310 29.659 -4.178 1.00 18.31 374 LYS A N 1
ATOM 2900 C CA . LYS A 1 394 ? -15.206 28.851 -4.670 1.00 16.19 374 LYS A CA 1
ATOM 2901 C C . LYS A 1 394 ? -15.000 29.185 -6.141 1.00 14.07 374 LYS A C 1
ATOM 2902 O O . LYS A 1 394 ? -15.968 29.271 -6.902 1.00 16.88 374 LYS A O 1
ATOM 2908 N N . VAL A 1 395 ? -13.752 29.421 -6.540 1.00 15.99 375 VAL A N 1
ATOM 2909 C CA . VAL A 1 395 ? -13.471 29.799 -7.920 1.00 15.92 375 VAL A CA 1
ATOM 2910 C C . VAL A 1 395 ? -12.346 28.944 -8.476 1.00 13.48 375 VAL A C 1
ATOM 2911 O O . VAL A 1 395 ? -11.484 28.455 -7.747 1.00 15.49 375 VAL A O 1
ATOM 2915 N N . VAL A 1 396 ? -12.351 28.797 -9.792 1.00 13.69 376 VAL A N 1
ATOM 2916 C CA . VAL A 1 396 ? -11.214 28.268 -10.534 1.00 13.21 376 VAL A CA 1
ATOM 2917 C C . VAL A 1 396 ? -10.307 29.438 -10.889 1.00 14.02 376 VAL A C 1
ATOM 2918 O O . VAL A 1 396 ? -10.790 30.476 -11.352 1.00 14.81 376 VAL A O 1
ATOM 2922 N N . ILE A 1 397 ? -8.994 29.286 -10.675 1.00 13.21 377 ILE A N 1
ATOM 2923 C CA . ILE A 1 397 ? -8.028 30.292 -11.111 1.00 14.75 377 ILE A CA 1
ATOM 2924 C C . ILE A 1 397 ? -6.987 29.640 -12.017 1.00 15.21 377 ILE A C 1
ATOM 2925 O O . ILE A 1 397 ? -6.680 28.453 -11.891 1.00 15.54 377 ILE A O 1
ATOM 2930 N N . ARG A 1 398 ? -6.461 30.422 -12.957 1.00 13.35 378 ARG A N 1
ATOM 2931 C CA . ARG A 1 398 ? -5.464 29.947 -13.911 1.00 13.24 378 ARG A CA 1
ATOM 2932 C C . ARG A 1 398 ? -4.188 30.762 -13.772 1.00 15.01 378 ARG A C 1
ATOM 2933 O O . ARG A 1 398 ? -4.235 31.988 -13.660 1.00 14.64 378 ARG A O 1
ATOM 2941 N N . ARG A 1 399 ? -3.047 30.075 -13.776 1.00 15.53 379 ARG A N 1
ATOM 2942 C CA . ARG A 1 399 ? -1.754 30.742 -13.901 1.00 16.28 379 ARG A CA 1
ATOM 2943 C C . ARG A 1 399 ? -0.892 29.930 -14.853 1.00 17.68 379 ARG A C 1
ATOM 2944 O O . ARG A 1 399 ? -0.435 28.838 -14.501 1.00 21.69 379 ARG A O 1
ATOM 2952 N N . ALA A 1 400 ? -0.674 30.466 -16.046 1.00 16.35 380 ALA A N 1
ATOM 2953 C CA . ALA A 1 400 ? 0.201 29.867 -17.051 1.00 19.60 380 ALA A CA 1
ATOM 2954 C C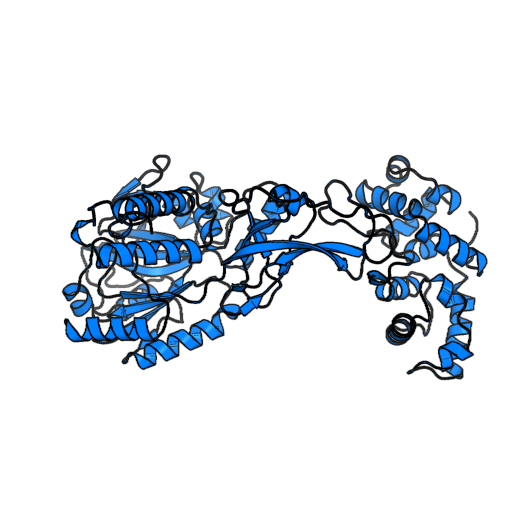 . ALA A 1 400 ? 1.245 30.930 -17.353 1.00 28.51 380 ALA A C 1
ATOM 2955 O O . ALA A 1 400 ? 1.018 31.815 -18.182 1.00 37.35 380 ALA A O 1
ATOM 2957 N N . GLY A 1 401 ? 2.364 30.866 -16.654 1.00 31.23 381 GLY A N 1
ATOM 2958 C CA . GLY A 1 401 ? 3.428 31.841 -16.803 1.00 30.45 381 GLY A CA 1
ATOM 2959 C C . GLY A 1 401 ? 3.528 32.751 -15.590 1.00 32.75 381 GLY A C 1
ATOM 2960 O O . GLY A 1 401 ? 2.721 32.697 -14.657 1.00 31.53 381 GLY A O 1
ATOM 2961 N N . ASP A 1 402 ? 4.555 33.603 -15.626 1.00 29.85 382 ASP A N 1
ATOM 2962 C CA . ASP A 1 402 ? 4.847 34.522 -14.522 1.00 35.31 382 ASP A CA 1
ATOM 2963 C C . ASP A 1 402 ? 4.029 35.802 -14.692 1.00 33.94 382 ASP A C 1
ATOM 2964 O O . ASP A 1 402 ? 4.532 36.874 -15.035 1.00 34.30 382 ASP A O 1
ATOM 2969 N N . VAL A 1 403 ? 2.726 35.664 -14.441 1.00 30.44 383 VAL A N 1
ATOM 2970 C CA . VAL A 1 403 ? 1.757 36.745 -14.574 1.00 27.28 383 VAL A CA 1
ATOM 2971 C C . VAL A 1 403 ? 0.784 36.632 -13.409 1.00 27.12 383 VAL A C 1
ATOM 2972 O O . VAL A 1 403 ? 0.741 35.618 -12.708 1.00 26.08 383 VAL A O 1
ATOM 2976 N N . ILE A 1 404 ? -0.002 37.687 -13.198 1.00 25.08 384 ILE A N 1
ATOM 2977 C CA . ILE A 1 404 ? -1.001 37.554 -12.135 1.00 23.61 384 ILE A CA 1
ATOM 2978 C C . ILE A 1 404 ? -1.995 36.471 -12.541 1.00 20.13 384 ILE A C 1
ATOM 2979 O O . ILE A 1 404 ? -2.406 36.406 -13.717 1.00 19.01 384 ILE A O 1
ATOM 2984 N N . PRO A 1 405 ? -2.351 35.561 -11.647 1.00 19.24 385 PRO A N 1
ATOM 2985 C CA . PRO A 1 405 ? -3.380 34.577 -11.979 1.00 16.12 385 PRO A CA 1
ATOM 2986 C C . PRO A 1 405 ? -4.684 35.266 -12.337 1.00 16.50 385 PRO A C 1
ATOM 2987 O O . PRO A 1 405 ? -4.913 36.430 -12.006 1.00 16.73 385 PRO A O 1
ATOM 2991 N N . GLN A 1 406 ? -5.562 34.526 -13.012 1.00 15.65 386 GLN A N 1
ATOM 2992 C CA . GLN A 1 406 ? -6.870 35.049 -13.382 1.00 16.21 386 GLN A CA 1
ATOM 2993 C C . GLN A 1 406 ? -7.976 34.168 -12.820 1.00 16.04 386 GLN A C 1
ATOM 2994 O O . GLN A 1 406 ? -7.847 32.942 -12.762 1.00 14.85 386 GLN A O 1
ATOM 3000 N N . VAL A 1 407 ? -9.082 34.789 -12.430 1.00 14.60 387 VAL A N 1
ATOM 3001 C CA . VAL A 1 407 ? -10.266 34.011 -12.098 1.00 14.88 387 VAL A CA 1
ATOM 3002 C C . VAL A 1 407 ? -10.894 33.503 -13.388 1.00 16.09 387 VAL A C 1
ATOM 3003 O O . VAL A 1 407 ? -11.170 34.284 -14.311 1.00 17.57 387 VAL A O 1
ATOM 3007 N N . VAL A 1 408 ? -11.113 32.189 -13.457 1.00 14.05 388 VAL A N 1
ATOM 3008 C CA . VAL A 1 408 ? -11.675 31.534 -14.636 1.00 14.74 388 VAL A CA 1
ATOM 3009 C C . VAL A 1 408 ? -13.190 31.471 -14.566 1.00 17.48 388 VAL A C 1
ATOM 3010 O O . VAL A 1 408 ? -13.884 31.881 -15.500 1.00 18.31 388 VAL A O 1
ATOM 3014 N N . ASN A 1 409 ? -13.723 30.917 -13.481 1.00 14.88 389 ASN A N 1
ATOM 3015 C CA . ASN A 1 409 ? -15.166 30.839 -13.293 1.00 15.85 389 ASN A CA 1
ATOM 3016 C C . ASN A 1 409 ? -15.448 30.583 -11.825 1.00 15.84 389 ASN A C 1
ATOM 3017 O O . ASN A 1 409 ? -14.564 30.201 -11.054 1.00 14.65 389 ASN A O 1
ATOM 3022 N N . VAL A 1 410 ? -16.702 30.796 -11.464 1.00 16.29 390 VAL A N 1
ATOM 3023 C CA . VAL A 1 410 ? -17.223 30.410 -10.158 1.00 16.22 390 VAL A CA 1
ATOM 3024 C C . VAL A 1 410 ? -17.638 28.954 -10.212 1.00 15.05 390 VAL A C 1
ATOM 3025 O O . VAL A 1 410 ? -18.260 28.513 -11.185 1.00 16.62 390 VAL A O 1
ATOM 3029 N N . VAL A 1 411 ? -17.327 28.216 -9.153 1.00 15.43 391 VAL A N 1
ATOM 3030 C CA . VAL A 1 411 ? -17.837 26.847 -9.004 1.00 18.38 391 VAL A CA 1
ATOM 3031 C C . VAL A 1 411 ? -19.170 26.973 -8.315 1.00 17.32 391 VAL A C 1
ATOM 3032 O O . VAL A 1 411 ? -19.316 26.832 -7.095 1.00 19.59 391 VAL A O 1
ATOM 3036 N N . LEU A 1 412 ? -20.200 27.269 -9.117 1.00 18.94 392 LEU A N 1
ATOM 3037 C CA . LEU A 1 412 ? -21.509 27.611 -8.583 1.00 20.72 392 LEU A CA 1
ATOM 3038 C C . LEU A 1 412 ? -22.123 26.439 -7.839 1.00 27.80 392 LEU A C 1
ATOM 3039 O O . LEU A 1 412 ? -22.815 26.634 -6.831 1.00 28.54 392 LEU A O 1
ATOM 3044 N N . SER A 1 413 ? -21.856 25.214 -8.296 1.00 25.64 393 SER A N 1
ATOM 3045 C CA . SER A 1 413 ? -22.397 24.031 -7.639 1.00 27.86 393 SER A CA 1
ATOM 3046 C C . SER A 1 413 ? -21.846 23.830 -6.232 1.00 29.08 393 SER A C 1
ATOM 3047 O O . SER A 1 413 ? -22.334 22.950 -5.515 1.00 37.01 393 SER A O 1
ATOM 3050 N N . GLU A 1 414 ? -20.852 24.613 -5.819 1.00 24.75 394 GLU A N 1
ATOM 3051 C CA . GLU A 1 414 ? -20.308 24.534 -4.469 1.00 24.48 394 GLU A CA 1
ATOM 3052 C C . GLU A 1 414 ? -20.452 25.858 -3.719 1.00 23.42 394 GLU A C 1
ATOM 3053 O O . GLU A 1 414 ? -19.746 26.093 -2.736 1.00 27.52 394 GLU A O 1
ATOM 3059 N N . ARG A 1 415 ? -21.357 26.721 -4.149 1.00 25.04 395 ARG A N 1
ATOM 3060 C CA . ARG A 1 415 ? -21.481 28.034 -3.521 1.00 25.13 395 ARG A CA 1
ATOM 3061 C C . ARG A 1 415 ? -21.957 27.886 -2.083 1.00 31.60 395 ARG A C 1
ATOM 3062 O O . ARG A 1 415 ? -23.001 27.263 -1.851 1.00 28.16 395 ARG A O 1
ATOM 3070 N N . PRO A 1 416 ? -21.231 28.419 -1.101 1.00 30.24 396 PRO A N 1
ATOM 3071 C CA . PRO A 1 416 ? -21.684 28.340 0.293 1.00 32.33 396 PRO A CA 1
ATOM 3072 C C . PRO A 1 416 ? -22.959 29.137 0.513 1.00 30.56 396 PRO A C 1
ATOM 3073 O O . PRO A 1 416 ? -23.285 30.066 -0.229 1.00 32.29 396 PRO A O 1
ATOM 3077 N N . GLU A 1 417 ? -23.683 28.766 1.573 1.00 36.00 397 GLU A N 1
ATOM 3078 C CA . GLU A 1 417 ? -24.896 29.497 1.918 1.00 39.80 397 GLU A CA 1
ATOM 3079 C C . GLU A 1 417 ? -24.612 30.927 2.357 1.00 37.37 397 GLU A C 1
ATOM 3080 O O . GLU A 1 417 ? -25.490 31.785 2.226 1.00 41.29 397 GLU A O 1
ATOM 3086 N N . ASP A 1 418 ? -23.414 31.206 2.862 1.00 34.41 398 ASP A N 1
ATOM 3087 C CA . ASP A 1 418 ? -23.029 32.552 3.278 1.00 35.74 398 ASP A CA 1
ATOM 3088 C C . ASP A 1 418 ? -22.037 33.103 2.257 1.00 35.51 398 ASP A C 1
ATOM 3089 O O . ASP A 1 418 ? -20.854 32.749 2.272 1.00 38.36 398 ASP A O 1
ATOM 3094 N N . THR A 1 419 ? -22.529 33.956 1.362 1.00 32.80 399 THR A N 1
ATOM 3095 C CA . THR A 1 419 ? -21.692 34.721 0.451 1.00 32.83 399 THR A CA 1
ATOM 3096 C C . THR A 1 419 ? -22.165 36.168 0.455 1.00 33.64 399 THR A C 1
ATOM 3097 O O . THR A 1 419 ? -23.279 36.475 0.892 1.00 36.97 399 THR A O 1
ATOM 3101 N N . ARG A 1 420 ? -21.302 37.060 -0.029 1.00 29.40 400 ARG A N 1
ATOM 3102 C CA . ARG A 1 420 ? -21.547 38.498 0.004 1.00 31.75 400 ARG A CA 1
ATOM 3103 C C . ARG A 1 420 ? -21.458 39.102 -1.390 1.00 34.43 400 ARG A C 1
ATOM 3104 O O . ARG A 1 420 ? -20.585 38.743 -2.187 1.00 31.05 400 ARG A O 1
ATOM 3112 N N . GLU A 1 421 ? -22.352 40.042 -1.669 1.00 32.87 401 GLU A N 1
ATOM 3113 C CA . GLU A 1 421 ? -22.300 40.772 -2.924 1.00 31.67 401 GLU A CA 1
ATOM 3114 C C . GLU A 1 421 ? -20.984 41.531 -3.046 1.00 31.22 401 GLU A C 1
ATOM 3115 O O . GLU A 1 421 ? -20.472 42.088 -2.070 1.00 32.08 401 GLU A O 1
ATOM 3121 N N . VAL A 1 422 ? -20.415 41.523 -4.246 1.00 28.64 402 VAL A N 1
ATOM 3122 C CA . VAL A 1 422 ? -19.238 42.324 -4.546 1.00 30.06 402 VAL A CA 1
ATOM 3123 C C . VAL A 1 422 ? -19.748 43.680 -5.010 1.00 30.59 402 VAL A C 1
ATOM 3124 O O . VAL A 1 422 ? -20.390 43.787 -6.057 1.00 33.92 402 VAL A O 1
ATOM 3128 N N . VAL A 1 423 ? -19.477 44.712 -4.225 1.00 33.25 403 VAL A N 1
ATOM 3129 C CA . VAL A 1 423 ? -19.915 46.066 -4.529 1.00 32.73 403 VAL A CA 1
ATOM 3130 C C . VAL A 1 423 ? -18.728 46.796 -5.133 1.00 27.41 403 VAL A C 1
ATOM 3131 O O . VAL A 1 423 ? -17.746 47.089 -4.438 1.00 30.84 403 VAL A O 1
ATOM 3135 N N . PHE A 1 424 ? -18.796 47.054 -6.431 1.00 27.86 404 PHE A N 1
ATOM 3136 C CA . PHE A 1 424 ? -17.732 47.803 -7.075 1.00 28.36 404 PHE A CA 1
ATOM 3137 C C . PHE A 1 424 ? -17.728 49.233 -6.534 1.00 26.45 404 PHE A C 1
ATOM 3138 O O . PHE A 1 424 ? -18.791 49.843 -6.390 1.00 28.60 404 PHE A O 1
ATOM 3146 N N . PRO A 1 425 ? -16.563 49.782 -6.202 1.00 26.32 405 PRO A N 1
ATOM 3147 C CA . PRO A 1 425 ? -16.535 51.077 -5.512 1.00 26.06 405 PRO A CA 1
ATOM 3148 C C . PRO A 1 425 ? -17.063 52.204 -6.384 1.00 26.63 405 PRO A C 1
ATOM 3149 O O . PRO A 1 425 ? -16.736 52.311 -7.568 1.00 28.53 405 PRO A O 1
ATOM 3153 N N . THR A 1 426 ? -17.895 53.046 -5.777 1.00 25.55 406 THR A N 1
ATOM 3154 C CA . THR A 1 426 ? -18.326 54.293 -6.388 1.00 26.53 406 THR A CA 1
ATOM 3155 C C . THR A 1 426 ? -17.340 55.424 -6.141 1.00 24.51 406 THR A C 1
ATOM 3156 O O . THR A 1 426 ? -17.422 56.459 -6.813 1.00 26.16 406 THR A O 1
ATOM 3160 N N . HIS A 1 427 ? -16.406 55.238 -5.210 1.00 24.53 407 HIS A N 1
ATOM 3161 C CA . HIS A 1 427 ? -15.405 56.233 -4.869 1.00 24.22 407 HIS A CA 1
ATOM 3162 C C . HIS A 1 427 ? -14.046 55.559 -4.755 1.00 23.86 407 HIS A C 1
ATOM 3163 O O . HIS A 1 427 ? -13.940 54.380 -4.393 1.00 23.10 407 HIS A O 1
ATOM 3170 N N . CYS A 1 428 ? -13.013 56.315 -5.089 1.00 21.40 408 CYS A N 1
ATOM 3171 C CA . CYS A 1 428 ? -11.676 55.744 -5.202 1.00 22.74 408 CYS A CA 1
ATOM 3172 C C . CYS A 1 428 ? -11.180 55.292 -3.832 1.00 21.19 408 CYS A C 1
ATOM 3173 O O . CYS A 1 428 ? -11.231 56.066 -2.871 1.00 21.14 408 CYS A O 1
ATOM 3176 N N . PRO A 1 429 ? -10.693 54.058 -3.695 1.00 20.96 409 PRO A N 1
ATOM 3177 C CA . PRO A 1 429 ? -10.199 53.626 -2.378 1.00 25.05 409 PRO A CA 1
ATOM 3178 C C . PRO A 1 429 ? -8.935 54.348 -1.939 1.00 20.74 409 PRO A C 1
ATOM 3179 O O . PRO A 1 429 ? -8.592 54.297 -0.751 1.00 24.76 409 PRO A O 1
ATOM 3183 N N . VAL A 1 430 ? -8.241 55.035 -2.844 1.00 21.03 410 VAL A N 1
ATOM 3184 C CA . VAL A 1 430 ? -7.028 55.760 -2.482 1.00 20.32 410 VAL A CA 1
ATOM 3185 C C . VAL A 1 430 ? -7.327 57.212 -2.118 1.00 21.69 410 VAL A C 1
ATOM 3186 O O . VAL A 1 430 ? -6.861 57.711 -1.092 1.00 24.75 410 VAL A O 1
ATOM 3190 N N . CYS A 1 431 ? -8.108 57.921 -2.939 1.00 20.11 411 CYS A N 1
ATOM 3191 C CA . CYS A 1 431 ? -8.306 59.356 -2.754 1.00 20.33 411 CYS A CA 1
ATOM 3192 C C . CYS A 1 431 ? -9.741 59.780 -2.469 1.00 20.25 411 CYS A C 1
ATOM 3193 O O . CYS A 1 431 ? -9.961 60.953 -2.142 1.00 22.22 411 CYS A O 1
ATOM 3196 N N . GLY A 1 432 ? -10.720 58.889 -2.605 1.00 20.10 412 GLY A N 1
ATOM 3197 C CA . GLY A 1 432 ? -12.100 59.238 -2.348 1.00 21.80 412 GLY A CA 1
ATOM 3198 C C . GLY A 1 432 ? -12.826 59.923 -3.488 1.00 23.29 412 GLY A C 1
ATOM 3199 O O . GLY A 1 432 ? -14.011 60.249 -3.339 1.00 25.42 412 GLY A O 1
ATOM 3200 N N . SER A 1 433 ? -12.166 60.166 -4.615 1.00 23.29 413 SER A N 1
ATOM 3201 C CA . SER A 1 433 ? -12.835 60.826 -5.726 1.00 21.26 413 SER A CA 1
ATOM 3202 C C . SER A 1 433 ? -13.824 59.883 -6.404 1.00 22.55 413 SER A C 1
ATOM 3203 O O . SER A 1 433 ? -13.753 58.659 -6.258 1.00 23.20 413 SER A O 1
ATOM 3206 N N . ASP A 1 434 ? -14.747 60.470 -7.174 1.00 20.87 414 ASP A N 1
ATOM 3207 C CA . ASP A 1 434 ? -15.711 59.682 -7.935 1.00 21.11 414 ASP A CA 1
ATOM 3208 C C . ASP A 1 434 ? -15.015 58.649 -8.815 1.00 22.43 414 ASP A C 1
ATOM 3209 O O . ASP A 1 434 ? -14.015 58.943 -9.477 1.00 21.50 414 ASP A O 1
ATOM 3214 N N . VAL A 1 435 ? -15.564 57.446 -8.843 1.00 21.44 415 VAL A N 1
ATOM 3215 C CA . VAL A 1 435 ? -15.219 56.449 -9.853 1.00 24.24 415 VAL A CA 1
ATOM 3216 C C . VAL A 1 435 ? -16.191 56.599 -11.013 1.00 23.04 415 VAL A C 1
ATOM 3217 O O . VAL A 1 435 ? -17.397 56.780 -10.805 1.00 27.56 415 VAL A O 1
ATOM 3221 N N . GLU A 1 436 ? -15.684 56.536 -12.241 1.00 22.48 416 GLU A N 1
ATOM 3222 C CA . GLU A 1 436 ? -16.539 56.628 -13.419 1.00 22.09 416 GLU A CA 1
ATOM 3223 C C . GLU A 1 436 ? -16.535 55.312 -14.180 1.00 25.53 416 GLU A C 1
ATOM 3224 O O . GLU A 1 436 ? -15.480 54.706 -14.388 1.00 24.36 416 GLU A O 1
ATOM 3230 N N . ARG A 1 437 ? -17.722 54.874 -14.587 1.00 27.01 417 ARG A N 1
ATOM 3231 C CA . ARG A 1 437 ? -17.891 53.794 -15.548 1.00 30.16 417 ARG A CA 1
ATOM 3232 C C . ARG A 1 437 ? -18.676 54.369 -16.717 1.00 31.60 417 ARG A C 1
ATOM 3233 O O . ARG A 1 437 ? -19.760 54.927 -16.522 1.00 34.08 417 ARG A O 1
ATOM 3241 N N . VAL A 1 438 ? -18.111 54.278 -17.915 1.00 31.49 418 VAL A N 1
ATOM 3242 C CA . VAL A 1 438 ? -18.725 54.827 -19.118 1.00 34.57 418 VAL A CA 1
ATOM 3243 C C . VAL A 1 438 ? -19.253 53.670 -19.954 1.00 41.32 418 VAL A C 1
ATOM 3244 O O . VAL A 1 438 ? -18.538 52.688 -20.182 1.00 40.68 418 VAL A O 1
ATOM 3248 N N . GLU A 1 439 ? -20.501 53.786 -20.408 1.00 42.36 419 GLU A N 1
ATOM 3249 C CA . GLU A 1 439 ? -21.124 52.726 -21.192 1.00 48.12 419 GLU A CA 1
ATOM 3250 C C . GLU A 1 439 ? -20.244 52.328 -22.370 1.00 45.55 419 GLU A C 1
ATOM 3251 O O . GLU A 1 439 ? -19.674 53.179 -23.060 1.00 44.66 419 GLU A O 1
ATOM 3257 N N . GLY A 1 440 ? -20.119 51.018 -22.581 1.00 46.31 420 GLY A N 1
ATOM 3258 C CA . GLY A 1 440 ? -19.293 50.492 -23.643 1.00 47.59 420 GLY A CA 1
ATOM 3259 C C . GLY A 1 440 ? -17.823 50.372 -23.316 1.00 47.01 420 GLY A C 1
ATOM 3260 O O . GLY A 1 440 ? -17.090 49.711 -24.066 1.00 47.27 420 GLY A O 1
ATOM 3261 N N . GLU A 1 441 ? -17.361 50.991 -22.235 1.00 45.02 421 GLU A N 1
ATOM 3262 C CA . GLU A 1 441 ? -15.977 50.885 -21.799 1.00 40.99 421 GLU A CA 1
ATOM 3263 C C . GLU A 1 441 ? -15.903 49.903 -20.638 1.00 38.16 421 GLU A C 1
ATOM 3264 O O . GLU A 1 441 ? -16.715 49.968 -19.711 1.00 38.94 421 GLU A O 1
ATOM 3270 N N . ALA A 1 442 ? -14.936 48.991 -20.695 1.00 36.76 422 ALA A N 1
ATOM 3271 C CA . ALA A 1 442 ? -14.841 47.983 -19.648 1.00 36.33 422 ALA A CA 1
ATOM 3272 C C . ALA A 1 442 ? -14.215 48.537 -18.376 1.00 33.81 422 ALA A C 1
ATOM 3273 O O . ALA A 1 442 ? -14.566 48.096 -17.274 1.00 30.90 422 ALA A O 1
ATOM 3275 N N . VAL A 1 443 ? -13.327 49.516 -18.511 1.00 34.69 423 VAL A N 1
ATOM 3276 C CA . VAL A 1 443 ? -12.462 49.956 -17.421 1.00 33.57 423 VAL A CA 1
ATOM 3277 C C . VAL A 1 443 ? -13.144 51.071 -16.641 1.00 30.41 423 VAL A C 1
ATOM 3278 O O . VAL A 1 443 ? -13.533 52.096 -17.214 1.00 34.28 423 VAL A O 1
ATOM 3282 N N . ALA A 1 444 ? -13.278 50.877 -15.332 1.00 24.66 424 ALA A N 1
ATOM 3283 C CA . ALA A 1 444 ? -13.699 51.930 -14.419 1.00 24.21 424 ALA A CA 1
ATOM 3284 C C . ALA A 1 444 ? -12.479 52.711 -13.953 1.00 23.32 424 ALA A C 1
ATOM 3285 O O . ALA A 1 444 ? -11.386 52.157 -13.816 1.00 22.42 424 ALA A O 1
ATOM 3287 N N . ARG A 1 445 ? -12.672 54.008 -13.698 1.00 21.79 425 ARG A N 1
ATOM 3288 C CA . ARG A 1 445 ? -11.550 54.911 -13.454 1.00 20.08 425 ARG A CA 1
ATOM 3289 C C . ARG A 1 445 ? -11.821 55.849 -12.287 1.00 21.72 425 ARG A C 1
ATOM 3290 O O . ARG A 1 445 ? -12.943 56.324 -12.108 1.00 23.85 425 ARG A O 1
ATOM 3298 N N . CYS A 1 446 ? -10.778 56.130 -11.506 1.00 20.62 426 CYS A N 1
ATOM 3299 C CA . CYS A 1 446 ? -10.820 57.249 -10.574 1.00 17.62 426 CYS A CA 1
ATOM 3300 C C . CYS A 1 446 ? -10.763 58.559 -11.356 1.00 18.24 426 CYS A C 1
ATOM 3301 O O . CYS A 1 446 ? -9.842 58.770 -12.151 1.00 20.28 426 CYS A O 1
ATOM 3304 N N . THR A 1 447 ? -11.746 59.441 -11.129 1.00 18.87 427 THR A N 1
ATOM 3305 C CA . THR A 1 447 ? -11.816 60.703 -11.856 1.00 19.71 427 THR A CA 1
ATOM 3306 C C . THR A 1 447 ? -10.903 61.777 -11.285 1.00 21.05 427 THR A C 1
ATOM 3307 O O . THR A 1 447 ? -10.725 62.815 -11.930 1.00 19.89 427 THR A O 1
ATOM 3311 N N . GLY A 1 448 ? -10.343 61.572 -10.098 1.00 20.48 428 GLY A N 1
ATOM 3312 C CA . GLY A 1 448 ? -9.566 62.611 -9.443 1.00 16.80 428 GLY A CA 1
ATOM 3313 C C . GLY A 1 448 ? -8.104 62.611 -9.831 1.00 20.00 428 GLY A C 1
ATOM 3314 O O . GLY A 1 448 ? -7.226 62.461 -8.977 1.00 21.75 428 GLY A O 1
ATOM 3315 N N . GLY A 1 449 ? -7.834 62.813 -11.120 1.00 22.06 429 GLY A N 1
ATOM 3316 C CA . GLY A 1 449 ? -6.477 62.738 -11.616 1.00 22.33 429 GLY A CA 1
ATOM 3317 C C . GLY A 1 449 ? -5.556 63.783 -11.033 1.00 20.22 429 GLY A C 1
ATOM 3318 O O . GLY A 1 449 ? -4.340 63.577 -11.009 1.00 21.65 429 GLY A O 1
ATOM 3319 N N . LEU A 1 450 ? -6.106 64.896 -10.556 1.00 22.68 430 LEU A N 1
ATOM 3320 C CA . LEU A 1 450 ? -5.280 65.988 -10.071 1.00 21.12 430 LEU A CA 1
ATOM 3321 C C . LEU A 1 450 ? -4.878 65.825 -8.609 1.00 20.88 430 LEU A C 1
ATOM 3322 O O . LEU A 1 450 ? -3.955 66.519 -8.160 1.00 23.68 430 LEU A O 1
ATOM 3327 N N . ILE A 1 451 ? -5.520 64.920 -7.870 1.00 20.09 431 ILE A N 1
ATOM 3328 C CA . ILE A 1 451 ? -5.182 64.711 -6.463 1.00 19.12 431 ILE A CA 1
ATOM 3329 C C . ILE A 1 451 ? -4.834 63.268 -6.130 1.00 22.59 431 ILE A C 1
ATOM 3330 O O . ILE A 1 451 ? -4.145 63.023 -5.125 1.00 21.79 431 ILE A O 1
ATOM 3335 N N . CYS A 1 452 ? -5.258 62.282 -6.914 1.00 19.14 432 CYS A N 1
ATOM 3336 C CA . CYS A 1 452 ? -5.149 60.886 -6.496 1.00 18.92 432 CYS A CA 1
ATOM 3337 C C . CYS A 1 452 ? -3.695 60.464 -6.320 1.00 21.06 432 CYS A C 1
ATOM 3338 O O . CYS A 1 452 ? -2.893 60.553 -7.255 1.00 19.83 432 CYS A O 1
ATOM 3341 N N . GLY A 1 453 ? -3.365 59.963 -5.125 1.00 20.73 433 GLY A N 1
ATOM 3342 C CA . GLY A 1 453 ? -2.008 59.501 -4.879 1.00 21.50 433 GLY A CA 1
ATOM 3343 C C . GLY A 1 453 ? -1.533 58.460 -5.878 1.00 19.50 433 GLY A C 1
ATOM 3344 O O . GLY A 1 453 ? -0.368 58.454 -6.271 1.00 20.69 433 GLY A O 1
ATOM 3345 N N . ALA A 1 454 ? -2.426 57.568 -6.305 1.00 18.76 434 ALA A N 1
ATOM 3346 C CA . ALA A 1 454 ? -2.015 56.525 -7.236 1.00 19.92 434 ALA A CA 1
ATOM 3347 C C . ALA A 1 454 ? -1.655 57.083 -8.601 1.00 21.34 434 ALA A C 1
ATOM 3348 O O . ALA A 1 454 ? -0.903 56.440 -9.342 1.00 21.22 434 ALA A O 1
ATOM 3350 N N . GLN A 1 455 ? -2.149 58.272 -8.936 1.00 20.52 435 GLN A N 1
ATOM 3351 C CA . GLN A 1 455 ? -1.952 58.859 -10.254 1.00 19.52 435 GLN A CA 1
ATOM 3352 C C . GLN A 1 455 ? -0.964 60.010 -10.245 1.00 19.92 435 GLN A C 1
ATOM 3353 O O . GLN A 1 455 ? -0.694 60.585 -11.304 1.00 19.55 435 GLN A O 1
ATOM 3359 N N . ARG A 1 456 ? -0.396 60.335 -9.083 1.00 19.04 436 ARG A N 1
ATOM 3360 C CA . ARG A 1 456 ? 0.219 61.642 -8.878 1.00 17.05 436 ARG A CA 1
ATOM 3361 C C . ARG A 1 456 ? 1.475 61.829 -9.720 1.00 19.32 436 ARG A C 1
ATOM 3362 O O . ARG A 1 456 ? 1.672 62.888 -10.324 1.00 17.92 436 ARG A O 1
ATOM 3370 N N . LYS A 1 457 ? 2.354 60.828 -9.750 1.00 19.61 437 LYS A N 1
ATOM 3371 C CA . LYS A 1 457 ? 3.587 60.966 -10.519 1.00 18.49 437 LYS A CA 1
ATOM 3372 C C . LYS A 1 457 ? 3.286 61.193 -11.993 1.00 18.50 437 LYS A C 1
ATOM 3373 O O . LYS A 1 457 ? 3.846 62.099 -12.619 1.00 18.60 437 LYS A O 1
ATOM 3379 N N . GLU A 1 458 ? 2.400 60.382 -12.566 1.00 17.89 438 GLU A N 1
ATOM 3380 C CA . GLU A 1 458 ? 2.102 60.540 -13.987 1.00 19.83 438 GLU A CA 1
ATOM 3381 C C . GLU A 1 458 ? 1.314 61.818 -14.254 1.00 18.95 438 GLU A C 1
ATOM 3382 O O . GLU A 1 458 ? 1.534 62.484 -15.272 1.00 20.06 438 GLU A O 1
ATOM 3388 N N . SER A 1 459 ? 0.404 62.188 -13.350 1.00 17.83 439 SER A N 1
ATOM 3389 C CA . SER A 1 459 ? -0.408 63.379 -13.575 1.00 17.18 439 SER A CA 1
ATOM 3390 C C . SER A 1 459 ? 0.441 64.644 -13.526 1.00 16.39 439 SER A C 1
ATOM 3391 O O . SER A 1 459 ? 0.246 65.561 -14.336 1.00 15.39 439 SER A O 1
ATOM 3394 N N . LEU A 1 460 ? 1.392 64.717 -12.583 1.00 15.55 440 LEU A N 1
ATOM 3395 C CA . LEU A 1 460 ? 2.252 65.890 -12.515 1.00 14.01 440 LEU A CA 1
ATOM 3396 C C . LEU A 1 460 ? 3.200 65.949 -13.703 1.00 15.90 440 LEU A C 1
ATOM 3397 O O . LEU A 1 460 ? 3.450 67.030 -14.254 1.00 14.72 440 LEU A O 1
ATOM 3402 N N . LYS A 1 461 ? 3.756 64.801 -14.094 1.00 14.98 441 LYS A N 1
ATOM 3403 C CA . LYS A 1 461 ? 4.608 64.773 -15.278 1.00 15.98 441 LYS A CA 1
ATOM 3404 C C . LYS A 1 461 ? 3.837 65.228 -16.506 1.00 14.93 441 LYS A C 1
ATOM 3405 O O . LYS A 1 461 ? 4.352 66.011 -17.318 1.00 16.22 441 LYS A O 1
ATOM 3411 N N . HIS A 1 462 ? 2.595 64.774 -16.647 1.00 15.83 442 HIS A N 1
ATOM 3412 C CA . HIS A 1 462 ? 1.796 65.221 -17.782 1.00 15.22 442 HIS A CA 1
ATOM 3413 C C . HIS A 1 462 ? 1.586 66.730 -17.725 1.00 15.29 442 HIS A C 1
ATOM 3414 O O . HIS A 1 462 ? 1.732 67.436 -18.731 1.00 15.30 442 HIS A O 1
ATOM 3421 N N . PHE A 1 463 ? 1.258 67.238 -16.539 1.00 15.40 443 PHE A N 1
ATOM 3422 C CA . PHE A 1 463 ? 0.928 68.650 -16.375 1.00 15.75 443 PHE A CA 1
ATOM 3423 C C . PHE A 1 463 ? 2.066 69.555 -16.833 1.00 15.74 443 PHE A C 1
ATOM 3424 O O . PHE A 1 463 ? 1.823 70.598 -17.444 1.00 14.39 443 PHE A O 1
ATOM 3432 N N . VAL A 1 464 ? 3.314 69.183 -16.540 1.00 15.60 444 VAL A N 1
ATOM 3433 C CA . VAL A 1 464 ? 4.454 70.042 -16.854 1.00 15.19 444 VAL A CA 1
ATOM 3434 C C . VAL A 1 464 ? 5.080 69.687 -18.197 1.00 16.60 444 VAL A C 1
ATOM 3435 O O . VAL A 1 464 ? 6.117 70.243 -18.562 1.00 18.08 444 VAL A O 1
ATOM 3439 N N . SER A 1 465 ? 4.462 68.776 -18.942 1.00 15.35 445 SER A N 1
ATOM 3440 C CA . SER A 1 465 ? 5.063 68.309 -20.185 1.00 17.49 445 SER A CA 1
ATOM 3441 C C . SER A 1 465 ? 4.975 69.375 -21.289 1.00 15.50 445 SER A C 1
ATOM 3442 O O . SER A 1 465 ? 4.300 70.408 -21.169 1.00 16.11 445 SER A O 1
ATOM 3445 N N . ARG A 1 466 ? 5.672 69.083 -22.393 1.00 15.15 446 ARG A N 1
ATOM 3446 C CA . ARG A 1 466 ? 5.948 70.089 -23.420 1.00 17.52 446 ARG A CA 1
ATOM 3447 C C . ARG A 1 466 ? 4.684 70.711 -24.013 1.00 18.03 446 ARG A C 1
ATOM 3448 O O . ARG A 1 466 ? 4.639 71.929 -24.225 1.00 16.53 446 ARG A O 1
ATOM 3456 N N . ARG A 1 467 ? 3.670 69.902 -24.343 1.00 14.82 447 ARG A N 1
ATOM 3457 C CA . ARG A 1 467 ? 2.448 70.414 -24.960 1.00 16.02 447 ARG A CA 1
ATOM 3458 C C . ARG A 1 467 ? 1.417 70.867 -23.931 1.00 16.50 447 ARG A C 1
ATOM 3459 O O . ARG A 1 467 ? 0.315 71.292 -24.310 1.00 15.64 447 ARG A O 1
ATOM 3467 N N . ALA A 1 468 ? 1.757 70.770 -22.647 1.00 14.13 448 ALA A N 1
ATOM 3468 C CA . ALA A 1 468 ? 0.919 71.224 -21.543 1.00 12.87 448 ALA A CA 1
ATOM 3469 C C . ALA A 1 468 ? 1.499 72.507 -20.962 1.00 16.04 448 ALA A C 1
ATOM 3470 O O . ALA A 1 468 ? 1.610 73.508 -21.674 1.00 17.29 448 ALA A O 1
ATOM 3472 N N . MET A 1 469 ? 1.891 72.497 -19.682 1.00 15.18 449 MET A N 1
ATOM 3473 C CA . MET A 1 469 ? 2.426 73.719 -19.086 1.00 15.31 449 MET A CA 1
ATOM 3474 C C . MET A 1 469 ? 3.919 73.915 -19.345 1.00 20.02 449 MET A C 1
ATOM 3475 O O . MET A 1 469 ? 4.422 75.022 -19.117 1.00 20.84 449 MET A O 1
ATOM 3480 N N . ASP A 1 470 ? 4.636 72.881 -19.794 1.00 17.60 450 ASP A N 1
ATOM 3481 C CA . ASP A 1 470 ? 5.987 73.006 -20.362 1.00 17.58 450 ASP A CA 1
ATOM 3482 C C . ASP A 1 470 ? 6.957 73.690 -19.397 1.00 19.84 450 ASP A C 1
ATOM 3483 O O . ASP A 1 470 ? 7.485 74.769 -19.666 1.00 22.30 450 ASP A O 1
ATOM 3488 N N . VAL A 1 471 ? 7.199 73.039 -18.267 1.00 20.87 451 VAL A N 1
ATOM 3489 C CA . VAL A 1 471 ? 8.022 73.619 -17.212 1.00 28.57 451 VAL A CA 1
ATOM 3490 C C . VAL A 1 471 ? 9.427 73.063 -17.361 1.00 32.59 451 VAL A C 1
ATOM 3491 O O . VAL A 1 471 ? 9.661 71.873 -17.110 1.00 28.91 451 VAL A O 1
ATOM 3495 N N . ASP A 1 472 ? 10.352 73.936 -17.772 1.00 36.41 452 ASP A N 1
ATOM 3496 C CA . ASP A 1 472 ? 11.763 73.581 -17.856 1.00 37.51 452 ASP A CA 1
ATOM 3497 C C . ASP A 1 472 ? 12.278 73.177 -16.486 1.00 36.07 452 ASP A C 1
ATOM 3498 O O . ASP A 1 472 ? 12.062 73.883 -15.495 1.00 32.53 452 ASP A O 1
ATOM 3503 N N . GLY A 1 473 ? 12.988 72.052 -16.433 1.00 30.38 453 GLY A N 1
ATOM 3504 C CA . GLY A 1 473 ? 13.667 71.646 -15.219 1.00 28.83 453 GLY A CA 1
ATOM 3505 C C . GLY A 1 473 ? 12.838 70.832 -14.252 1.00 27.99 453 GLY A C 1
ATOM 3506 O O . GLY A 1 473 ? 13.386 70.340 -13.258 1.00 27.93 453 GLY A O 1
ATOM 3507 N N . MET A 1 474 ? 11.535 70.683 -14.489 1.00 22.68 454 MET A N 1
ATOM 3508 C CA . MET A 1 474 ? 10.710 69.842 -13.626 1.00 23.60 454 MET A CA 1
ATOM 3509 C C . MET A 1 474 ? 10.715 68.417 -14.184 1.00 24.35 454 MET A C 1
ATOM 3510 O O . MET A 1 474 ? 9.711 67.875 -14.649 1.00 25.17 454 MET A O 1
ATOM 3515 N N . GLY A 1 475 ? 11.900 67.802 -14.117 1.00 26.15 455 GLY A N 1
ATOM 3516 C CA . GLY A 1 475 ? 12.094 66.489 -14.690 1.00 24.98 455 GLY A CA 1
ATOM 3517 C C . GLY A 1 475 ? 11.457 65.385 -13.874 1.00 23.99 455 GLY A C 1
ATOM 3518 O O . GLY A 1 475 ? 11.080 65.569 -12.718 1.00 21.71 455 GLY A O 1
ATOM 3519 N N . ASP A 1 476 ? 11.359 64.209 -14.505 1.00 22.78 456 ASP A N 1
ATOM 3520 C CA . ASP A 1 476 ? 10.679 63.071 -13.894 1.00 25.91 456 ASP A CA 1
ATOM 3521 C C . ASP A 1 476 ? 11.288 62.716 -12.545 1.00 25.29 456 ASP A C 1
ATOM 3522 O O . ASP A 1 476 ? 10.568 62.340 -11.616 1.00 24.13 456 ASP A O 1
ATOM 3527 N N . LYS A 1 477 ? 12.613 62.830 -12.414 1.00 21.70 457 LYS A N 1
ATOM 3528 C CA . LYS A 1 477 ? 13.233 62.493 -11.139 1.00 23.22 457 LYS A CA 1
ATOM 3529 C C . LYS A 1 477 ? 13.021 63.565 -10.079 1.00 25.55 457 LYS A C 1
ATOM 3530 O O . LYS A 1 477 ? 13.044 63.252 -8.886 1.00 25.23 457 LYS A O 1
ATOM 3536 N N . ILE A 1 478 ? 12.808 64.816 -10.480 1.00 23.31 458 ILE A N 1
ATOM 3537 C CA . ILE A 1 478 ? 12.428 65.836 -9.506 1.00 21.96 458 ILE A CA 1
ATOM 3538 C C . ILE A 1 478 ? 11.004 65.590 -9.025 1.00 21.45 458 ILE A C 1
ATOM 3539 O O . ILE A 1 478 ? 10.725 65.592 -7.818 1.00 23.23 458 ILE A O 1
ATOM 3544 N N . ILE A 1 479 ? 10.085 65.357 -9.965 1.00 22.85 459 ILE A N 1
ATOM 3545 C CA . ILE A 1 479 ? 8.701 65.060 -9.604 1.00 22.18 459 ILE A CA 1
ATOM 3546 C C . ILE A 1 479 ? 8.624 63.838 -8.701 1.00 22.75 459 ILE A C 1
ATOM 3547 O O . ILE A 1 479 ? 7.843 63.809 -7.742 1.00 24.11 459 ILE A O 1
ATOM 3552 N N . ASP A 1 480 ? 9.425 62.807 -8.987 1.00 24.38 460 ASP A N 1
ATOM 3553 C CA . ASP A 1 480 ? 9.343 61.590 -8.185 1.00 24.40 460 ASP A CA 1
ATOM 3554 C C . ASP A 1 480 ? 9.644 61.878 -6.723 1.00 24.21 460 ASP A C 1
ATOM 3555 O O . ASP A 1 480 ? 8.941 61.391 -5.833 1.00 24.09 460 ASP A O 1
ATOM 3560 N N . GLN A 1 481 ? 10.661 62.704 -6.464 1.00 23.37 461 GLN A N 1
ATOM 3561 C CA . GLN A 1 481 ? 11.012 63.045 -5.088 1.00 24.56 461 GLN A CA 1
ATOM 3562 C C . GLN A 1 481 ? 9.926 63.876 -4.424 1.00 25.65 461 GLN A C 1
ATOM 3563 O O . GLN A 1 481 ? 9.586 63.649 -3.256 1.00 25.50 461 GLN A O 1
ATOM 3569 N N . LEU A 1 482 ? 9.385 64.859 -5.144 1.00 21.92 462 LEU A N 1
ATOM 3570 C CA . LEU A 1 482 ? 8.327 65.688 -4.572 1.00 22.18 462 LEU A CA 1
ATOM 3571 C C . LEU A 1 482 ? 7.130 64.844 -4.162 1.00 23.38 462 LEU A C 1
ATOM 3572 O O . LEU A 1 482 ? 6.497 65.100 -3.129 1.00 25.19 462 LEU A O 1
ATOM 3577 N N . VAL A 1 483 ? 6.812 63.823 -4.955 1.00 20.17 463 VAL A N 1
ATOM 3578 C CA . VAL A 1 483 ? 5.694 62.947 -4.637 1.00 21.17 463 VAL A CA 1
ATOM 3579 C C . VAL A 1 483 ? 6.052 62.026 -3.477 1.00 26.15 463 VAL A C 1
ATOM 3580 O O . VAL A 1 483 ? 5.273 61.869 -2.531 1.00 24.01 463 VAL A O 1
ATOM 3584 N N . GLU A 1 484 ? 7.240 61.413 -3.530 1.00 25.95 464 GLU A N 1
ATOM 3585 C CA . GLU A 1 484 ? 7.625 60.430 -2.520 1.00 26.69 464 GLU A CA 1
ATOM 3586 C C . GLU A 1 484 ? 7.832 61.071 -1.157 1.00 28.77 464 GLU A C 1
ATOM 3587 O O . GLU A 1 484 ? 7.557 60.438 -0.131 1.00 29.81 464 GLU A O 1
ATOM 3593 N N . LYS A 1 485 ? 8.329 62.305 -1.120 1.00 24.79 465 LYS A N 1
ATOM 3594 C CA . LYS A 1 485 ? 8.475 63.015 0.142 1.00 25.06 465 LYS A CA 1
ATOM 3595 C C . LYS A 1 485 ? 7.189 63.702 0.585 1.00 29.70 465 LYS A C 1
ATOM 3596 O O . LYS A 1 485 ? 7.170 64.304 1.665 1.00 31.23 465 LYS A O 1
ATOM 3602 N N . GLU A 1 486 ? 6.121 63.611 -0.212 1.00 25.86 466 GLU A N 1
ATOM 3603 C CA . GLU A 1 486 ? 4.830 64.230 0.093 1.00 25.54 466 GLU A CA 1
ATOM 3604 C C . GLU A 1 486 ? 4.939 65.748 0.200 1.00 28.44 466 GLU A C 1
ATOM 3605 O O . GLU A 1 486 ? 4.222 66.381 0.979 1.00 28.51 466 GLU A O 1
ATOM 3611 N N . TYR A 1 487 ? 5.838 66.334 -0.590 1.00 25.36 467 TYR A N 1
ATOM 3612 C CA . TYR A 1 487 ? 5.953 67.783 -0.711 1.00 26.13 467 TYR A CA 1
ATOM 3613 C C . TYR A 1 487 ? 4.924 68.375 -1.662 1.00 27.87 467 TYR A C 1
ATOM 3614 O O . TYR A 1 487 ? 4.603 69.564 -1.546 1.00 29.06 467 TYR A O 1
ATOM 3623 N N . VAL A 1 488 ? 4.425 67.581 -2.608 1.00 26.70 468 VAL A N 1
ATOM 3624 C CA . VAL A 1 488 ? 3.444 68.016 -3.596 1.00 24.87 468 VAL A CA 1
ATOM 3625 C C . VAL A 1 488 ? 2.327 66.984 -3.630 1.00 25.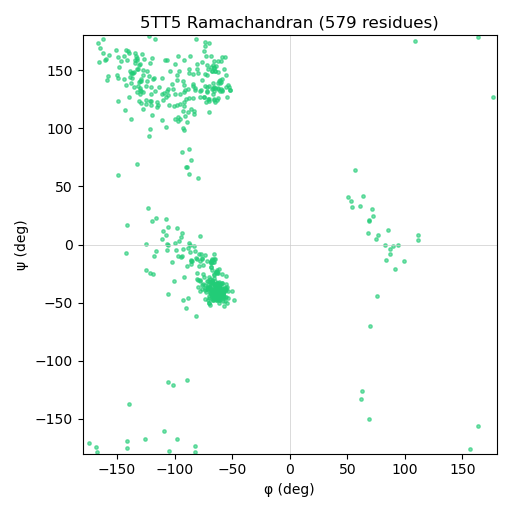62 468 VAL A C 1
ATOM 3626 O O . VAL A 1 488 ? 2.589 65.774 -3.607 1.00 27.56 468 VAL A O 1
ATOM 3630 N N . HIS A 1 489 ? 1.079 67.456 -3.665 1.00 22.33 469 HIS A N 1
ATOM 3631 C CA . HIS A 1 489 ? -0.067 66.569 -3.804 1.00 24.28 469 HIS A CA 1
ATOM 3632 C C . HIS A 1 489 ? -0.913 66.862 -5.029 1.00 24.30 469 HIS A C 1
ATOM 3633 O O . HIS A 1 489 ? -1.605 65.961 -5.511 1.00 26.53 469 HIS A O 1
ATOM 3640 N N . THR A 1 490 ? -0.884 68.085 -5.537 1.00 20.83 470 THR A N 1
ATOM 3641 C CA . THR A 1 490 ? -1.635 68.460 -6.722 1.00 21.28 470 THR A CA 1
ATOM 3642 C C . THR A 1 490 ? -0.735 69.389 -7.575 1.00 18.80 470 THR A C 1
ATOM 3643 O O . THR A 1 490 ? 0.264 69.869 -7.081 1.00 19.67 470 THR A O 1
ATOM 3647 N N . PRO A 1 491 ? -1.119 69.589 -8.839 1.00 18.25 471 PRO A N 1
ATOM 3648 C CA . PRO A 1 491 ? -0.331 70.542 -9.653 1.00 16.91 471 PRO A CA 1
ATOM 3649 C C . PRO A 1 491 ? -0.281 71.939 -9.073 1.00 19.22 471 PRO A C 1
ATOM 3650 O O . PRO A 1 491 ? 0.678 72.672 -9.342 1.00 18.76 471 PRO A O 1
ATOM 3654 N N . ALA A 1 492 ? -1.272 72.330 -8.274 1.00 18.65 472 ALA A N 1
ATOM 3655 C CA . ALA A 1 492 ? -1.230 73.661 -7.686 1.00 19.14 472 ALA A CA 1
ATOM 3656 C C . ALA A 1 492 ? -0.059 73.809 -6.730 1.00 18.79 472 ALA A C 1
ATOM 3657 O O . ALA A 1 492 ? 0.515 74.896 -6.623 1.00 20.55 472 ALA A O 1
ATOM 3659 N N . ASP A 1 493 ? 0.334 72.726 -6.059 1.00 21.30 473 ASP A N 1
ATOM 3660 C CA . ASP A 1 493 ? 1.473 72.788 -5.147 1.00 19.26 473 ASP A CA 1
ATOM 3661 C C . ASP A 1 493 ? 2.784 73.097 -5.861 1.00 23.67 473 ASP A C 1
ATOM 3662 O O . ASP A 1 493 ? 3.715 73.600 -5.224 1.00 19.65 473 ASP A O 1
ATOM 3667 N N . LEU A 1 494 ? 2.888 72.809 -7.165 1.00 18.99 474 LEU A N 1
ATOM 3668 C CA . LEU A 1 494 ? 4.129 73.116 -7.870 1.00 17.67 474 LEU A CA 1
ATOM 3669 C C . LEU A 1 494 ? 4.404 74.610 -7.846 1.00 18.22 474 LEU A C 1
ATOM 3670 O O . LEU A 1 494 ? 5.551 75.040 -7.680 1.00 20.46 474 LEU A O 1
ATOM 3675 N N . PHE A 1 495 ? 3.362 75.416 -8.010 1.00 20.29 475 PHE A N 1
ATOM 3676 C CA . PHE A 1 495 ? 3.539 76.857 -8.024 1.00 23.57 475 PHE A CA 1
ATOM 3677 C C . PHE A 1 495 ? 3.759 77.423 -6.634 1.00 24.33 475 PHE A C 1
ATOM 3678 O O . PHE A 1 495 ? 4.157 78.582 -6.514 1.00 26.13 475 PHE A O 1
ATOM 3686 N N . LYS A 1 496 ? 3.540 76.627 -5.595 1.00 21.31 476 LYS A N 1
ATOM 3687 C CA . LYS A 1 496 ? 3.806 77.043 -4.228 1.00 23.03 476 LYS A CA 1
ATOM 3688 C C . LYS A 1 496 ? 5.204 76.657 -3.752 1.00 23.81 476 LYS A C 1
ATOM 3689 O O . LYS A 1 496 ? 5.584 77.029 -2.633 1.00 25.28 476 LYS A O 1
ATOM 3695 N N . LEU A 1 497 ? 5.973 75.935 -4.566 1.00 21.85 477 LEU A N 1
ATOM 3696 C CA . LEU A 1 497 ? 7.322 75.529 -4.187 1.00 22.12 477 LEU A CA 1
ATOM 3697 C C . LEU A 1 497 ? 8.236 76.740 -4.052 1.00 25.81 477 LEU A C 1
ATOM 3698 O O . LEU A 1 497 ? 8.277 77.607 -4.930 1.00 25.52 477 LEU A O 1
ATOM 3703 N N . THR A 1 498 ? 8.972 76.790 -2.949 1.00 28.65 478 THR A N 1
ATOM 3704 C CA . THR A 1 498 ? 10.006 77.790 -2.748 1.00 31.27 478 THR A CA 1
ATOM 3705 C C . THR A 1 498 ? 11.339 77.246 -3.244 1.00 29.88 478 THR A C 1
ATOM 3706 O O . THR A 1 498 ? 11.535 76.031 -3.358 1.00 26.13 478 THR A O 1
ATOM 3710 N N . ALA A 1 499 ? 12.269 78.159 -3.536 1.00 31.76 479 ALA A N 1
ATOM 3711 C CA . ALA A 1 499 ? 13.614 77.720 -3.885 1.00 31.21 479 ALA A CA 1
ATOM 3712 C C . ALA A 1 499 ? 14.231 76.900 -2.759 1.00 31.48 479 ALA A C 1
ATOM 3713 O O . ALA A 1 499 ? 14.974 75.948 -3.020 1.00 29.42 479 ALA A O 1
ATOM 3715 N N . GLY A 1 500 ? 13.903 77.230 -1.508 1.00 29.72 480 GLY A N 1
ATOM 3716 C CA . GLY A 1 500 ? 14.475 76.498 -0.389 1.00 32.11 480 GLY A CA 1
ATOM 3717 C C . GLY A 1 500 ? 14.055 75.042 -0.367 1.00 30.22 480 GLY A C 1
ATOM 3718 O O . GLY A 1 500 ? 14.879 74.146 -0.157 1.00 29.34 480 GLY A O 1
ATOM 3719 N N . LYS A 1 501 ? 12.764 74.781 -0.590 1.00 28.92 481 LYS A N 1
ATOM 3720 C CA . LYS A 1 501 ? 12.288 73.403 -0.551 1.00 26.74 481 LYS A CA 1
ATOM 3721 C C . LYS A 1 501 ? 12.856 72.583 -1.705 1.00 30.82 481 LYS A C 1
ATOM 3722 O O . LYS A 1 501 ? 13.200 71.410 -1.526 1.00 30.42 481 LYS A O 1
ATOM 3728 N N . LEU A 1 502 ? 12.956 73.177 -2.898 1.00 29.92 482 LEU A N 1
ATOM 3729 C CA . LEU A 1 502 ? 13.524 72.450 -4.032 1.00 27.06 482 LEU A CA 1
ATOM 3730 C C . LEU A 1 502 ? 15.003 72.162 -3.817 1.00 31.43 482 LEU A C 1
ATOM 3731 O O . LEU A 1 502 ? 15.487 71.079 -4.163 1.00 32.42 482 LEU A O 1
ATOM 3736 N N . THR A 1 503 ? 15.731 73.119 -3.235 1.00 31.68 483 THR A N 1
ATOM 3737 C CA . THR A 1 503 ? 17.155 72.925 -2.989 1.00 30.62 483 THR A CA 1
ATOM 3738 C C . THR A 1 503 ? 17.418 71.660 -2.181 1.00 30.67 483 THR A C 1
ATOM 3739 O O . THR A 1 503 ? 18.428 70.981 -2.403 1.00 34.93 483 THR A O 1
ATOM 3743 N N . GLY A 1 504 ? 16.515 71.312 -1.267 1.00 32.53 484 GLY A N 1
ATOM 3744 C CA . GLY A 1 504 ? 16.697 70.140 -0.428 1.00 33.46 484 GLY A CA 1
ATOM 3745 C C . GLY A 1 504 ? 16.633 68.817 -1.158 1.00 32.31 484 GLY A C 1
ATOM 3746 O O . GLY A 1 504 ? 16.998 67.791 -0.573 1.00 34.68 484 GLY A O 1
ATOM 3747 N N . LEU A 1 505 ? 16.184 68.813 -2.410 1.00 28.25 485 LEU A N 1
ATOM 3748 C CA . LEU A 1 505 ? 16.081 67.578 -3.165 1.00 27.86 485 LEU A CA 1
ATOM 3749 C C . LEU A 1 505 ? 17.435 67.173 -3.739 1.00 30.43 485 LEU A C 1
ATOM 3750 O O . LEU A 1 505 ? 18.328 68.000 -3.957 1.00 29.48 485 LEU A O 1
ATOM 3755 N N . GLU A 1 506 ? 17.573 65.874 -3.983 1.00 26.27 486 GLU A N 1
ATOM 3756 C CA . GLU A 1 506 ? 18.657 65.382 -4.813 1.00 31.07 486 GLU A CA 1
ATOM 3757 C C . GLU A 1 506 ? 18.451 65.854 -6.248 1.00 30.72 486 GLU A C 1
ATOM 3758 O O . GLU A 1 506 ? 17.327 66.129 -6.682 1.00 31.58 486 GLU A O 1
ATOM 3764 N N . ARG A 1 507 ? 19.558 65.953 -6.984 1.00 30.96 487 ARG A N 1
ATOM 3765 C CA . ARG A 1 507 ? 19.606 66.440 -8.362 1.00 27.97 487 ARG A CA 1
ATOM 3766 C C . ARG A 1 507 ? 19.283 67.922 -8.459 1.00 31.03 487 ARG A C 1
ATOM 3767 O O . ARG A 1 507 ? 19.125 68.452 -9.567 1.00 29.24 487 ARG A O 1
ATOM 3775 N N . MET A 1 508 ? 19.200 68.612 -7.327 1.00 32.10 488 MET A N 1
ATOM 3776 C CA . MET A 1 508 ? 18.800 70.006 -7.279 1.00 30.75 488 MET A CA 1
ATOM 3777 C C . MET A 1 508 ? 19.815 70.769 -6.449 1.00 30.08 488 MET A C 1
ATOM 3778 O O . MET A 1 508 ? 20.192 70.318 -5.364 1.00 32.81 488 MET A O 1
ATOM 3783 N N . GLY A 1 509 ? 20.255 71.912 -6.958 1.00 27.88 489 GLY A N 1
ATOM 3784 C CA . GLY A 1 509 ? 21.073 72.817 -6.189 1.00 27.98 489 GLY A CA 1
ATOM 3785 C C . GLY A 1 509 ? 20.398 74.166 -6.104 1.00 33.94 489 GLY A C 1
ATOM 3786 O O . GLY A 1 509 ? 19.315 74.369 -6.662 1.00 31.75 489 GLY A O 1
ATOM 3787 N N . PRO A 1 510 ? 21.020 75.121 -5.407 1.00 29.70 490 PRO A N 1
ATOM 3788 C CA . PRO A 1 510 ? 20.399 76.454 -5.303 1.00 33.83 490 PRO A CA 1
ATOM 3789 C C . PRO A 1 510 ? 20.117 77.080 -6.655 1.00 33.08 490 PRO A C 1
ATOM 3790 O O . PRO A 1 510 ? 19.066 77.709 -6.840 1.00 29.97 490 PRO A O 1
ATOM 3794 N N . LYS A 1 511 ? 21.021 76.907 -7.618 1.00 29.39 491 LYS A N 1
ATOM 3795 C CA . LYS A 1 511 ? 20.825 77.526 -8.922 1.00 34.41 491 LYS A CA 1
ATOM 3796 C C . LYS A 1 511 ? 19.677 76.870 -9.680 1.00 31.29 491 LYS A C 1
ATOM 3797 O O . LYS A 1 511 ? 18.781 77.558 -10.187 1.00 33.85 491 LYS A O 1
ATOM 3803 N N . SER A 1 512 ? 19.688 75.538 -9.783 1.00 31.51 492 SER A N 1
ATOM 3804 C CA . SER A 1 512 ? 18.607 74.878 -10.506 1.00 31.98 492 SER A CA 1
ATOM 3805 C C . SER A 1 512 ? 17.282 75.012 -9.762 1.00 31.58 492 SER A C 1
ATOM 3806 O O . SER A 1 512 ? 16.223 75.068 -10.397 1.00 30.65 492 SER A O 1
ATOM 3809 N N . ALA A 1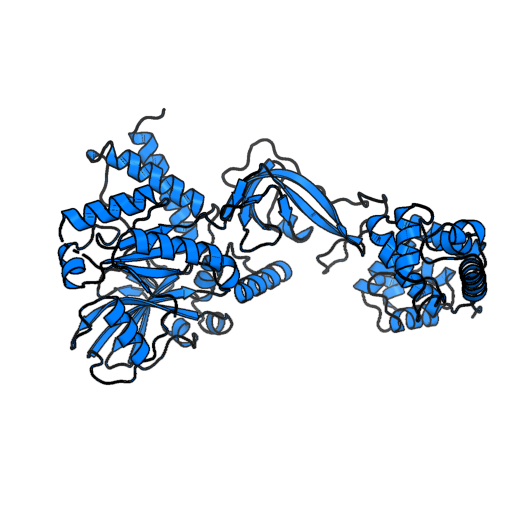 513 ? 17.316 75.087 -8.429 1.00 27.65 493 ALA A N 1
ATOM 3810 C CA . ALA A 1 513 ? 16.088 75.333 -7.680 1.00 27.33 493 ALA A CA 1
ATOM 3811 C C . ALA A 1 513 ? 15.478 76.678 -8.054 1.00 29.65 493 ALA A C 1
ATOM 3812 O O . ALA A 1 513 ? 14.266 76.782 -8.281 1.00 25.28 493 ALA A O 1
ATOM 3814 N N . GLN A 1 514 ? 16.298 77.730 -8.106 1.00 27.27 494 GLN A N 1
ATOM 3815 C CA . GLN A 1 514 ? 15.751 79.022 -8.504 1.00 29.03 494 GLN A CA 1
ATOM 3816 C C . GLN A 1 514 ? 15.370 79.014 -9.975 1.00 27.59 494 GLN A C 1
ATOM 3817 O O . GLN A 1 514 ? 14.393 79.666 -10.364 1.00 26.67 494 GLN A O 1
ATOM 3823 N N . ASN A 1 515 ? 16.098 78.252 -10.796 1.00 28.39 495 ASN A N 1
ATOM 3824 C CA . ASN A 1 515 ? 15.739 78.140 -12.207 1.00 29.98 495 ASN A CA 1
ATOM 3825 C C . ASN A 1 515 ? 14.340 77.566 -12.378 1.00 28.67 495 ASN A C 1
ATOM 3826 O O . ASN A 1 515 ? 13.565 78.045 -13.214 1.00 29.21 495 ASN A O 1
ATOM 3831 N N . VAL A 1 516 ? 13.984 76.554 -11.586 1.00 27.25 496 VAL A N 1
ATOM 3832 C CA . VAL A 1 516 ? 12.664 75.964 -11.783 1.00 24.75 496 VAL A CA 1
ATOM 3833 C C . VAL A 1 516 ? 11.579 76.802 -11.116 1.00 24.40 496 VAL A C 1
ATOM 3834 O O . VAL A 1 516 ? 10.441 76.829 -11.594 1.00 24.79 496 VAL A O 1
ATOM 3838 N N . VAL A 1 517 ? 11.890 77.504 -10.022 1.00 24.34 497 VAL A N 1
ATOM 3839 C CA . VAL A 1 517 ? 10.927 78.460 -9.481 1.00 25.28 497 VAL A CA 1
ATOM 3840 C C . VAL A 1 517 ? 10.622 79.530 -10.522 1.00 24.74 497 VAL A C 1
ATOM 3841 O O . VAL A 1 517 ? 9.459 79.900 -10.742 1.00 24.90 497 VAL A O 1
ATOM 3845 N N . ASN A 1 518 ? 11.663 80.024 -11.194 1.00 24.39 498 ASN A N 1
ATOM 3846 C CA . ASN A 1 518 ? 11.451 80.984 -12.269 1.00 25.88 498 ASN A CA 1
ATOM 3847 C C . ASN A 1 518 ? 10.656 80.364 -13.407 1.00 25.06 498 ASN A C 1
ATOM 3848 O O . ASN A 1 518 ? 9.769 81.010 -13.973 1.00 24.91 498 ASN A O 1
ATOM 3853 N N . ALA A 1 519 ? 10.979 79.118 -13.773 1.00 22.69 499 ALA A N 1
ATOM 3854 C CA . ALA A 1 519 ? 10.292 78.478 -14.891 1.00 26.55 499 ALA A CA 1
ATOM 3855 C C . ALA A 1 519 ? 8.820 78.259 -14.575 1.00 23.39 499 ALA A C 1
ATOM 3856 O O . ALA A 1 519 ? 7.964 78.404 -15.457 1.00 22.48 499 ALA A O 1
ATOM 3858 N N . LEU A 1 520 ? 8.509 77.920 -13.317 1.00 24.03 500 LEU A N 1
ATOM 3859 C CA . LEU A 1 520 ? 7.117 77.753 -12.907 1.00 20.32 500 LEU A CA 1
ATOM 3860 C C . LEU A 1 520 ? 6.362 79.079 -12.934 1.00 22.06 500 LEU A C 1
ATOM 3861 O O . LEU A 1 520 ? 5.188 79.123 -13.318 1.00 20.95 500 LEU A O 1
ATOM 3866 N N . GLU A 1 521 ? 7.004 80.170 -12.519 1.00 20.80 501 GLU A N 1
ATOM 3867 C CA . GLU A 1 521 ? 6.337 81.465 -12.612 1.00 22.14 501 GLU A CA 1
ATOM 3868 C C . GLU A 1 521 ? 6.009 81.807 -14.064 1.00 22.08 501 GLU A C 1
ATOM 3869 O O . GLU A 1 521 ? 4.881 82.212 -14.372 1.00 21.13 501 GLU A O 1
ATOM 3875 N N . LYS A 1 522 ? 6.958 81.590 -14.981 1.00 21.89 502 LYS A N 1
ATOM 3876 C CA . LYS A 1 522 ? 6.695 81.860 -16.399 1.00 21.95 502 LYS A CA 1
ATOM 3877 C C . LYS A 1 522 ? 5.661 80.898 -16.979 1.00 22.24 502 LYS A C 1
ATOM 3878 O O . LYS A 1 522 ? 4.897 81.276 -17.879 1.00 22.76 502 LYS A O 1
ATOM 3884 N N . ALA A 1 523 ? 5.623 79.659 -16.482 1.00 19.99 503 ALA A N 1
ATOM 3885 C CA . ALA A 1 523 ? 4.655 78.684 -16.976 1.00 20.07 503 ALA A CA 1
ATOM 3886 C C . ALA A 1 523 ? 3.217 79.064 -16.647 1.00 21.89 503 ALA A C 1
ATOM 3887 O O . ALA A 1 523 ? 2.288 78.483 -17.228 1.00 21.43 503 ALA A O 1
ATOM 3889 N N . LYS A 1 524 ? 2.995 80.016 -15.734 1.00 20.87 504 LYS A N 1
ATOM 3890 C CA . LYS A 1 524 ? 1.627 80.453 -15.477 1.00 20.11 504 LYS A CA 1
ATOM 3891 C C . LYS A 1 524 ? 0.995 81.052 -16.721 1.00 19.16 504 LYS A C 1
ATOM 3892 O O . LYS A 1 524 ? -0.236 81.121 -16.804 1.00 19.70 504 LYS A O 1
ATOM 3898 N N . GLU A 1 525 ? 1.810 81.493 -17.684 1.00 18.74 505 GLU A N 1
ATOM 3899 C CA . GLU A 1 525 ? 1.316 82.015 -18.956 1.00 21.05 505 GLU A CA 1
ATOM 3900 C C . GLU A 1 525 ? 1.033 80.851 -19.896 1.00 19.79 505 GLU A C 1
ATOM 3901 O O . GLU A 1 525 ? 1.961 80.184 -20.357 1.00 21.04 505 GLU A O 1
ATOM 3907 N N . THR A 1 526 ? -0.239 80.618 -20.210 1.00 19.91 506 THR A N 1
ATOM 3908 C CA . THR A 1 526 ? -0.610 79.471 -21.032 1.00 16.20 506 THR A CA 1
ATOM 3909 C C . THR A 1 526 ? -1.736 79.885 -21.977 1.00 19.27 506 THR A C 1
ATOM 3910 O O . THR A 1 526 ? -2.040 81.067 -22.142 1.00 19.84 506 THR A O 1
ATOM 3914 N N . THR A 1 527 ? -2.335 78.900 -22.634 1.00 18.95 507 THR A N 1
ATOM 3915 C CA . THR A 1 527 ? -3.530 79.079 -23.435 1.00 17.22 507 THR A CA 1
ATOM 3916 C C . THR A 1 527 ? -4.633 78.212 -22.851 1.00 16.93 507 THR A C 1
ATOM 3917 O O . THR A 1 527 ? -4.375 77.287 -22.081 1.00 17.29 507 THR A O 1
ATOM 3921 N N . PHE A 1 528 ? -5.879 78.533 -23.192 1.00 17.83 508 PHE A N 1
ATOM 3922 C CA . PHE A 1 528 ? -6.973 77.716 -22.688 1.00 14.92 508 PHE A CA 1
ATOM 3923 C C . PHE A 1 528 ? -6.799 76.264 -23.135 1.00 16.50 508 PHE A C 1
ATOM 3924 O O . PHE A 1 528 ? -6.936 75.332 -22.329 1.00 15.98 508 PHE A O 1
ATOM 3932 N N . ALA A 1 529 ? -6.440 76.062 -24.406 1.00 16.80 509 ALA A N 1
ATOM 3933 C CA . ALA A 1 529 ? -6.256 74.710 -24.930 1.00 14.89 509 ALA A CA 1
ATOM 3934 C C . ALA A 1 529 ? -5.153 73.962 -24.193 1.00 16.66 509 ALA A C 1
ATOM 3935 O O . ALA A 1 529 ? -5.322 72.790 -23.844 1.00 14.81 509 ALA A O 1
ATOM 3937 N N . ARG A 1 530 ? -4.016 74.615 -23.942 1.00 15.19 510 ARG A N 1
ATOM 3938 C CA . ARG A 1 530 ? -2.931 73.900 -23.275 1.00 16.20 510 ARG A CA 1
ATOM 3939 C C . ARG A 1 530 ? -3.233 73.675 -21.799 1.00 15.89 510 ARG A C 1
ATOM 3940 O O . ARG A 1 530 ? -2.863 72.636 -21.250 1.00 13.86 510 ARG A O 1
ATOM 3948 N N . PHE A 1 531 ? -3.909 74.621 -21.139 1.00 15.52 511 PHE A N 1
ATOM 3949 C CA . PHE A 1 531 ? -4.334 74.389 -19.763 1.00 15.53 511 PHE A CA 1
ATOM 3950 C C . PHE A 1 531 ? -5.279 73.200 -19.678 1.00 14.41 511 PHE A C 1
ATOM 3951 O O . PHE A 1 531 ? -5.090 72.298 -18.850 1.00 15.01 511 PHE A O 1
ATOM 3959 N N . LEU A 1 532 ? -6.287 73.164 -20.561 1.00 14.98 512 LEU A N 1
ATOM 3960 C CA . LEU A 1 532 ? -7.205 72.033 -20.580 1.00 14.35 512 LEU A CA 1
ATOM 3961 C C . LEU A 1 532 ? -6.454 70.736 -20.815 1.00 15.62 512 LEU A C 1
ATOM 3962 O O . LEU A 1 532 ? -6.694 69.739 -20.129 1.00 15.18 512 LEU A O 1
ATOM 3967 N N . TYR A 1 533 ? -5.533 70.735 -21.780 1.00 15.39 513 TYR A N 1
ATOM 3968 C CA . TYR A 1 533 ? -4.755 69.528 -22.037 1.00 14.43 513 TYR A CA 1
ATOM 3969 C C . TYR A 1 533 ? -3.956 69.113 -20.803 1.00 13.88 513 TYR A C 1
ATOM 3970 O O . TYR A 1 533 ? -3.887 67.921 -20.466 1.00 15.03 513 TYR A O 1
ATOM 3979 N N . ALA A 1 534 ? -3.401 70.091 -20.086 1.00 14.08 514 ALA A N 1
ATOM 3980 C CA . ALA A 1 534 ? -2.582 69.814 -18.910 1.00 14.21 514 ALA A CA 1
ATOM 3981 C C . ALA A 1 534 ? -3.363 69.148 -17.788 1.00 15.79 514 ALA A C 1
ATOM 3982 O O . ALA A 1 534 ? -2.757 68.503 -16.928 1.00 14.42 514 ALA A O 1
ATOM 3984 N N . LEU A 1 535 ? -4.682 69.316 -17.760 1.00 15.89 515 LEU A N 1
ATOM 3985 C CA . LEU A 1 535 ? -5.483 68.732 -16.689 1.00 15.55 515 LEU A CA 1
ATOM 3986 C C . LEU A 1 535 ? -5.540 67.210 -16.755 1.00 16.08 515 LEU A C 1
ATOM 3987 O O . LEU A 1 535 ? -5.929 66.569 -15.772 1.00 17.65 515 LEU A O 1
ATOM 3992 N N . GLY A 1 536 ? -5.173 66.611 -17.880 1.00 14.59 516 GLY A N 1
ATOM 3993 C CA . GLY A 1 536 ? -5.074 65.163 -17.938 1.00 18.11 516 GLY A CA 1
ATOM 3994 C C . GLY A 1 536 ? -6.385 64.405 -17.915 1.00 19.99 516 GLY A C 1
ATOM 3995 O O . GLY A 1 536 ? -6.421 63.260 -17.442 1.00 19.30 516 GLY A O 1
ATOM 3996 N N . ILE A 1 537 ? -7.462 64.990 -18.443 1.00 15.81 517 ILE A N 1
ATOM 3997 C CA . ILE A 1 537 ? -8.716 64.255 -18.599 1.00 16.89 517 ILE A CA 1
ATOM 3998 C C . ILE A 1 537 ? -8.521 63.075 -19.539 1.00 18.37 517 ILE A C 1
ATOM 3999 O O . ILE A 1 537 ? -7.926 63.204 -20.617 1.00 15.57 517 ILE A O 1
ATOM 4004 N N . ARG A 1 538 ? -9.050 61.916 -19.147 1.00 18.46 518 ARG A N 1
ATOM 4005 C CA . ARG A 1 538 ? -8.860 60.703 -19.934 1.00 18.44 518 ARG A CA 1
ATOM 4006 C C . ARG A 1 538 ? -9.408 60.875 -21.345 1.00 17.85 518 ARG A C 1
ATOM 4007 O O . ARG A 1 538 ? -10.529 61.361 -21.535 1.00 18.34 518 ARG A O 1
ATOM 4015 N N . GLU A 1 539 ? -8.597 60.486 -22.331 1.00 17.72 519 GLU A N 1
ATOM 4016 C CA . GLU A 1 539 ? -8.875 60.488 -23.772 1.00 19.06 519 GLU A CA 1
ATOM 4017 C C . GLU A 1 539 ? -8.830 61.883 -24.371 1.00 22.22 519 GLU A C 1
ATOM 4018 O O . GLU A 1 539 ? -9.113 62.041 -25.573 1.00 22.56 519 GLU A O 1
ATOM 4024 N N . VAL A 1 540 ? -8.461 62.906 -23.606 1.00 16.59 520 VAL A N 1
ATOM 4025 C CA . VAL A 1 540 ? -8.418 64.262 -24.143 1.00 16.17 520 VAL A CA 1
ATOM 4026 C C . VAL A 1 540 ? -7.004 64.508 -24.662 1.00 17.17 520 VAL A C 1
ATOM 4027 O O . VAL A 1 540 ? -6.088 64.826 -23.905 1.00 18.19 520 VAL A O 1
ATOM 4031 N N . GLY A 1 541 ? -6.824 64.350 -25.974 1.00 16.14 521 GLY A N 1
ATOM 4032 C CA . GLY A 1 541 ? -5.556 64.665 -26.594 1.00 17.38 521 GLY A CA 1
ATOM 4033 C C . GLY A 1 541 ? -5.420 66.147 -26.888 1.00 17.38 521 GLY A C 1
ATOM 4034 O O . GLY A 1 541 ? -6.305 66.950 -26.608 1.00 14.24 521 GLY A O 1
ATOM 4035 N N . GLU A 1 542 ? -4.282 66.505 -27.486 1.00 18.66 522 GLU A N 1
ATOM 4036 C CA . GLU A 1 542 ? -3.998 67.905 -27.769 1.00 18.88 522 GLU A CA 1
ATOM 4037 C C . GLU A 1 542 ? -5.071 68.519 -28.670 1.00 18.12 522 GLU A C 1
ATOM 4038 O O . GLU A 1 542 ? -5.536 69.642 -28.426 1.00 20.14 522 GLU A O 1
ATOM 4044 N N . ALA A 1 543 ? -5.519 67.773 -29.687 1.00 17.84 523 ALA A N 1
ATOM 4045 C CA . ALA A 1 543 ? -6.526 68.288 -30.612 1.00 17.67 523 ALA A CA 1
ATOM 4046 C C . ALA A 1 543 ? -7.898 68.384 -29.958 1.00 18.86 523 ALA A C 1
ATOM 4047 O O . ALA A 1 543 ? -8.662 69.320 -30.231 1.00 19.61 523 ALA A O 1
ATOM 4049 N N . THR A 1 544 ? -8.244 67.405 -29.123 1.00 18.53 524 THR A N 1
ATOM 4050 C CA . THR A 1 544 ? -9.516 67.468 -28.419 1.00 18.02 524 THR A CA 1
ATOM 4051 C C . THR A 1 544 ? -9.548 68.655 -27.471 1.00 17.39 524 THR A C 1
ATOM 4052 O O . THR A 1 544 ? -10.554 69.371 -27.397 1.00 17.39 524 THR A O 1
ATOM 4056 N N . ALA A 1 545 ? -8.439 68.900 -26.763 1.00 16.36 525 ALA A N 1
ATOM 4057 C CA . ALA A 1 545 ? -8.372 70.074 -25.900 1.00 16.38 525 ALA A CA 1
ATOM 4058 C C . ALA A 1 545 ? -8.587 71.348 -26.701 1.00 17.69 525 ALA A C 1
ATOM 4059 O O . ALA A 1 545 ? -9.334 72.236 -26.277 1.00 18.23 525 ALA A O 1
ATOM 4061 N N . ALA A 1 546 ? -7.950 71.445 -27.872 1.00 16.43 526 ALA A N 1
ATOM 4062 C CA . ALA A 1 546 ? -8.112 72.636 -28.696 1.00 18.33 526 ALA A CA 1
ATOM 4063 C C . ALA A 1 546 ? -9.552 72.774 -29.169 1.00 18.84 526 ALA A C 1
ATOM 4064 O O . ALA A 1 546 ? -10.098 73.883 -29.207 1.00 20.31 526 ALA A O 1
ATOM 4066 N N . GLY A 1 547 ? -10.196 71.653 -29.500 1.00 19.79 527 GLY A N 1
ATOM 4067 C CA . GLY A 1 547 ? -11.574 71.718 -29.961 1.00 19.07 527 GLY A CA 1
ATOM 4068 C C . GLY A 1 547 ? -12.534 72.131 -28.864 1.00 21.07 527 GLY A C 1
ATOM 4069 O O . GLY A 1 547 ? -13.432 72.948 -29.086 1.00 20.69 527 GLY A O 1
ATOM 4070 N N . LEU A 1 548 ? -12.358 71.573 -27.663 1.00 18.33 528 LEU A N 1
ATOM 4071 C CA . LEU A 1 548 ? -13.160 71.984 -26.521 1.00 19.12 528 LEU A CA 1
ATOM 4072 C C . LEU A 1 548 ? -12.940 73.456 -26.203 1.00 18.97 528 LEU A C 1
ATOM 4073 O O . LEU A 1 548 ? -13.901 74.192 -25.947 1.00 21.10 528 LEU A O 1
ATOM 4078 N N . ALA A 1 549 ? -11.681 73.912 -26.226 1.00 18.43 529 ALA A N 1
ATOM 4079 C CA . ALA A 1 549 ? -11.421 75.322 -25.949 1.00 19.38 529 ALA A CA 1
ATOM 4080 C C . ALA A 1 549 ? -12.077 76.224 -26.990 1.00 20.98 529 ALA A C 1
ATOM 4081 O O . ALA A 1 549 ? -12.649 77.264 -26.645 1.00 23.54 529 ALA A O 1
ATOM 4083 N N . ALA A 1 550 ? -11.999 75.850 -28.270 1.00 21.10 530 ALA A N 1
ATOM 4084 C CA . ALA A 1 550 ? -12.593 76.678 -29.317 1.00 21.57 530 ALA A CA 1
ATOM 4085 C C . ALA A 1 550 ? -14.115 76.709 -29.215 1.00 23.82 530 ALA A C 1
ATOM 4086 O O . ALA A 1 550 ? -14.732 77.760 -29.422 1.00 24.26 530 ALA A O 1
ATOM 4088 N N . TYR A 1 551 ? -14.738 75.574 -28.891 1.00 21.28 531 TYR A N 1
ATOM 4089 C CA . TYR A 1 551 ? -16.198 75.520 -28.854 1.00 22.98 531 TYR A CA 1
ATOM 4090 C C . TYR A 1 551 ? -16.757 76.318 -27.682 1.00 25.80 531 TYR A C 1
ATOM 4091 O O . TYR A 1 551 ? -17.663 77.144 -27.855 1.00 25.76 531 TYR A O 1
ATOM 4100 N N . PHE A 1 552 ? -16.240 76.081 -26.475 1.00 23.36 532 PHE A N 1
ATOM 4101 C CA . PHE A 1 552 ? -16.808 76.695 -25.285 1.00 21.84 532 PHE A CA 1
ATOM 4102 C C . PHE A 1 552 ? -16.189 78.045 -24.951 1.00 23.40 532 PHE A C 1
ATOM 4103 O O . PHE A 1 552 ? -16.783 78.804 -24.176 1.00 26.75 532 PHE A O 1
ATOM 4111 N N . GLY A 1 553 ? -15.012 78.351 -25.488 1.00 24.12 533 GLY A N 1
ATOM 4112 C CA . GLY A 1 553 ? -14.436 79.674 -25.343 1.00 29.69 533 GLY A CA 1
ATOM 4113 C C . GLY A 1 553 ? -13.839 79.987 -23.986 1.00 28.48 533 GLY A C 1
ATOM 4114 O O . GLY A 1 553 ? -12.744 80.557 -23.907 1.00 29.22 533 GLY A O 1
ATOM 4115 N N . THR A 1 554 ? -14.548 79.636 -22.913 1.00 25.41 534 THR A N 1
ATOM 4116 C CA . THR A 1 554 ? -14.115 79.923 -21.553 1.00 24.47 534 THR A CA 1
ATOM 4117 C C . THR A 1 554 ? -14.242 78.679 -20.687 1.00 28.40 534 THR A C 1
ATOM 4118 O O . THR A 1 554 ? -15.017 77.766 -20.984 1.00 26.83 534 THR A O 1
ATOM 4122 N N . LEU A 1 555 ? -13.484 78.679 -19.587 1.00 29.46 535 LEU A N 1
ATOM 4123 C CA . LEU A 1 555 ? -13.542 77.577 -18.630 1.00 29.10 535 LEU A CA 1
ATOM 4124 C C . LEU A 1 555 ? -14.905 77.489 -17.958 1.00 30.14 535 LEU A C 1
ATOM 4125 O O . LEU A 1 555 ? -15.389 76.388 -17.668 1.00 31.02 535 LEU A O 1
ATOM 4130 N N . GLU A 1 556 ? -15.549 78.632 -17.707 1.00 31.09 536 GLU A N 1
ATOM 4131 C CA . GLU A 1 556 ? -16.845 78.603 -17.034 1.00 31.63 536 GLU A CA 1
ATOM 4132 C C . GLU A 1 556 ? -17.899 77.911 -17.889 1.00 31.29 536 GLU A C 1
ATOM 4133 O O . GLU A 1 556 ? -18.724 77.148 -17.373 1.00 30.43 536 GLU A O 1
ATOM 4139 N N . ALA A 1 557 ? -17.893 78.167 -19.201 1.00 27.88 537 ALA A N 1
ATOM 4140 C CA . ALA A 1 557 ? -18.826 77.469 -20.080 1.00 23.91 537 ALA A CA 1
ATOM 4141 C C . ALA A 1 557 ? -18.520 75.981 -20.137 1.00 26.70 537 ALA A C 1
ATOM 4142 O O . ALA A 1 557 ? -19.435 75.149 -20.136 1.00 26.49 537 ALA A O 1
ATOM 4144 N N . LEU A 1 558 ? -17.236 75.627 -20.195 1.00 25.21 538 LEU A N 1
ATOM 4145 C CA . LEU A 1 558 ? -16.869 74.220 -20.305 1.00 24.90 538 LEU A CA 1
ATOM 4146 C C . LEU A 1 558 ? -17.229 73.459 -19.038 1.00 23.75 538 LEU A C 1
ATOM 4147 O O . LEU A 1 558 ? -17.815 72.373 -19.098 1.00 21.04 538 LEU A O 1
ATOM 4152 N N . GLU A 1 559 ? -16.886 74.016 -17.875 1.00 25.86 539 GLU A N 1
ATOM 4153 C CA . GLU A 1 559 ? -17.097 73.284 -16.633 1.00 27.34 539 GLU A CA 1
ATOM 4154 C C . GLU A 1 559 ? -18.574 73.086 -16.327 1.00 27.32 539 GLU A C 1
ATOM 4155 O O . GLU A 1 559 ? -18.908 72.252 -15.481 1.00 30.05 539 GLU A O 1
ATOM 4161 N N . ALA A 1 560 ? -19.463 73.822 -16.998 1.00 27.46 540 ALA A N 1
ATOM 4162 C CA . ALA A 1 560 ? -20.898 73.699 -16.775 1.00 26.13 540 ALA A CA 1
ATOM 4163 C C . ALA A 1 560 ? -21.582 72.730 -17.735 1.00 31.95 540 ALA A C 1
ATOM 4164 O O . ALA A 1 560 ? -22.749 72.383 -17.516 1.00 31.82 540 ALA A O 1
ATOM 4166 N N . ALA A 1 561 ? -20.885 72.273 -18.772 1.00 26.83 541 ALA A N 1
ATOM 4167 C CA . ALA A 1 561 ? -21.525 71.532 -19.857 1.00 25.10 541 ALA A CA 1
ATOM 4168 C C . ALA A 1 561 ? -21.956 70.132 -19.431 1.00 25.76 541 ALA A C 1
ATOM 4169 O O . ALA A 1 561 ? -21.198 69.395 -18.791 1.00 25.02 541 ALA A O 1
ATOM 4171 N N . SER A 1 562 ? -23.174 69.754 -19.813 1.00 23.79 542 SER A N 1
ATOM 4172 C CA . SER A 1 562 ? -23.639 68.388 -19.629 1.00 24.95 542 SER A CA 1
ATOM 4173 C C . SER A 1 562 ? -22.968 67.461 -20.640 1.00 22.47 542 SER A C 1
ATOM 4174 O O . SER A 1 562 ? -22.242 67.900 -21.540 1.00 24.33 542 SER A O 1
ATOM 4177 N N . ILE A 1 563 ? -23.227 66.160 -20.490 1.00 22.25 543 ILE A N 1
ATOM 4178 C CA . ILE A 1 563 ? -22.685 65.190 -21.438 1.00 20.56 543 ILE A CA 1
ATOM 4179 C C . ILE A 1 563 ? -23.265 65.434 -22.825 1.00 20.69 543 ILE A C 1
ATOM 4180 O O . ILE A 1 563 ? -22.543 65.408 -23.831 1.00 20.60 543 ILE A O 1
ATOM 4185 N N . GLU A 1 564 ? -24.570 65.704 -22.903 1.00 25.57 544 GLU A N 1
ATOM 4186 C CA . GLU A 1 564 ? -25.177 65.958 -24.205 1.00 20.92 544 GLU A CA 1
ATOM 4187 C C . GLU A 1 564 ? -24.628 67.239 -24.830 1.00 22.23 544 GLU A C 1
ATOM 4188 O O . GLU A 1 564 ? -24.357 67.278 -26.036 1.00 21.83 544 GLU A O 1
ATOM 4194 N N . GLU A 1 565 ? -24.431 68.287 -24.022 1.00 21.81 545 GLU A N 1
ATOM 4195 C CA . GLU A 1 565 ? -23.836 69.521 -24.526 1.00 19.50 545 GLU A CA 1
ATOM 4196 C C . GLU A 1 565 ? -22.433 69.270 -25.060 1.00 18.42 545 GLU A C 1
ATOM 4197 O O . GLU A 1 565 ? -22.063 69.770 -26.129 1.00 18.87 545 GLU A O 1
ATOM 4203 N N . LEU A 1 566 ? -21.635 68.493 -24.323 1.00 19.01 546 LEU A N 1
ATOM 4204 C CA . LEU A 1 566 ? -20.294 68.171 -24.788 1.00 17.69 546 LEU A CA 1
ATOM 4205 C C . LEU A 1 566 ? -20.319 67.385 -26.093 1.00 17.73 546 LEU A C 1
ATOM 4206 O O . LEU A 1 566 ? -19.439 67.577 -26.940 1.00 17.14 546 LEU A O 1
ATOM 4211 N N . GLN A 1 567 ? -21.319 66.513 -26.284 1.00 18.37 547 GLN A N 1
ATOM 4212 C CA . GLN A 1 567 ? -21.435 65.754 -27.527 1.00 18.43 547 GLN A CA 1
ATOM 4213 C C . GLN A 1 567 ? -21.772 66.631 -28.721 1.00 17.91 547 GLN A C 1
ATOM 4214 O O . GLN A 1 567 ? -21.670 66.160 -29.861 1.00 19.89 547 GLN A O 1
ATOM 4220 N N . LYS A 1 568 ? -22.187 67.879 -28.494 1.00 16.94 548 LYS A N 1
ATOM 4221 C CA . LYS A 1 568 ? -22.377 68.786 -29.621 1.00 19.19 548 LYS A CA 1
ATOM 4222 C C . LYS A 1 568 ? -21.056 69.105 -30.305 1.00 19.20 548 LYS A C 1
ATOM 4223 O O . LYS A 1 568 ? -21.032 69.381 -31.510 1.00 22.20 548 LYS A O 1
ATOM 4229 N N . VAL A 1 569 ? -19.956 69.066 -29.566 1.00 20.80 549 VAL A N 1
ATOM 4230 C CA . VAL A 1 569 ? -18.679 69.509 -30.132 1.00 19.19 549 VAL A CA 1
ATOM 4231 C C . VAL A 1 569 ? -18.239 68.540 -31.226 1.00 18.79 549 VAL A C 1
ATOM 4232 O O . VAL A 1 569 ? -18.293 67.310 -31.027 1.00 20.47 549 VAL A O 1
ATOM 4236 N N . PRO A 1 570 ? -17.810 69.037 -32.388 1.00 21.38 550 PRO A N 1
ATOM 4237 C CA . PRO A 1 570 ? -17.256 68.153 -33.422 1.00 22.10 550 PRO A CA 1
ATOM 4238 C C . PRO A 1 570 ? -16.101 67.316 -32.888 1.00 22.78 550 PRO A C 1
ATOM 4239 O O . PRO A 1 570 ? -15.221 67.818 -32.186 1.00 23.49 550 PRO A O 1
ATOM 4243 N N . ASP A 1 571 ? -16.118 66.023 -33.224 1.00 20.78 551 ASP A N 1
ATOM 4244 C CA . ASP A 1 571 ? -15.074 65.060 -32.869 1.00 23.77 551 ASP A CA 1
ATOM 4245 C C . ASP A 1 571 ? -15.033 64.749 -31.374 1.00 25.22 551 ASP A C 1
ATOM 4246 O O . ASP A 1 571 ? -14.012 64.266 -30.871 1.00 25.46 551 ASP A O 1
ATOM 4251 N N . VAL A 1 572 ? -16.127 65.002 -30.657 1.00 22.15 552 VAL A N 1
ATOM 4252 C CA . VAL A 1 572 ? -16.288 64.623 -29.255 1.00 19.48 552 VAL A CA 1
ATOM 4253 C C . VAL A 1 572 ? -17.490 63.691 -29.194 1.00 19.51 552 VAL A C 1
ATOM 4254 O O . VAL A 1 572 ? -18.630 64.125 -29.421 1.00 22.09 552 VAL A O 1
ATOM 4258 N N . GLY A 1 573 ? -17.244 62.413 -28.906 1.00 19.94 553 GLY A N 1
ATOM 4259 C CA . GLY A 1 573 ? -18.297 61.431 -28.775 1.00 22.85 553 GLY A CA 1
ATOM 4260 C C . GLY A 1 573 ? -18.683 61.194 -27.325 1.00 21.52 553 GLY A C 1
ATOM 4261 O O . GLY A 1 573 ? -18.295 61.931 -26.417 1.00 19.72 553 GLY A O 1
ATOM 4262 N N . ILE A 1 574 ? -19.458 60.128 -27.112 1.00 20.94 554 ILE A N 1
ATOM 4263 C CA . ILE A 1 574 ? -19.999 59.884 -25.780 1.00 20.42 554 ILE A CA 1
ATOM 4264 C C . ILE A 1 574 ? -18.887 59.615 -24.770 1.00 20.68 554 ILE A C 1
ATOM 4265 O O . ILE A 1 574 ? -18.983 60.034 -23.612 1.00 21.82 554 ILE A O 1
ATOM 4270 N N . VAL A 1 575 ? -17.808 58.944 -25.180 1.00 18.99 555 VAL A N 1
ATOM 4271 C CA . VAL A 1 575 ? -16.775 58.581 -24.208 1.00 19.91 555 VAL A CA 1
ATOM 4272 C C . VAL A 1 575 ? -16.036 59.821 -23.714 1.00 20.09 555 VAL A C 1
ATOM 4273 O O . VAL A 1 575 ? -15.910 60.040 -22.502 1.00 18.45 555 VAL A O 1
ATOM 4277 N N . VAL A 1 576 ? -15.539 60.652 -24.638 1.00 19.10 556 VAL A N 1
ATOM 4278 C CA . VAL A 1 576 ? -14.829 61.867 -24.236 1.00 18.12 556 VAL A CA 1
ATOM 4279 C C . VAL A 1 576 ? -15.765 62.812 -23.502 1.00 18.14 556 VAL A C 1
ATOM 4280 O O . VAL A 1 576 ? -15.384 63.439 -22.508 1.00 16.76 556 VAL A O 1
ATOM 4284 N N . ALA A 1 577 ? -17.005 62.939 -23.984 1.00 17.01 557 ALA A N 1
ATOM 4285 C CA . ALA A 1 577 ? -17.967 63.804 -23.312 1.00 17.45 557 ALA A CA 1
ATOM 4286 C C . ALA A 1 577 ? -18.203 63.349 -21.880 1.00 16.86 557 ALA A C 1
ATOM 4287 O O . ALA A 1 577 ? -18.299 64.176 -20.961 1.00 17.02 557 ALA A O 1
ATOM 4289 N N . SER A 1 578 ? -18.310 62.036 -21.675 1.00 17.54 558 SER A N 1
ATOM 4290 C CA . SER A 1 578 ? -18.491 61.501 -20.331 1.00 16.48 558 SER A CA 1
ATOM 4291 C C . SER A 1 578 ? -17.281 61.797 -19.453 1.00 18.30 558 SER A C 1
ATOM 4292 O O . SER A 1 578 ? -17.432 62.247 -18.309 1.00 17.65 558 SER A O 1
ATOM 4295 N N . HIS A 1 579 ? -16.068 61.567 -19.974 1.00 16.37 559 HIS A N 1
ATOM 4296 C CA . HIS A 1 579 ? -14.871 61.829 -19.177 1.00 15.29 559 HIS A CA 1
ATOM 4297 C C . HIS A 1 579 ? -14.777 63.294 -18.787 1.00 15.92 559 HIS A C 1
ATOM 4298 O O . HIS A 1 579 ? -14.459 63.612 -17.638 1.00 17.18 559 HIS A O 1
ATOM 4305 N N . VAL A 1 580 ? -15.032 64.200 -19.734 1.00 15.53 560 VAL A N 1
ATOM 4306 C CA . VAL A 1 580 ? -14.935 65.629 -19.441 1.00 14.51 560 VAL A CA 1
ATOM 4307 C C . VAL A 1 580 ? -15.967 66.033 -18.395 1.00 17.62 560 VAL A C 1
ATOM 4308 O O . VAL A 1 580 ? -15.650 66.716 -17.414 1.00 17.68 560 VAL A O 1
ATOM 4312 N N . HIS A 1 581 ? -17.217 65.607 -18.582 1.00 15.88 561 HIS A N 1
ATOM 4313 C CA . HIS A 1 581 ? -18.265 65.965 -17.632 1.00 17.58 561 HIS A CA 1
ATOM 4314 C C . HIS A 1 581 ? -17.974 65.407 -16.242 1.00 19.33 561 HIS A C 1
ATOM 4315 O O . HIS A 1 581 ? -18.112 66.118 -15.235 1.00 19.83 561 HIS A O 1
ATOM 4322 N N . ASN A 1 582 ? -17.576 64.133 -16.167 1.00 16.06 562 ASN A N 1
ATOM 4323 C CA . ASN A 1 582 ? -17.296 63.514 -14.873 1.00 17.19 562 ASN A CA 1
ATOM 4324 C C . ASN A 1 582 ? -16.082 64.143 -14.207 1.00 18.44 562 ASN A C 1
ATOM 4325 O O . ASN A 1 582 ? -16.021 64.230 -12.971 1.00 18.80 562 ASN A O 1
ATOM 4330 N N . PHE A 1 583 ? -15.101 64.571 -15.002 1.00 18.48 563 PHE A N 1
ATOM 4331 C CA . PHE A 1 583 ? -13.939 65.250 -14.442 1.00 17.00 563 PHE A CA 1
ATOM 4332 C C . PHE A 1 583 ? -14.352 66.529 -13.728 1.00 18.47 563 PHE A C 1
ATOM 4333 O O . PHE A 1 583 ? -13.994 66.749 -12.566 1.00 17.44 563 PHE A O 1
ATOM 4341 N N . PHE A 1 584 ? -15.139 67.378 -14.398 1.00 18.81 564 PHE A N 1
ATOM 4342 C CA . PHE A 1 584 ? -15.518 68.649 -13.788 1.00 17.46 564 PHE A CA 1
ATOM 4343 C C . PHE A 1 584 ? -16.584 68.486 -12.707 1.00 21.16 564 PHE A C 1
ATOM 4344 O O . PHE A 1 584 ? -16.763 69.397 -11.891 1.00 23.93 564 PHE A O 1
ATOM 4352 N N . ALA A 1 585 ? -17.285 67.353 -12.674 1.00 19.91 565 ALA A N 1
ATOM 4353 C CA . ALA A 1 585 ? -18.226 67.074 -11.593 1.00 23.01 565 ALA A CA 1
ATOM 4354 C C . ALA A 1 585 ? -17.536 66.614 -10.318 1.00 21.21 565 ALA A C 1
ATOM 4355 O O . ALA A 1 585 ? -18.176 66.568 -9.262 1.00 22.65 565 ALA A O 1
ATOM 4357 N N . GLU A 1 586 ? -16.265 66.242 -10.387 1.00 19.64 566 GLU A N 1
ATOM 4358 C CA . GLU A 1 586 ? -15.546 65.754 -9.219 1.00 19.44 566 GLU A CA 1
ATOM 4359 C C . GLU A 1 586 ? -14.935 66.931 -8.466 1.00 21.43 566 GLU A C 1
ATOM 4360 O O . GLU A 1 586 ? -14.197 67.740 -9.036 1.00 21.11 566 GLU A O 1
ATOM 4366 N N . GLU A 1 587 ? -15.249 67.013 -7.175 1.00 20.68 567 GLU A N 1
ATOM 4367 C CA . GLU A 1 587 ? -14.886 68.187 -6.392 1.00 23.60 567 GLU A CA 1
ATOM 4368 C C . GLU A 1 587 ? -13.373 68.397 -6.342 1.00 21.26 567 GLU A C 1
ATOM 4369 O O . GLU A 1 587 ? -12.898 69.536 -6.439 1.00 22.73 567 GLU A O 1
ATOM 4375 N N . SER A 1 588 ? -12.594 67.316 -6.208 1.00 20.71 568 SER A N 1
ATOM 4376 C CA . SER A 1 588 ? -11.149 67.497 -6.075 1.00 22.50 568 SER A CA 1
ATOM 4377 C C . SER A 1 588 ? -10.557 68.192 -7.300 1.00 21.46 568 SER A C 1
ATOM 4378 O O . SER A 1 588 ? -9.629 68.995 -7.165 1.00 21.18 568 SER A O 1
ATOM 4381 N N . ASN A 1 589 ? -11.098 67.933 -8.493 1.00 19.20 569 ASN A N 1
ATOM 4382 C CA . ASN A 1 589 ? -10.605 68.619 -9.688 1.00 18.49 569 ASN A CA 1
ATOM 4383 C C . ASN A 1 589 ? -10.977 70.097 -9.681 1.00 20.43 569 ASN A C 1
ATOM 4384 O O . ASN A 1 589 ? -10.153 70.955 -10.017 1.00 19.36 569 ASN A O 1
ATOM 4389 N N . ARG A 1 590 ? -12.220 70.418 -9.319 1.00 20.68 570 ARG A N 1
ATOM 4390 C CA . ARG A 1 590 ? -12.603 71.822 -9.228 1.00 21.74 570 ARG A CA 1
ATOM 4391 C C . ARG A 1 590 ? -11.749 72.566 -8.209 1.00 21.87 570 ARG A C 1
ATOM 4392 O O . ARG A 1 590 ? -11.380 73.724 -8.433 1.00 21.15 570 ARG A O 1
ATOM 4400 N N . ASN A 1 591 ? -11.423 71.915 -7.086 1.00 23.76 571 ASN A N 1
ATOM 4401 C CA . ASN A 1 591 ? -10.591 72.553 -6.068 1.00 22.70 571 ASN A CA 1
ATOM 4402 C C . ASN A 1 591 ? -9.192 72.845 -6.601 1.00 22.72 571 ASN A C 1
ATOM 4403 O O . ASN A 1 591 ? -8.640 73.924 -6.358 1.00 23.95 571 ASN A O 1
ATOM 4408 N N . VAL A 1 592 ? -8.598 71.896 -7.328 1.00 22.48 572 VAL A N 1
ATOM 4409 C CA . VAL A 1 592 ? -7.255 72.128 -7.858 1.00 19.03 572 VAL A CA 1
ATOM 4410 C C . VAL A 1 592 ? -7.272 73.239 -8.907 1.00 18.41 572 VAL A C 1
ATOM 4411 O O . VAL A 1 592 ? -6.359 74.070 -8.963 1.00 22.59 572 VAL A O 1
ATOM 4415 N N . ILE A 1 593 ? -8.304 73.269 -9.751 1.00 19.28 573 ILE A N 1
ATOM 4416 C CA . ILE A 1 593 ? -8.406 74.314 -10.762 1.00 19.68 573 ILE A CA 1
ATOM 4417 C C . ILE A 1 593 ? -8.558 75.678 -10.104 1.00 20.63 573 ILE A C 1
ATOM 4418 O O . ILE A 1 593 ? -7.892 76.646 -10.492 1.00 20.66 573 ILE A O 1
ATOM 4423 N N . SER A 1 594 ? -9.415 75.771 -9.083 1.00 21.27 574 SER A N 1
ATOM 4424 C CA . SER A 1 594 ? -9.522 77.027 -8.343 1.00 20.98 574 SER A CA 1
ATOM 4425 C C . SER A 1 594 ? -8.178 77.441 -7.746 1.00 21.96 574 SER A C 1
ATOM 4426 O O . SER A 1 594 ? -7.801 78.619 -7.808 1.00 22.57 574 SER A O 1
ATOM 4429 N N . GLU A 1 595 ? -7.442 76.493 -7.159 1.00 20.90 575 GLU A N 1
ATOM 4430 C CA . GLU A 1 595 ? -6.129 76.825 -6.609 1.00 23.96 575 GLU A CA 1
ATOM 4431 C C . GLU A 1 595 ? -5.170 77.281 -7.706 1.00 24.96 575 GLU A C 1
ATOM 4432 O O . GLU A 1 595 ? -4.392 78.223 -7.513 1.00 24.73 575 GLU A O 1
ATOM 4438 N N . LEU A 1 596 ? -5.207 76.623 -8.869 1.00 20.47 576 LEU A N 1
ATOM 4439 C CA . LEU A 1 596 ? -4.316 77.021 -9.955 1.00 19.63 576 LEU A CA 1
ATOM 4440 C C . LEU A 1 596 ? -4.596 78.447 -10.403 1.00 21.40 576 LEU A C 1
ATOM 4441 O O . LEU A 1 596 ? -3.667 79.226 -10.648 1.00 22.51 576 LEU A O 1
ATOM 4446 N N . LEU A 1 597 ? -5.874 78.806 -10.527 1.00 22.25 577 LEU A N 1
ATOM 4447 C CA . LEU A 1 597 ? -6.216 80.180 -10.868 1.00 21.87 577 LEU A CA 1
ATOM 4448 C C . LEU A 1 597 ? -5.789 81.134 -9.762 1.00 25.95 577 LEU A C 1
ATOM 4449 O O . LEU A 1 597 ? -5.295 82.235 -10.038 1.00 24.58 577 LEU A O 1
ATOM 4454 N N . ALA A 1 598 ? -5.956 80.719 -8.505 1.00 24.02 578 ALA A N 1
ATOM 4455 C CA . ALA A 1 598 ? -5.565 81.578 -7.393 1.00 27.77 578 ALA A CA 1
ATOM 4456 C C . ALA A 1 598 ? -4.068 81.839 -7.387 1.00 29.60 578 ALA A C 1
ATOM 4457 O O . ALA A 1 598 ? -3.632 82.929 -6.993 1.00 29.79 578 ALA A O 1
ATOM 4459 N N . GLU A 1 599 ? -3.264 80.865 -7.820 1.00 25.54 579 GLU A N 1
ATOM 4460 C CA . GLU A 1 599 ? -1.824 81.062 -7.898 1.00 25.81 579 GLU A CA 1
ATOM 4461 C C . GLU A 1 599 ? -1.394 81.894 -9.098 1.00 23.53 579 GLU A C 1
ATOM 4462 O O . GLU A 1 599 ? -0.215 82.240 -9.194 1.00 26.03 579 GLU A O 1
ATOM 4468 N N . GLY A 1 600 ? -2.298 82.206 -10.020 1.00 24.13 580 GLY A N 1
ATOM 4469 C CA . GLY A 1 600 ? -2.000 83.119 -11.105 1.00 23.74 580 GLY A CA 1
ATOM 4470 C C . GLY A 1 600 ? -1.931 82.524 -12.498 1.00 21.62 580 GLY A C 1
ATOM 4471 O O . GLY A 1 600 ? -1.516 83.225 -13.426 1.00 23.13 580 GLY A O 1
ATOM 4472 N N . VAL A 1 601 ? -2.310 81.259 -12.683 1.00 22.22 581 VAL A N 1
ATOM 4473 C CA . VAL A 1 601 ? -2.326 80.703 -14.031 1.00 21.72 581 VAL A CA 1
ATOM 4474 C C . VAL A 1 601 ? -3.254 81.538 -14.900 1.00 22.31 581 VAL A C 1
ATOM 4475 O O . VAL A 1 601 ? -4.374 81.875 -14.495 1.00 22.89 581 VAL A O 1
ATOM 4479 N N . HIS A 1 602 ? -2.782 81.897 -16.090 1.00 21.26 582 HIS A N 1
ATOM 4480 C CA . HIS A 1 602 ? -3.462 82.888 -16.909 1.00 24.12 582 HIS A CA 1
ATOM 4481 C C . HIS A 1 602 ? -3.485 82.462 -18.367 1.00 21.04 582 HIS A C 1
ATOM 4482 O O . HIS A 1 602 ? -2.479 81.977 -18.889 1.00 22.71 582 HIS A O 1
ATOM 4489 N N . TRP A 1 603 ? -4.613 82.683 -19.032 1.00 19.42 583 TRP A N 1
ATOM 4490 C CA . TRP A 1 603 ? -4.685 82.557 -20.477 1.00 20.19 583 TRP A CA 1
ATOM 4491 C C . TRP A 1 603 ? -5.576 83.656 -21.034 1.00 23.33 583 TRP A C 1
ATOM 4492 O O . TRP A 1 603 ? -6.391 84.233 -20.306 1.00 22.20 583 TRP A O 1
ATOM 4503 N N . PRO A 1 604 ? -5.435 83.973 -22.319 1.00 21.84 584 PRO A N 1
ATOM 4504 C CA . PRO A 1 604 ? -6.231 85.063 -22.901 1.00 24.12 584 PRO A CA 1
ATOM 4505 C C . PRO A 1 604 ? -7.723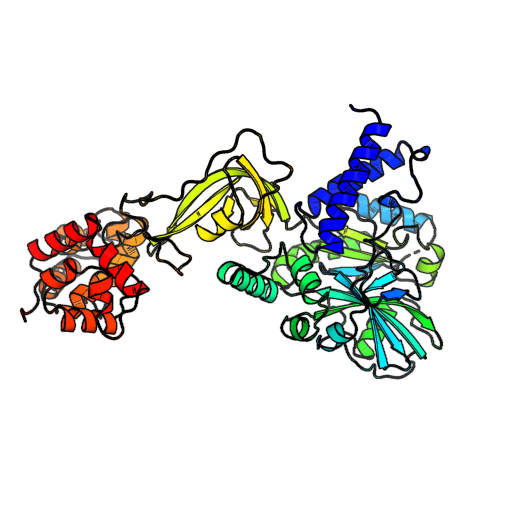 84.790 -22.832 1.00 28.77 584 PRO A C 1
ATOM 4506 O O . PRO A 1 604 ? -8.179 83.665 -23.039 1.00 26.33 584 PRO A O 1
ATOM 4510 N N . ALA A 1 605 ? -8.486 85.842 -22.550 1.00 27.42 585 ALA A N 1
ATOM 4511 C CA . ALA A 1 605 ? -9.927 85.744 -22.653 1.00 32.54 585 ALA A CA 1
ATOM 4512 C C . ALA A 1 605 ? -10.332 85.681 -24.124 1.00 33.11 585 ALA A C 1
ATOM 4513 O O . ALA A 1 605 ? -9.600 86.149 -25.000 1.00 41.51 585 ALA A O 1
ATOM 4515 N N . PRO A 1 606 ? -11.486 85.079 -24.431 1.00 36.85 586 PRO A N 1
ATOM 4516 C CA . PRO A 1 606 ? -11.969 85.069 -25.814 1.00 39.88 586 PRO A CA 1
ATOM 4517 C C . PRO A 1 606 ? -12.812 86.299 -26.140 1.00 43.02 586 PRO A C 1
ATOM 4518 O O . PRO A 1 606 ? -12.489 87.397 -25.684 1.00 42.74 586 PRO A O 1
#

Solvent-accessible surface area: 26665 Å² total; per-residue (Å²): 213,76,60,55,107,80,46,8,77,87,28,44,90,48,0,84,98,17,12,123,44,46,46,11,94,5,43,18,29,10,4,39,26,35,46,24,94,20,12,102,76,0,76,101,16,5,110,160,50,84,123,42,68,50,114,82,0,3,5,52,115,11,14,20,72,20,56,95,76,18,82,81,38,170,14,77,60,86,7,47,24,46,45,47,16,75,64,56,125,40,0,66,47,10,24,130,141,5,76,92,159,69,53,31,1,0,0,8,10,29,18,21,7,14,19,0,6,0,20,0,58,123,4,67,2,59,22,0,1,5,40,14,55,4,58,22,0,5,48,0,19,63,6,0,108,47,4,234,34,4,26,80,121,11,120,46,142,119,43,1,38,58,0,7,0,16,0,20,0,7,1,41,35,81,12,6,81,126,20,8,90,37,9,52,159,92,74,41,97,30,16,18,6,2,11,0,0,0,0,9,0,0,26,48,120,43,39,177,69,0,57,178,68,75,15,34,2,42,6,61,7,36,12,12,56,80,62,41,148,22,42,112,43,9,25,19,32,0,71,32,0,123,150,6,46,4,27,21,10,139,69,30,40,73,3,105,39,9,119,74,0,21,67,26,10,81,105,2,53,119,23,20,90,107,36,34,32,6,1,29,0,0,11,0,13,0,8,30,18,73,48,11,126,108,10,15,122,74,58,26,0,12,94,32,4,5,0,1,32,9,57,26,20,14,33,29,10,58,0,125,64,12,46,38,80,23,31,170,66,0,26,3,46,0,1,0,128,10,86,74,29,107,0,30,45,72,106,12,54,48,0,14,0,50,24,8,67,6,14,137,104,21,38,8,80,22,10,0,42,0,5,0,5,32,26,24,134,81,74,3,34,5,21,32,13,0,106,84,75,83,48,191,112,22,141,118,21,102,26,25,94,98,6,79,86,43,44,4,51,22,15,138,12,160,76,66,46,58,1,33,7,8,0,14,4,60,0,32,33,12,32,71,68,21,1,38,53,0,11,40,186,132,1,9,69,10,110,50,7,35,85,124,12,0,34,25,0,17,112,95,123,88,0,72,16,1,2,34,1,22,95,10,84,30,55,78,0,48,56,6,124,169,21,26,103,145,40,0,75,64,4,35,66,15,5,103,150,9,29,122,17,61,16,26,84,0,3,35,1,2,42,10,101,100,12,34,81,86,30,0,47,29,2,11,88,100,23,22,52,16,134,42,3,78,83,8,55,52,134,53,0,74,125,4,100,145,11,43,83,26,16,0,7,7,0,61,36,8,9,53,14,107,13,0,102,80,6,7,66,69,0,79,80,51,37,8,98,34,90,90,122

Radius of gyration: 31.41 Å; Cα contacts (8 Å, |Δi|>4): 1147; chains: 1; bounding box: 47×94×57 Å

Sequence (581 aa):
MESIEQQLTELRTTLRHHEYLYHVMDAPEIPDAEYDRLMRELRELETKHPELITPDSPTQRVGAAPLAAFSQIRHEVPMLSLDNVFDEESFLAFNKRVQDRLVTWCCELMLDGLAVSILYENGVLVSAATRGDGTTGEDITSNVRTIRAIPLKLHGENIPARLEVRGEVFLPQAGFEKINEDARRTGGKVFANPRNAAAGSLRQLDPRITAKRPLTFFCYGVGVLEGGELPDTHLGRLLQFKKWGLPVSDRVTLCESAEEVLAFYHKVEEDRPTLGFDIDGVVIKVNSLAQQEQLGFVARAPRWAVAFKFPAQEQMTFVRDVEFQVGRTGAITPVARLEPVHVAGVLVSNATLHNADEIERLGLRIGDKVVIRRAGDVIPQVVNVVLSERPEDTREVVFPTHCPVCGSDVERVEGEAVARCTGGLICGAQRKESLKHFVSRRAMDVDGMGDKIIDQLVEKEYVHTPADLFKLTAGKLTGLERMGPKSAQNVVNALEKAKETTFARFLYALGIREVGEATAAGLAAYFGTLEALEAASIEELQKVPDVGIVVASHVHNFFAEESNRNVISELLAEGVHWPAP

Organism: Escherichia coli (strain K12) (NCBI:txid83333)

Foldseek 3Di:
DDDLVVLQVVLQVVLVVQLCCCQVVLHGLADPVVSVVSVVVNVVSCVVVVVPDDCPRPVQWARAAADPVFDKDFFPFFDFDFAADADLVVLVVLVVVLVVQFAKKWKFFAALAFKKKFKAAVFATDWMFTNGTRGMGGTLRLLVVLAVLADRGFDDPQDFRIWIWMWGKWAFQVLLVVVQVVCLQPVHDHGLGGRSVRVVLRPDPDSVSVNPGNIYIATQDITDTHRGDFDQWRVSRSVVRVNRRHHHDPLTDMDDDSVSVVVSQVVCLVCQLVPRHDTFGMKIFHTGNVSQVSQAPGSHHGSGMYGHGFQAQKHKWAFQAWDWDAAQQFWTWIKTATDWDAGSRRIDGIATQGFDSSCVVQVDWHGFIFMWGDRHDDGIHTRHTSVVPRDPDTHHDDDDQADPQPRWGWDDFPSDRTIGRLLLFAGLNNQLVLLCLCCDCLALVQPLCDSQLSVCCSVVVVDGGNLSQLVDDLVVSCPDPVHHSVSSVVRNVSSVVSLEDAQLRNQSSNSQPPCDSVNSVQLCVVQQDPVSQLPDALVRQCVGPPQHNVNSRSSNSNSVIVSNVVSVVSSVVSPRDHDHD

Nearest PDB structures (foldseek):
  5tt5-assembly1_A  TM=1.002E+00  e=0.000E+00  Escherichia coli K-12
  2owo-assembly1_A  TM=4.352E-01  e=5.406E-98  Escherichia coli K-12
  4glx-assembly1_A 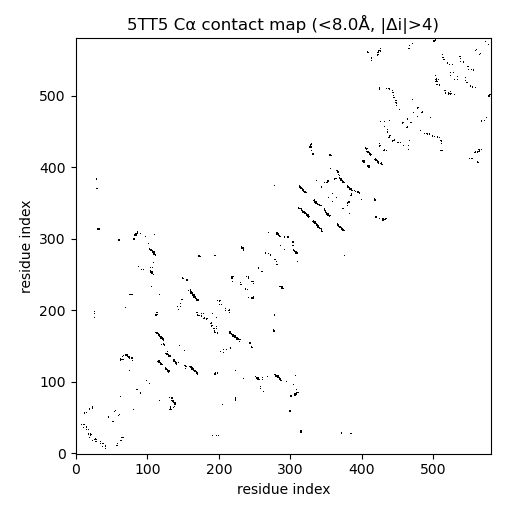 TM=4.371E-01  e=5.245E-96  Escherichia coli K-12
  3pn1-assembly1_A  TM=7.636E-01  e=1.329E-41  Haemophilus influenzae
  3uq8-assembly1_A  TM=7.635E-01  e=1.460E-40  Haemophilus influenzae Rd KW20

Secondary structure (DSSP, 8-state):
---HHHHHHHHHHHHHHHHIIIIITS--SS-HHHHHHHHHHHHHHHHH-GGG--TTSGGG--S-PPPTTS-EEE-SS------EE-SHHHHHHHHHHHHHH---EEEEEEESSEEEEEEEETTEEEEEEE-TTSSEEEB-HHHHTT-TTS-SB--SSS--SEEEEEEEEE--HHHHHHHHHHHHHHT-PPPSSHHHHHHHHHS-SSHHHHHTS--EEEEEEEEEEESS---SBHHHHHHHHHHHT----TT-EEESSHHHHHHHHHHHHHHGGGSSS-EEEEEEEE-BHHHHHHH-B-SSSBSSEEEEEPPPSEEEEEEEEEEEEE-TTSEEEEEEEEEEEEETTEEEEEEE--SHHHHHHHT--BT-EEEEE--SSS--EEEEE-GGG--S--B-----SB-TTT-PBEE--TT---EEES-TTT-GGGHHHHHHHHTSTTTT--TT--HHHHHHHHHTTS-SSHHHHHT--HHHHHTSTT--HHHHHHHHHHHHHHTB--HHHHHHHT--TT--HHHHHHHHHHH-SHHHHHH--HHHHHTSTT--HHHHHHHHHHHHSHHHHHHHHHHHHTT-B----

GO terms:
  GO:0005515 protein binding (F, IPI)
  GO:0005829 cytosol (C, IDA)
  GO:0003677 DNA binding (F, IDA)
  GO:0003911 DNA ligase (NAD+) activity (F, IDA)
  GO:0070403 NAD+ binding (F, IMP)

B-factor: mean 22.93, std 8.57, range [9.36, 71.3]